Protein AF-0000000085756619 (afdb_homodimer)

Secondary structure (DSSP, 8-state):
-GGGGGGSTT----------EEEEEEEEEE-SSEEEEEEEEEETTEEEEEEEEEEPP-SSSSSSEEEEEEEEE-TTS--EEEEEEEEETTTTEEEEE--EEEPPTT--HHHHHHHHHHHHHS---EEEEEEEEEES-TTTB--EEEEEEEEEETTSGGGTS------TT--EEEEEEEGGGHHHHHHHHHTSTTEEEEHHHHHHHHTSPP----THHHHHHHHHHH-/-GGGGGGSTT----------EEEEEEEEEE-SSEEEEEEEEEETTEEEEEEEEEEPP-SSSSSSEEEEEEEEE-TTS--EEEEEEEEETTTTEEEEE--EEEPPTT--HHHHHHHHHHHHHS---EEEEEEEEEES-TTTB--EEEEEEEEEETTSGGGTS------TT--EEEEEEEGGGHHHHHHHHHTSTTEEEEHHHHHHHHTSPP----THHHHHHHHHHH-

Nearest PDB structures (foldseek):
  2dsb-assembly2_C  TM=9.760E-01  e=8.817E-28  Homo sapiens
  8rdz-assembly1_A  TM=9.646E-01  e=1.506E-27  Homo sapiens
  5qj4-assembly1_B  TM=9.711E-01  e=4.951E-27  Homo sapiens
  8ptt-assembly1_A  TM=9.770E-01  e=2.065E-26  Homo sapiens
  8riy-assembly1_BBB  TM=9.601E-01  e=7.510E-27  Homo sapiens

Sequence (454 aa):
MEVQQQGSEQEKDMQTDRKCHPIRQEVLHRENWLSLERAHYQTPKGERSWEMVRRIERTSHSTDGVTVIATLKRLFHYDCIILVKQYRPPLQKYTIEFPSGLIDVGENISEAALRELQEETGFTGTLQRVSAGVALDPGTSASMVNIVHVNVDGDEPVNSNPKQQLDENEYIDVLIVPIQKLELQLEEWSQQEDIVIDAKVYVYASCQPKKQRSLNQVENMSRKLGEMEVQQQGSEQEKDMQTDRKCHPIRQEVLHRENWLSLERAHYQTPKGERSWEMVRRIERTSHSTDGVTVIATLKRLFHYDCIILVKQYRPPLQKYTIEFPSGLIDVGENISEAALRELQEETGFTGTLQRVSAGVALDPGTSASMVNIVHVNVDGDEPVNSNPKQQLDENEYIDVLIVPIQKLELQLEEWSQQEDIVIDAKVYVYASCQPKKQRSLNQVENMSRKLGE

pLDDT: mean 87.06, std 22.73, range [22.58, 98.94]

InterPro domains:
  IPR000086 NUDIX hydrolase domain [PF00293] (81-191)
  IPR000086 NUDIX hydrolase domain [PS51462] (59-201)
  IPR015797 NUDIX hydrolase-like domain superfamily [SSF55811] (21-183)
  IPR020084 NUDIX hydrolase, conserved site [PS00893] (101-122)

Radius of gyration: 24.02 Å; Cα contacts (8 Å, |Δi|>4): 942; chains: 2; bounding box: 59×96×59 Å

Organism: Holothuria leucospilota (NCBI:txid206669)

Structure (mmCIF, N/CA/C/O backbone):
data_AF-0000000085756619-model_v1
#
loop_
_entity.id
_entity.type
_entity.pdbx_description
1 polymer 'ADP-sugar pyrophosphatase'
#
loop_
_atom_site.group_PDB
_atom_site.id
_atom_site.type_symbol
_atom_site.label_atom_id
_atom_site.label_alt_id
_atom_site.label_comp_id
_atom_site.label_asym_id
_atom_site.label_entity_id
_atom_site.label_seq_id
_atom_site.pdbx_PDB_ins_code
_atom_site.Cartn_x
_atom_site.Cartn_y
_atom_site.Cartn_z
_atom_site.occupancy
_atom_site.B_iso_or_equiv
_atom_site.auth_seq_id
_atom_site.auth_comp_id
_atom_site.auth_asym_id
_atom_site.auth_atom_id
_atom_site.pdbx_PDB_model_num
ATOM 1 N N . MET A 1 1 ? -24.109 -49.688 13.344 1 24.17 1 MET A N 1
ATOM 2 C CA . MET A 1 1 ? -23.016 -49.281 14.227 1 24.17 1 MET A CA 1
ATOM 3 C C . MET A 1 1 ? -22.031 -48.375 13.492 1 24.17 1 MET A C 1
ATOM 5 O O . MET A 1 1 ? -21.328 -47.562 14.117 1 24.17 1 MET A O 1
ATOM 9 N N . GLU A 1 2 ? -21.719 -48.562 12.109 1 23.16 2 GLU A N 1
ATOM 10 C CA . GLU A 1 2 ? -20.484 -48.219 11.422 1 23.16 2 GLU A CA 1
ATOM 11 C C . GLU A 1 2 ? -20.516 -46.75 10.953 1 23.16 2 GLU A C 1
ATOM 13 O O . GLU A 1 2 ? -19.578 -46.312 10.281 1 23.16 2 GLU A O 1
ATOM 18 N N . VAL A 1 3 ? -21.562 -45.969 11.086 1 29.41 3 VAL A N 1
ATOM 19 C CA . VAL A 1 3 ? -21.734 -44.688 10.406 1 29.41 3 VAL A CA 1
ATOM 20 C C . VAL A 1 3 ? -20.781 -43.656 10.992 1 29.41 3 VAL A C 1
ATOM 22 O O . VAL A 1 3 ? -20.797 -42.5 10.609 1 29.41 3 VAL A O 1
ATOM 25 N N . GLN A 1 4 ? -20.188 -43.938 12.211 1 27.31 4 GLN A N 1
ATOM 26 C CA . GLN A 1 4 ? -19.609 -42.844 13.016 1 27.31 4 GLN A CA 1
ATOM 27 C C . GLN A 1 4 ? -18.312 -42.312 12.398 1 27.31 4 GLN A C 1
ATOM 29 O O . GLN A 1 4 ? -17.781 -41.312 12.844 1 27.31 4 GLN A O 1
ATOM 34 N N . GLN A 1 5 ? -17.469 -43.188 11.727 1 27.31 5 GLN A N 1
ATOM 35 C CA . GLN A 1 5 ? -16.047 -42.906 11.664 1 27.31 5 GLN A CA 1
ATOM 36 C C . GLN A 1 5 ? -15.734 -41.844 10.641 1 27.31 5 GLN A C 1
ATOM 38 O O . GLN A 1 5 ? -14.57 -41.469 10.445 1 27.31 5 GLN A O 1
ATOM 43 N N . GLN A 1 6 ? -16.672 -41.438 9.719 1 27.38 6 GLN A N 1
ATOM 44 C CA . GLN A 1 6 ? -16.203 -40.781 8.508 1 27.38 6 GLN A CA 1
ATOM 45 C C . GLN A 1 6 ? -15.797 -39.344 8.812 1 27.38 6 GLN A C 1
ATOM 47 O O . GLN A 1 6 ? -15.352 -38.625 7.914 1 27.38 6 GLN A O 1
ATOM 52 N N . GLY A 1 7 ? -16.25 -38.75 9.977 1 30.02 7 GLY A N 1
ATOM 53 C CA . GLY A 1 7 ? -16.078 -37.344 10.148 1 30.02 7 GLY A CA 1
ATOM 54 C C . GLY A 1 7 ? -14.617 -36.906 10.273 1 30.02 7 GLY A C 1
ATOM 55 O O . GLY A 1 7 ? -14.312 -35.719 10.32 1 30.02 7 GLY A O 1
ATOM 56 N N . SER A 1 8 ? -13.719 -37.75 10.867 1 31.8 8 SER A N 1
ATOM 57 C CA . SER A 1 8 ? -12.453 -37.312 11.445 1 31.8 8 SER A CA 1
ATOM 58 C C . SER A 1 8 ? -11.445 -36.938 10.359 1 31.8 8 SER A C 1
ATOM 60 O O . SER A 1 8 ? -10.547 -36.125 10.578 1 31.8 8 SER A O 1
ATOM 62 N N . GLU A 1 9 ? -11.297 -37.625 9.211 1 30.94 9 GLU A N 1
ATOM 63 C CA . GLU A 1 9 ? -10.07 -37.688 8.43 1 30.94 9 GLU A CA 1
ATOM 64 C C . GLU A 1 9 ? -9.836 -36.375 7.68 1 30.94 9 GLU A C 1
ATOM 66 O O . GLU A 1 9 ? -8.711 -36.094 7.277 1 30.94 9 GLU A O 1
ATOM 71 N N . GLN A 1 10 ? -10.859 -35.688 7.203 1 29.41 10 GLN A N 1
ATOM 72 C CA . GLN A 1 10 ? -10.5 -34.625 6.258 1 29.41 10 GLN A CA 1
ATOM 73 C C . GLN A 1 10 ? -9.891 -33.438 6.977 1 29.41 10 GLN A C 1
ATOM 75 O O . GLN A 1 10 ? -9.953 -32.312 6.477 1 29.41 10 GLN A O 1
ATOM 80 N N . GLU A 1 11 ? -9.797 -33.375 8.25 1 31.33 11 GLU A N 1
ATOM 81 C CA . GLU A 1 11 ? -8.992 -32.25 8.727 1 31.33 11 GLU A CA 1
ATOM 82 C C . GLU A 1 11 ? -7.59 -32.281 8.125 1 31.33 11 GLU A C 1
ATOM 84 O O . GLU A 1 11 ? -6.684 -32.906 8.695 1 31.33 11 GLU A O 1
ATOM 89 N N . LYS A 1 12 ? -7.422 -32.625 6.832 1 33.34 12 LYS A N 1
ATOM 90 C CA . LYS A 1 12 ? -6.102 -32.5 6.223 1 33.34 12 LYS A CA 1
ATOM 91 C C . LYS A 1 12 ? -5.332 -31.328 6.793 1 33.34 12 LYS A C 1
ATOM 93 O O . LYS A 1 12 ? -5.848 -30.203 6.836 1 33.34 12 LYS A O 1
ATOM 98 N N . ASP A 1 13 ? -4.535 -31.516 7.781 1 34.62 13 ASP A N 1
ATOM 99 C CA . ASP A 1 13 ? -3.445 -30.656 8.25 1 34.62 13 ASP A CA 1
ATOM 100 C C . ASP A 1 13 ? -2.863 -29.828 7.102 1 34.62 13 ASP A C 1
ATOM 102 O O . ASP A 1 13 ? -2.41 -30.391 6.098 1 34.62 13 ASP A O 1
ATOM 106 N N . MET A 1 14 ? -3.396 -28.781 6.648 1 37.38 14 MET A N 1
ATOM 107 C CA . MET A 1 14 ? -2.584 -27.828 5.902 1 37.38 14 MET A CA 1
ATOM 108 C C . MET A 1 14 ? -1.127 -27.891 6.352 1 37.38 14 MET A C 1
ATOM 110 O O . MET A 1 14 ? -0.741 -27.203 7.305 1 37.38 14 MET A O 1
ATOM 114 N N . GLN A 1 15 ? -0.618 -28.938 6.902 1 38.56 15 GLN A N 1
ATOM 115 C CA . GLN A 1 15 ? 0.835 -28.984 7.027 1 38.56 15 GLN A CA 1
ATOM 116 C C . GLN A 1 15 ? 1.511 -28.172 5.934 1 38.56 15 GLN A C 1
ATOM 118 O O . GLN A 1 15 ? 1.446 -28.516 4.754 1 38.56 15 GLN A O 1
ATOM 123 N N . THR A 1 16 ? 1.32 -26.859 5.887 1 46.09 16 THR A N 1
ATOM 124 C CA . THR A 1 16 ? 1.817 -25.797 5.016 1 46.09 16 THR A CA 1
ATOM 125 C C . THR A 1 16 ? 3.242 -26.094 4.562 1 46.09 16 THR A C 1
ATOM 127 O O . THR A 1 16 ? 4.176 -26.078 5.367 1 46.09 16 THR A O 1
ATOM 130 N N . ASP A 1 17 ? 3.492 -27.172 3.959 1 56.22 17 ASP A N 1
ATOM 131 C CA . ASP A 1 17 ? 4.734 -27.391 3.229 1 56.22 17 ASP A CA 1
ATOM 132 C C . ASP A 1 17 ? 5.324 -26.078 2.717 1 56.22 17 ASP A C 1
ATOM 134 O O . ASP A 1 17 ? 4.73 -25.422 1.86 1 56.22 17 ASP A O 1
ATOM 138 N N . ARG A 1 18 ? 6.098 -25.422 3.59 1 74.69 18 ARG A N 1
ATOM 139 C CA . ARG A 1 18 ? 6.887 -24.234 3.252 1 74.69 18 ARG A CA 1
ATOM 140 C C . ARG A 1 18 ? 7.801 -24.516 2.062 1 74.69 18 ARG A C 1
ATOM 142 O O . ARG A 1 18 ? 8.867 -25.109 2.219 1 74.69 18 ARG A O 1
ATOM 149 N N . LYS A 1 19 ? 7.32 -24.188 0.896 1 84.25 19 LYS A N 1
ATOM 150 C CA . LYS A 1 19 ? 8.07 -24.391 -0.344 1 84.25 19 LYS A CA 1
ATOM 151 C C . LYS A 1 19 ? 9.359 -23.578 -0.344 1 84.25 19 LYS A C 1
ATOM 153 O O . LYS A 1 19 ? 10.398 -24.047 -0.791 1 84.25 19 LYS A O 1
ATOM 158 N N . CYS A 1 20 ? 9.336 -22.406 0.305 1 94.75 20 CYS A N 1
ATOM 159 C CA . CYS A 1 20 ? 10.484 -21.5 0.285 1 94.75 20 CYS A CA 1
ATOM 160 C C . CYS A 1 20 ? 10.883 -21.109 1.698 1 94.75 20 CYS A C 1
ATOM 162 O O . CYS A 1 20 ? 10.023 -20.938 2.57 1 94.75 20 CYS A O 1
ATOM 164 N N . HIS A 1 21 ? 12.203 -20.984 1.975 1 95.31 21 HIS A N 1
ATOM 165 C CA . HIS A 1 21 ? 12.68 -20.484 3.258 1 95.31 21 HIS A CA 1
ATOM 166 C C . HIS A 1 21 ? 13.945 -19.656 3.086 1 95.31 21 HIS A C 1
ATOM 168 O O . HIS A 1 21 ? 14.711 -19.859 2.139 1 95.31 21 HIS A O 1
ATOM 174 N N . PRO A 1 22 ? 14.211 -18.766 3.98 1 97.19 22 PRO A N 1
ATOM 175 C CA . PRO A 1 22 ? 15.383 -17.891 3.857 1 97.19 22 PRO A CA 1
ATOM 176 C C . PRO A 1 22 ? 16.703 -18.625 4.117 1 97.19 22 PRO A C 1
ATOM 178 O O . PRO A 1 22 ? 16.75 -19.531 4.945 1 97.19 22 PRO A O 1
ATOM 181 N N . ILE A 1 23 ? 17.766 -18.203 3.418 1 97.69 23 ILE A N 1
ATOM 182 C CA . ILE A 1 23 ? 19.109 -18.766 3.607 1 97.69 23 ILE A CA 1
ATOM 183 C C . ILE A 1 23 ? 20.016 -17.719 4.25 1 97.69 23 ILE A C 1
ATOM 185 O O . ILE A 1 23 ? 20.562 -17.953 5.324 1 97.69 23 ILE A O 1
ATOM 189 N N . ARG A 1 24 ? 20.141 -16.578 3.543 1 97.62 24 ARG A N 1
ATOM 190 C CA . ARG A 1 24 ? 21 -15.516 4.043 1 97.62 24 ARG A CA 1
ATOM 191 C C . ARG A 1 24 ? 20.641 -14.18 3.418 1 97.62 24 ARG A C 1
ATOM 193 O O . ARG A 1 24 ? 19.969 -14.133 2.389 1 97.62 24 ARG A O 1
ATOM 200 N N . GLN A 1 25 ? 21.125 -13.125 4.117 1 96.88 25 GLN A N 1
ATOM 201 C CA . GLN A 1 25 ? 20.953 -11.758 3.641 1 96.88 25 GLN A CA 1
ATOM 202 C C . GLN A 1 25 ? 22.281 -11.016 3.592 1 96.88 25 GLN A C 1
ATOM 204 O O . GLN A 1 25 ? 23.109 -11.164 4.488 1 96.88 25 GLN A O 1
ATOM 209 N N . GLU A 1 26 ? 22.391 -10.289 2.461 1 97.69 26 GLU A N 1
ATOM 210 C CA . GLU A 1 26 ? 23.609 -9.5 2.24 1 97.69 26 GLU A CA 1
ATOM 211 C C . GLU A 1 26 ? 23.281 -8.023 2.047 1 97.69 26 GLU A C 1
ATOM 213 O O . GLU A 1 26 ? 22.438 -7.672 1.228 1 97.69 26 GLU A O 1
ATOM 218 N N . VAL A 1 27 ? 24.062 -7.191 2.811 1 98.19 27 VAL A N 1
ATOM 219 C CA . VAL A 1 27 ? 23.922 -5.758 2.588 1 98.19 27 VAL A CA 1
ATOM 220 C C . VAL A 1 27 ? 24.812 -5.32 1.432 1 98.19 27 VAL A C 1
ATOM 222 O O . VAL A 1 27 ? 26.047 -5.473 1.495 1 98.19 27 VAL A O 1
ATOM 225 N N . LEU A 1 28 ? 24.203 -4.77 0.395 1 98.62 28 LEU A N 1
ATOM 226 C CA . LEU A 1 28 ? 24.938 -4.301 -0.768 1 98.62 28 LEU A CA 1
ATOM 227 C C . LEU A 1 28 ? 25.406 -2.861 -0.577 1 98.62 28 LEU A C 1
ATOM 229 O O . LEU A 1 28 ? 26.516 -2.504 -0.966 1 98.62 28 LEU A O 1
ATOM 233 N N . HIS A 1 29 ? 24.531 -2.025 -0.049 1 98.56 29 HIS A N 1
ATOM 234 C CA . HIS A 1 29 ? 24.781 -0.617 0.235 1 98.56 29 HIS A CA 1
ATOM 235 C C . HIS A 1 29 ? 23.891 -0.11 1.355 1 98.56 29 HIS A C 1
ATOM 237 O O . HIS A 1 29 ? 22.688 -0.424 1.387 1 98.56 29 HIS A O 1
ATOM 243 N N . ARG A 1 30 ? 24.516 0.663 2.244 1 98 30 ARG A N 1
ATOM 244 C CA . ARG A 1 30 ? 23.766 1.175 3.387 1 98 30 ARG A CA 1
ATOM 245 C C . ARG A 1 30 ? 23.938 2.686 3.516 1 98 30 ARG A C 1
ATOM 247 O O . ARG A 1 30 ? 25.047 3.205 3.434 1 98 30 ARG A O 1
ATOM 254 N N . GLU A 1 31 ? 22.797 3.363 3.617 1 97.88 31 GLU A N 1
ATOM 255 C CA . GLU A 1 31 ? 22.75 4.785 3.945 1 97.88 31 GLU A CA 1
ATOM 256 C C . GLU A 1 31 ? 22.156 5.008 5.332 1 97.88 31 GLU A C 1
ATOM 258 O O . GLU A 1 31 ? 22.266 4.141 6.203 1 97.88 31 GLU A O 1
ATOM 263 N N . ASN A 1 32 ? 21.734 6.27 5.656 1 96.56 32 ASN A N 1
ATOM 264 C CA . ASN A 1 32 ? 21.266 6.59 7 1 96.56 32 ASN A CA 1
ATOM 265 C C . ASN A 1 32 ? 19.875 6.016 7.266 1 96.56 32 ASN A C 1
ATOM 267 O O . ASN A 1 32 ? 19.547 5.68 8.406 1 96.56 32 ASN A O 1
ATOM 271 N N . TRP A 1 33 ? 19.078 5.871 6.168 1 96.81 33 TRP A N 1
ATOM 272 C CA . TRP A 1 33 ? 17.688 5.523 6.379 1 96.81 33 TRP A CA 1
ATOM 273 C C . TRP A 1 33 ? 17.328 4.23 5.656 1 96.81 33 TRP A C 1
ATOM 275 O O . TRP A 1 33 ? 16.406 3.516 6.059 1 96.81 33 TRP A O 1
ATOM 285 N N . LEU A 1 34 ? 18.078 3.898 4.57 1 98.25 34 LEU A N 1
ATOM 286 C CA . LEU A 1 34 ? 17.75 2.738 3.748 1 98.25 34 LEU A CA 1
ATOM 287 C C . LEU A 1 34 ? 19 1.912 3.449 1 98.25 34 LEU A C 1
ATOM 289 O O . LEU A 1 34 ? 20.094 2.455 3.352 1 98.25 34 LEU A O 1
ATOM 293 N N . SER A 1 35 ? 18.75 0.641 3.295 1 98.25 35 SER A N 1
ATOM 294 C CA . SER A 1 35 ? 19.781 -0.262 2.783 1 98.25 35 SER A CA 1
ATOM 295 C C . SER A 1 35 ? 19.266 -1.067 1.595 1 98.25 35 SER A C 1
ATOM 297 O O . SER A 1 35 ? 18.109 -1.503 1.585 1 98.25 35 SER A O 1
ATOM 299 N N . LEU A 1 36 ? 20.078 -1.111 0.57 1 98.75 36 LEU A N 1
ATOM 300 C CA . LEU A 1 36 ? 19.875 -2.066 -0.513 1 98.75 36 LEU A CA 1
ATOM 301 C C . LEU A 1 36 ? 20.516 -3.408 -0.183 1 98.75 36 LEU A C 1
ATOM 303 O O . LEU A 1 36 ? 21.703 -3.463 0.174 1 98.75 36 LEU A O 1
ATOM 307 N N . GLU A 1 37 ? 19.703 -4.465 -0.296 1 98.62 37 GLU A N 1
ATOM 308 C CA . GLU A 1 37 ? 20.172 -5.777 0.149 1 98.62 37 GLU A CA 1
ATOM 309 C C . GLU A 1 37 ? 19.828 -6.855 -0.875 1 98.62 37 GLU A C 1
ATOM 311 O O . GLU A 1 37 ? 19.047 -6.617 -1.802 1 98.62 37 GLU A O 1
ATOM 316 N N . ARG A 1 38 ? 20.5 -7.969 -0.723 1 98.75 38 ARG A N 1
ATOM 317 C CA . ARG A 1 38 ? 20.219 -9.188 -1.479 1 98.75 38 ARG A CA 1
ATOM 318 C C . ARG A 1 38 ? 19.812 -10.328 -0.551 1 98.75 38 ARG A C 1
ATOM 320 O O . ARG A 1 38 ? 20.562 -10.672 0.368 1 98.75 38 ARG A O 1
ATOM 327 N N . ALA A 1 39 ? 18.672 -10.836 -0.768 1 98.56 39 ALA A N 1
ATOM 328 C CA . ALA A 1 39 ? 18.188 -11.969 0.017 1 98.56 39 ALA A CA 1
ATOM 329 C C . ALA A 1 39 ? 18.359 -13.273 -0.746 1 98.56 39 ALA A C 1
ATOM 331 O O . ALA A 1 39 ? 17.906 -13.406 -1.887 1 98.56 39 ALA A O 1
ATOM 332 N N . HIS A 1 40 ? 19.031 -14.188 -0.125 1 98.5 40 HIS A N 1
ATOM 333 C CA . HIS A 1 40 ? 19.125 -15.539 -0.666 1 98.5 40 HIS A CA 1
ATOM 334 C C . HIS A 1 40 ? 18.125 -16.469 0 1 98.5 40 HIS A C 1
ATOM 336 O O . HIS A 1 40 ? 17.984 -16.469 1.225 1 98.5 40 HIS A O 1
ATOM 342 N N . TYR A 1 41 ? 17.438 -17.234 -0.818 1 97.69 41 TYR A N 1
ATOM 343 C CA . TYR A 1 41 ? 16.406 -18.109 -0.28 1 97.69 41 TYR A CA 1
ATOM 344 C C . TYR A 1 41 ? 16.344 -19.422 -1.049 1 97.69 41 TYR A C 1
ATOM 346 O O . TYR A 1 41 ? 16.781 -19.5 -2.201 1 97.69 41 TYR A O 1
ATOM 354 N N . GLN A 1 42 ? 15.844 -20.391 -0.365 1 97.19 42 GLN A N 1
ATOM 355 C CA . GLN A 1 42 ? 15.695 -21.734 -0.928 1 97.19 42 GLN A CA 1
ATOM 356 C C . GLN A 1 42 ? 14.312 -21.922 -1.544 1 97.19 42 GLN A C 1
ATOM 358 O O . GLN A 1 42 ? 13.305 -21.531 -0.951 1 97.19 42 GLN A O 1
ATOM 363 N N . THR A 1 43 ? 14.305 -22.469 -2.811 1 95.81 43 THR A N 1
ATOM 364 C CA . THR A 1 43 ? 13.078 -22.906 -3.475 1 95.81 43 THR A CA 1
ATOM 365 C C . THR A 1 43 ? 13.109 -24.406 -3.754 1 95.81 43 THR A C 1
ATOM 367 O O . THR A 1 43 ? 14.148 -25.047 -3.586 1 95.81 43 THR A O 1
ATOM 370 N N . PRO A 1 44 ? 11.984 -25.016 -4.086 1 92.44 44 PRO A N 1
ATOM 371 C CA . PRO A 1 44 ? 12.008 -26.422 -4.477 1 92.44 44 PRO A CA 1
ATOM 372 C C . PRO A 1 44 ? 12.969 -26.703 -5.629 1 92.44 44 PRO A C 1
ATOM 374 O O . PRO A 1 44 ? 13.469 -27.828 -5.762 1 92.44 44 PRO A O 1
ATOM 377 N N . LYS A 1 45 ? 13.312 -25.688 -6.355 1 93.88 45 LYS A N 1
ATOM 378 C CA . LYS A 1 45 ? 14.164 -25.875 -7.523 1 93.88 45 LYS A CA 1
ATOM 379 C C . LYS A 1 45 ? 15.586 -25.391 -7.25 1 93.88 45 LYS A C 1
ATOM 381 O O . LYS A 1 45 ? 16.406 -25.328 -8.156 1 93.88 45 LYS A O 1
ATOM 386 N N . GLY A 1 46 ? 15.828 -24.953 -6.031 1 94.81 46 GLY A N 1
ATOM 387 C CA . GLY A 1 46 ? 17.188 -24.531 -5.684 1 94.81 46 GLY A CA 1
ATOM 388 C C . GLY A 1 46 ? 17.234 -23.141 -5.074 1 94.81 46 GLY A C 1
ATOM 389 O O . GLY A 1 46 ? 16.203 -22.547 -4.77 1 94.81 46 GLY A O 1
ATOM 390 N N . GLU A 1 47 ? 18.469 -22.703 -4.941 1 96.31 47 GLU A N 1
ATOM 391 C CA . GLU A 1 47 ? 18.703 -21.406 -4.312 1 96.31 47 GLU A CA 1
ATOM 392 C C . GLU A 1 47 ? 18.516 -20.281 -5.309 1 96.31 47 GLU A C 1
ATOM 394 O O . GLU A 1 47 ? 18.938 -20.375 -6.461 1 96.31 47 GLU A O 1
ATOM 399 N N . ARG A 1 48 ? 17.906 -19.203 -4.793 1 96.94 48 ARG A N 1
ATOM 400 C CA . ARG A 1 48 ? 17.719 -17.984 -5.586 1 96.94 48 ARG A CA 1
ATOM 401 C C . ARG A 1 48 ? 18.047 -16.734 -4.77 1 96.94 48 ARG A C 1
ATOM 403 O O . ARG A 1 48 ? 18.156 -16.812 -3.545 1 96.94 48 ARG A O 1
ATOM 410 N N . SER A 1 49 ? 18.266 -15.648 -5.477 1 97.81 49 SER A N 1
ATOM 411 C CA . SER A 1 49 ? 18.484 -14.375 -4.805 1 97.81 49 SER A CA 1
ATOM 412 C C . SER A 1 49 ? 17.484 -13.32 -5.281 1 97.81 49 SER A C 1
ATOM 414 O O . SER A 1 49 ? 16.891 -13.469 -6.348 1 97.81 49 SER A O 1
ATOM 416 N N . TRP A 1 50 ? 17.359 -12.359 -4.422 1 98.19 50 TRP A N 1
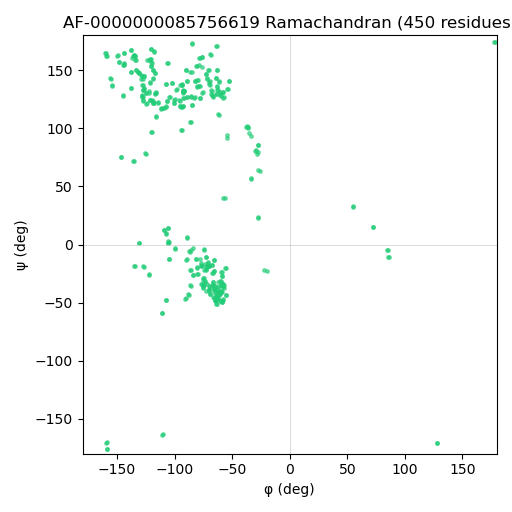ATOM 417 C CA . TRP A 1 50 ? 16.344 -11.32 -4.617 1 98.19 50 TRP A CA 1
ATOM 418 C C . TRP A 1 50 ? 16.859 -9.969 -4.125 1 98.19 50 TRP A C 1
ATOM 420 O O . TRP A 1 50 ? 17.375 -9.867 -3.012 1 98.19 50 TRP A O 1
ATOM 430 N N . GLU A 1 51 ? 16.766 -8.945 -5.02 1 98.62 51 GLU A N 1
ATOM 431 C CA . GLU A 1 51 ? 17.109 -7.594 -4.586 1 98.62 51 GLU A CA 1
ATOM 432 C C . GLU A 1 51 ? 15.984 -6.969 -3.768 1 98.62 51 GLU A C 1
ATOM 434 O O . GLU A 1 51 ? 14.812 -7.102 -4.121 1 98.62 51 GLU A O 1
ATOM 439 N N . MET A 1 52 ? 16.359 -6.32 -2.666 1 98.5 52 MET A N 1
ATOM 440 C CA . MET A 1 52 ? 15.352 -5.734 -1.789 1 98.5 52 MET A CA 1
ATOM 441 C C . MET A 1 52 ? 15.898 -4.492 -1.089 1 98.5 52 MET A C 1
ATOM 443 O O . MET A 1 52 ? 17.109 -4.238 -1.111 1 98.5 52 MET A O 1
ATOM 447 N N . VAL A 1 53 ? 14.969 -3.695 -0.562 1 98.56 53 VAL A N 1
ATOM 448 C CA . VAL A 1 53 ? 15.312 -2.539 0.256 1 98.56 53 VAL A CA 1
ATOM 449 C C . VAL A 1 53 ? 14.758 -2.719 1.668 1 98.56 53 VAL A C 1
ATOM 451 O O . VAL A 1 53 ? 13.711 -3.338 1.855 1 98.56 53 VAL A O 1
ATOM 454 N N . ARG A 1 54 ? 15.469 -2.184 2.641 1 97.5 54 ARG A N 1
ATOM 455 C CA . ARG A 1 54 ? 15.07 -2.234 4.043 1 97.5 54 ARG A CA 1
ATOM 456 C C . ARG A 1 54 ? 15.312 -0.896 4.73 1 97.5 54 ARG A C 1
ATOM 458 O O . ARG A 1 54 ? 16.359 -0.271 4.531 1 97.5 54 ARG A O 1
ATOM 465 N N . ARG A 1 55 ? 14.32 -0.458 5.496 1 96.69 55 ARG A N 1
ATOM 466 C CA . ARG A 1 55 ? 14.547 0.685 6.375 1 96.69 55 ARG A CA 1
ATOM 467 C C . ARG A 1 55 ? 15.477 0.319 7.523 1 96.69 55 ARG A C 1
ATOM 469 O O . ARG A 1 55 ? 15.359 -0.76 8.109 1 96.69 55 ARG A O 1
ATOM 476 N N . ILE A 1 56 ? 16.328 1.251 7.738 1 92.62 56 ILE A N 1
ATOM 477 C CA . ILE A 1 56 ? 17.203 1.046 8.891 1 92.62 56 ILE A CA 1
ATOM 478 C C . ILE A 1 56 ? 16.375 1.099 10.172 1 92.62 56 ILE A C 1
ATOM 480 O O . ILE A 1 56 ? 15.633 2.055 10.406 1 92.62 56 ILE A O 1
ATOM 484 N N . GLU A 1 57 ? 16.547 0.038 10.969 1 77.12 57 GLU A N 1
ATOM 485 C CA . GLU A 1 57 ? 15.719 -0.183 12.156 1 77.12 57 GLU A CA 1
ATOM 486 C C . GLU A 1 57 ? 15.922 0.927 13.188 1 77.12 57 GLU A C 1
ATOM 488 O O . GLU A 1 57 ? 17.062 1.25 13.539 1 77.12 57 GLU A O 1
ATOM 493 N N . ARG A 1 58 ? 14.844 1.417 13.594 1 73.94 58 ARG A N 1
ATOM 494 C CA . ARG A 1 58 ? 14.93 2.445 14.625 1 73.94 58 ARG A CA 1
ATOM 495 C C . ARG A 1 58 ? 13.977 2.143 15.781 1 73.94 58 ARG A C 1
ATOM 497 O O . ARG A 1 58 ? 13.797 2.973 16.672 1 73.94 58 ARG A O 1
ATOM 504 N N . THR A 1 59 ? 13.266 1.018 15.688 1 77.06 59 THR A N 1
ATOM 505 C CA . THR A 1 59 ? 12.359 0.596 16.75 1 77.06 59 THR A CA 1
ATOM 506 C C . THR A 1 59 ? 12.477 -0.906 17 1 77.06 59 THR A C 1
ATOM 508 O O . THR A 1 59 ? 13.102 -1.622 16.219 1 77.06 59 THR A O 1
ATOM 511 N N . SER A 1 60 ? 11.852 -1.274 18.172 1 81.06 60 SER A N 1
ATOM 512 C CA . SER A 1 60 ? 11.867 -2.689 18.547 1 81.06 60 SER A CA 1
ATOM 513 C C . SER A 1 60 ? 10.68 -3.43 17.922 1 81.06 60 SER A C 1
ATOM 515 O O . SER A 1 60 ? 10.586 -4.652 18.031 1 81.06 60 SER A O 1
ATOM 517 N N . HIS A 1 61 ? 9.852 -2.658 17.297 1 83.62 61 HIS A N 1
ATOM 518 C CA . HIS A 1 61 ? 8.664 -3.268 16.719 1 83.62 61 HIS A CA 1
ATOM 519 C C . HIS A 1 61 ? 8.992 -3.969 15.398 1 83.62 61 HIS A C 1
ATOM 521 O O . HIS A 1 61 ? 9.969 -3.615 14.734 1 83.62 61 HIS A O 1
ATOM 527 N N . SER A 1 62 ? 8.172 -4.949 15.102 1 89.06 62 SER A N 1
ATOM 528 C CA . SER A 1 62 ? 8.32 -5.645 13.828 1 89.06 62 SER A CA 1
ATOM 529 C C . SER A 1 62 ? 7.906 -4.758 12.664 1 89.06 62 SER A C 1
ATOM 531 O O . SER A 1 62 ? 8.266 -5.023 11.516 1 89.06 62 SER A O 1
ATOM 533 N N . THR A 1 63 ? 7.168 -3.74 12.953 1 95.5 63 THR A N 1
ATOM 534 C CA . THR A 1 63 ? 6.742 -2.799 11.922 1 95.5 63 THR A CA 1
ATOM 535 C C . THR A 1 63 ? 7.504 -1.482 12.047 1 95.5 63 THR A C 1
ATOM 537 O O . THR A 1 63 ? 8.008 -1.146 13.125 1 95.5 63 THR A O 1
ATOM 540 N N . ASP A 1 64 ? 7.566 -0.771 10.922 1 95.75 64 ASP A N 1
ATOM 541 C CA . ASP A 1 64 ? 8.352 0.458 10.836 1 95.75 64 ASP A CA 1
ATOM 542 C C . ASP A 1 64 ? 7.535 1.661 11.312 1 95.75 64 ASP A C 1
ATOM 544 O O . ASP A 1 64 ? 8.094 2.629 11.828 1 95.75 64 ASP A O 1
ATOM 548 N N . GLY A 1 65 ? 6.289 1.618 11.016 1 97.31 65 GLY A N 1
ATOM 549 C CA . GLY A 1 65 ? 5.453 2.783 11.258 1 97.31 65 GLY A CA 1
ATOM 550 C C . GLY A 1 65 ? 3.975 2.449 11.352 1 97.31 65 GLY A C 1
ATOM 551 O O . GLY A 1 65 ? 3.605 1.284 11.508 1 97.31 65 GLY A O 1
ATOM 552 N N . VAL A 1 66 ? 3.178 3.549 11.367 1 98.62 66 VAL A N 1
ATOM 553 C CA . VAL A 1 66 ? 1.727 3.432 11.445 1 98.62 66 VAL A CA 1
ATOM 554 C C . VAL A 1 66 ? 1.077 4.223 10.312 1 98.62 66 VAL A C 1
ATOM 556 O O . VAL A 1 66 ? 1.646 5.203 9.828 1 98.62 66 VAL A O 1
ATOM 559 N N . THR A 1 67 ? 0.019 3.754 9.812 1 98.94 67 THR A N 1
ATOM 560 C CA . THR A 1 67 ? -0.923 4.461 8.953 1 98.94 67 THR A CA 1
ATOM 561 C C . THR A 1 67 ? -2.283 4.59 9.633 1 98.94 67 THR A C 1
ATOM 563 O O . THR A 1 67 ? -2.832 3.604 10.125 1 98.94 67 THR A O 1
ATOM 566 N N . VAL A 1 68 ? -2.861 5.766 9.656 1 98.94 68 VAL A N 1
ATOM 567 C CA . VAL A 1 68 ? -4.066 6.004 10.445 1 98.94 68 VAL A CA 1
ATOM 568 C C . VAL A 1 68 ? -5.25 6.254 9.516 1 98.94 68 VAL A C 1
ATOM 570 O O . VAL A 1 68 ? -5.238 7.195 8.719 1 98.94 68 VAL A O 1
ATOM 573 N N . ILE A 1 69 ? -6.195 5.418 9.57 1 98.88 69 ILE A N 1
ATOM 574 C CA . ILE A 1 69 ? -7.484 5.664 8.938 1 98.88 69 ILE A CA 1
ATOM 575 C C . ILE A 1 69 ? -8.445 6.289 9.938 1 98.88 69 ILE A C 1
ATOM 577 O O . ILE A 1 69 ? -9.055 5.582 10.75 1 98.88 69 ILE A O 1
ATOM 581 N N . ALA A 1 70 ? -8.555 7.578 9.867 1 98.88 70 ALA A N 1
ATOM 582 C CA . ALA A 1 70 ? -9.328 8.336 10.844 1 98.88 70 ALA A CA 1
ATOM 583 C C . ALA A 1 70 ? -10.641 8.828 10.242 1 98.88 70 ALA A C 1
ATOM 585 O O . ALA A 1 70 ? -10.641 9.539 9.234 1 98.88 70 ALA A O 1
ATOM 586 N N . THR A 1 71 ? -11.711 8.469 10.859 1 98.62 71 THR A N 1
ATOM 587 C CA . THR A 1 71 ? -13.031 8.93 10.453 1 98.62 71 THR A CA 1
ATOM 588 C C . THR A 1 71 ? -13.508 10.062 11.359 1 98.62 71 THR A C 1
ATOM 590 O O . THR A 1 71 ? -13.57 9.906 12.578 1 98.62 71 THR A O 1
ATOM 593 N N . LEU A 1 72 ? -13.781 11.172 10.75 1 98.81 72 LEU A N 1
ATOM 594 C CA . LEU A 1 72 ? -14.312 12.336 11.445 1 98.81 72 LEU A CA 1
ATOM 595 C C . LEU A 1 72 ? -15.836 12.336 11.398 1 98.81 72 LEU A C 1
ATOM 597 O O . LEU A 1 72 ? -16.438 12.383 10.32 1 98.81 72 LEU A O 1
ATOM 601 N N . LYS A 1 73 ? -16.406 12.289 12.531 1 98.25 73 LYS A N 1
ATOM 602 C CA . LYS A 1 73 ? -17.875 12.273 12.641 1 98.25 73 LYS A CA 1
ATOM 603 C C . LYS A 1 73 ? -18.375 13.516 13.375 1 98.25 73 LYS A C 1
ATOM 605 O O . LYS A 1 73 ? -17.797 13.922 14.383 1 98.25 73 LYS A O 1
ATOM 610 N N . ARG A 1 74 ? -19.312 14.18 12.828 1 96.88 74 ARG A N 1
ATOM 611 C CA . ARG A 1 74 ? -20.031 15.297 13.438 1 96.88 74 ARG A CA 1
ATOM 612 C C . ARG A 1 74 ? -21.547 15.086 13.344 1 96.88 74 ARG A C 1
ATOM 614 O O . ARG A 1 74 ? -22.047 14.594 12.328 1 96.88 74 ARG A O 1
ATOM 621 N N . LEU A 1 75 ? -22.156 15.523 14.336 1 94.94 75 LEU A N 1
ATOM 622 C CA . LEU A 1 75 ? -23.609 15.406 14.336 1 94.94 75 LEU A CA 1
ATOM 623 C C . LEU A 1 75 ? -24.219 16.156 13.148 1 94.94 75 LEU A C 1
ATOM 625 O O . LEU A 1 75 ? -23.844 17.281 12.867 1 94.94 75 LEU A O 1
ATOM 629 N N . PHE A 1 76 ? -25.062 15.5 12.367 1 93.94 76 PHE A N 1
ATOM 630 C CA . PHE A 1 76 ? -25.859 16.031 11.266 1 93.94 76 PHE A CA 1
ATOM 631 C C . PHE A 1 76 ? -24.969 16.344 10.062 1 93.94 76 PHE A C 1
ATOM 633 O O . PHE A 1 76 ? -25.328 17.156 9.211 1 93.94 76 PHE A O 1
ATOM 640 N N . HIS A 1 77 ? -23.812 15.836 10.078 1 95.81 77 HIS A N 1
ATOM 641 C CA . HIS A 1 77 ? -22.922 15.969 8.938 1 95.81 77 HIS A CA 1
ATOM 642 C C . HIS A 1 77 ? -22.516 14.609 8.383 1 95.81 77 HIS A C 1
ATOM 644 O O . HIS A 1 77 ? -22.641 13.594 9.07 1 95.81 77 HIS A O 1
ATOM 650 N N . TYR A 1 78 ? -22.094 14.586 7.199 1 95.81 78 TYR A N 1
ATOM 651 C CA . TYR A 1 78 ? -21.531 13.375 6.602 1 95.81 78 TYR A CA 1
ATOM 652 C C . TYR A 1 78 ? -20.25 12.953 7.316 1 95.81 78 TYR A C 1
ATOM 654 O O . TYR A 1 78 ? -19.469 13.797 7.746 1 95.81 78 TYR A O 1
ATOM 662 N N . ASP A 1 79 ? -20.125 11.625 7.41 1 97.12 79 ASP A N 1
ATOM 663 C CA . ASP A 1 79 ? -18.828 11.117 7.855 1 97.12 79 ASP A CA 1
ATOM 664 C C . ASP A 1 79 ? -17.734 11.477 6.863 1 97.12 79 ASP A C 1
ATOM 666 O O . ASP A 1 79 ? -17.922 11.375 5.648 1 97.12 79 ASP A O 1
ATOM 670 N N . CYS A 1 80 ? -16.594 11.93 7.422 1 98.56 80 CYS A N 1
ATOM 671 C CA . CYS A 1 80 ? -15.477 12.336 6.574 1 98.56 80 CYS A CA 1
ATOM 672 C C . CYS A 1 80 ? -14.234 11.508 6.879 1 98.56 80 CYS A C 1
ATOM 674 O O . CYS A 1 80 ? -14.109 10.93 7.961 1 98.56 80 CYS A O 1
ATOM 676 N N . ILE A 1 81 ? -13.406 11.375 5.949 1 98.75 81 ILE A N 1
ATOM 677 C CA . ILE A 1 81 ? -12.086 10.773 6.109 1 98.75 81 ILE A CA 1
ATOM 678 C C . ILE A 1 81 ? -11.023 11.875 6.164 1 98.75 81 ILE A C 1
ATOM 680 O O . ILE A 1 81 ? -11.094 12.852 5.418 1 98.75 81 ILE A O 1
ATOM 684 N N . ILE A 1 82 ? -10.047 11.734 7.055 1 98.94 82 ILE A N 1
ATOM 685 C CA . ILE A 1 82 ? -8.953 12.688 7.188 1 98.94 82 ILE A CA 1
ATOM 686 C C . ILE A 1 82 ? -7.746 12.203 6.383 1 98.94 82 ILE A C 1
ATOM 688 O O . ILE A 1 82 ? -7.215 11.125 6.641 1 98.94 82 ILE A O 1
ATOM 692 N N . LEU A 1 83 ? -7.359 13.023 5.414 1 98.94 83 LEU A N 1
ATOM 693 C CA . LEU A 1 83 ? -6.203 12.75 4.57 1 98.94 83 LEU A CA 1
ATOM 694 C C . LEU A 1 83 ? -5.164 13.859 4.688 1 98.94 83 LEU A C 1
ATOM 696 O O . LEU A 1 83 ? -5.43 14.906 5.293 1 98.94 83 LEU A O 1
ATOM 700 N N . VAL A 1 84 ? -3.998 13.555 4.152 1 98.88 84 VAL A N 1
ATOM 701 C CA . VAL A 1 84 ? -2.959 14.57 4.09 1 98.88 84 VAL A CA 1
ATOM 702 C C . VAL A 1 84 ? -2.369 14.625 2.684 1 98.88 84 VAL A C 1
ATOM 704 O O . VAL A 1 84 ? -2.361 13.625 1.968 1 98.88 84 VAL A O 1
ATOM 707 N N . LYS A 1 85 ? -1.974 15.758 2.293 1 98.62 85 LYS A N 1
ATOM 708 C CA . LYS A 1 85 ? -1.229 16.016 1.064 1 98.62 85 LYS A CA 1
ATOM 709 C C . LYS A 1 85 ? 0.182 16.516 1.37 1 98.62 85 LYS A C 1
ATOM 711 O O . LYS A 1 85 ? 0.356 17.469 2.119 1 98.62 85 LYS A O 1
ATOM 716 N N . GLN A 1 86 ? 1.156 15.883 0.926 1 97.94 86 GLN A N 1
ATOM 717 C CA . GLN A 1 86 ? 2.535 16.297 1.154 1 97.94 86 GLN A CA 1
ATOM 718 C C . GLN A 1 86 ? 3.43 15.906 -0.02 1 97.94 86 GLN A C 1
ATOM 720 O O . GLN A 1 86 ? 3.094 15.008 -0.793 1 97.94 86 GLN A O 1
ATOM 725 N N . TYR A 1 87 ? 4.547 16.656 -0.117 1 97.75 87 TYR A N 1
ATOM 726 C CA . TYR A 1 87 ? 5.516 16.359 -1.169 1 97.75 87 TYR A CA 1
ATOM 727 C C . TYR A 1 87 ? 6.328 15.117 -0.839 1 97.75 87 TYR A C 1
ATOM 729 O O . TYR A 1 87 ? 6.844 14.977 0.273 1 97.75 87 TYR A O 1
ATOM 737 N N . ARG A 1 88 ? 6.441 14.172 -1.802 1 98.31 88 ARG A N 1
ATOM 738 C CA . ARG A 1 88 ? 7.266 12.977 -1.665 1 98.31 88 ARG A CA 1
ATOM 739 C C . ARG A 1 88 ? 8.391 12.969 -2.695 1 98.31 88 ARG A C 1
ATOM 741 O O . ARG A 1 88 ? 8.156 12.711 -3.877 1 98.31 88 ARG A O 1
ATOM 748 N N . PRO A 1 89 ? 9.562 13.133 -2.266 1 98 89 PRO A N 1
ATOM 749 C CA . PRO A 1 89 ? 10.695 13.242 -3.186 1 98 89 PRO A CA 1
ATOM 750 C C . PRO A 1 89 ? 10.836 12.016 -4.086 1 98 89 PRO A C 1
ATOM 752 O O . PRO A 1 89 ? 11.141 12.148 -5.273 1 98 89 PRO A O 1
ATOM 755 N N . PRO A 1 90 ? 10.57 10.781 -3.613 1 98.19 90 PRO A N 1
ATOM 756 C CA . PRO A 1 90 ? 10.734 9.633 -4.504 1 98.19 90 PRO A CA 1
ATOM 757 C C . PRO A 1 90 ? 9.867 9.727 -5.758 1 98.19 90 PRO A C 1
ATOM 759 O O . PRO A 1 90 ? 10.234 9.188 -6.805 1 98.19 90 PRO A O 1
ATOM 762 N N . LEU A 1 91 ? 8.789 10.43 -5.605 1 97.88 91 LEU A N 1
ATOM 763 C CA . LEU A 1 91 ? 7.852 10.516 -6.723 1 97.88 91 LEU A CA 1
ATOM 764 C C . LEU A 1 91 ? 7.945 11.875 -7.406 1 97.88 91 LEU A C 1
ATOM 766 O O . LEU A 1 91 ? 7.355 12.086 -8.469 1 97.88 91 LEU A O 1
ATOM 770 N N . GLN A 1 92 ? 8.609 12.789 -6.785 1 97.38 92 GLN A N 1
ATOM 771 C CA . GLN A 1 92 ? 8.719 14.172 -7.25 1 97.38 92 GLN A CA 1
ATOM 772 C C . GLN A 1 92 ? 7.344 14.789 -7.453 1 97.38 92 GLN A C 1
ATOM 774 O O . GLN A 1 92 ? 7.137 15.555 -8.406 1 97.38 92 GLN A O 1
ATOM 779 N N . LYS A 1 93 ? 6.398 14.391 -6.656 1 97.62 93 LYS A N 1
ATOM 780 C CA . LYS A 1 93 ? 5.012 14.852 -6.691 1 97.62 93 LYS A CA 1
ATOM 781 C C . LYS A 1 93 ? 4.426 14.945 -5.285 1 97.62 93 LYS A C 1
ATOM 783 O O . LYS A 1 93 ? 5.031 14.461 -4.324 1 97.62 93 LYS A O 1
ATOM 788 N N . TYR A 1 94 ? 3.324 15.648 -5.246 1 98.19 94 TYR A N 1
ATOM 789 C CA . TYR A 1 94 ? 2.514 15.57 -4.035 1 98.19 94 TYR A CA 1
ATOM 790 C C . TYR A 1 94 ? 1.665 14.305 -4.027 1 98.19 94 TYR A C 1
ATOM 792 O O . TYR A 1 94 ? 1.174 13.875 -5.074 1 98.19 94 TYR A O 1
ATOM 800 N N . THR A 1 95 ? 1.562 13.75 -2.857 1 98.69 95 THR A N 1
ATOM 801 C CA . THR A 1 95 ? 0.778 12.523 -2.709 1 98.69 95 THR A CA 1
ATOM 802 C C . THR A 1 95 ? -0.387 12.742 -1.749 1 98.69 95 THR A C 1
ATOM 804 O O . THR A 1 95 ? -0.275 13.516 -0.793 1 98.69 95 THR A O 1
ATOM 807 N N . ILE A 1 96 ? -1.504 12.141 -2.043 1 98.94 96 ILE A N 1
ATOM 808 C CA . ILE A 1 96 ? -2.633 12.07 -1.123 1 98.94 96 ILE A CA 1
ATOM 809 C C . ILE A 1 96 ? -2.564 10.773 -0.322 1 98.94 96 ILE A C 1
ATOM 811 O O . ILE A 1 96 ? -2.613 9.68 -0.893 1 98.94 96 ILE A O 1
ATOM 815 N N . GLU A 1 97 ? -2.432 10.938 1.026 1 98.94 97 GLU A N 1
ATOM 816 C CA . GLU A 1 97 ? -2.164 9.805 1.909 1 98.94 97 GLU A CA 1
ATOM 817 C C . GLU A 1 97 ? -3.057 9.844 3.146 1 98.94 97 GLU A C 1
ATOM 819 O O . GLU A 1 97 ? -3.645 10.883 3.459 1 98.94 97 GLU A O 1
ATOM 824 N N . PHE A 1 98 ? -3.152 8.68 3.82 1 98.94 98 PHE A N 1
ATOM 825 C CA . PHE A 1 98 ? -3.557 8.719 5.219 1 98.94 98 PHE A CA 1
ATOM 826 C C . PHE A 1 98 ? -2.453 9.312 6.086 1 98.94 98 PHE A C 1
ATOM 828 O O . PHE A 1 98 ? -1.269 9.164 5.777 1 98.94 98 PHE A O 1
ATOM 835 N N . PRO A 1 99 ? -2.838 9.977 7.203 1 98.88 99 PRO A N 1
ATOM 836 C CA . PRO A 1 99 ? -1.786 10.328 8.156 1 98.88 99 PRO A CA 1
ATOM 837 C C . PRO A 1 99 ? -0.94 9.125 8.57 1 98.88 99 PRO A C 1
ATOM 839 O O . PRO A 1 99 ? -1.468 8.023 8.734 1 98.88 99 PRO A O 1
ATOM 842 N N . SER A 1 100 ? 0.328 9.336 8.695 1 98.5 100 SER A N 1
ATOM 843 C CA . SER A 1 100 ? 1.244 8.227 8.938 1 98.5 100 SER A CA 1
ATOM 844 C C . SER A 1 100 ? 2.562 8.719 9.531 1 98.5 100 SER A C 1
ATOM 846 O O . SER A 1 100 ? 2.855 9.914 9.5 1 98.5 100 SER A O 1
ATOM 848 N N . GLY A 1 101 ? 3.338 7.785 10.07 1 96.75 101 GLY A N 1
ATOM 849 C CA . GLY A 1 101 ? 4.66 8.094 10.594 1 96.75 101 GLY A CA 1
ATOM 850 C C . GLY A 1 101 ? 5.352 6.891 11.211 1 96.75 101 GLY A C 1
ATOM 851 O O . GLY A 1 101 ? 4.762 5.812 11.312 1 96.75 101 GLY A O 1
ATOM 852 N N . LEU A 1 102 ? 6.598 7.141 11.586 1 95.81 102 LEU A N 1
ATOM 853 C CA . LEU A 1 102 ? 7.391 6.078 12.188 1 95.81 102 LEU A CA 1
ATOM 854 C C . LEU A 1 102 ? 7.062 5.926 13.672 1 95.81 102 LEU A C 1
ATOM 856 O O . LEU A 1 102 ? 6.547 6.859 14.297 1 95.81 102 LEU A O 1
ATOM 860 N N . ILE A 1 103 ? 7.266 4.75 14.172 1 96.19 103 ILE A N 1
ATOM 861 C CA . ILE A 1 103 ? 7.121 4.508 15.602 1 96.19 103 ILE A CA 1
ATOM 862 C C . ILE A 1 103 ? 8.398 4.914 16.328 1 96.19 103 ILE A C 1
ATOM 864 O O . ILE A 1 103 ? 9.484 4.422 16.016 1 96.19 103 ILE A O 1
ATOM 868 N N . ASP A 1 104 ? 8.273 5.738 17.312 1 92.62 104 ASP A N 1
ATOM 869 C CA . ASP A 1 104 ? 9.438 6.164 18.094 1 92.62 104 ASP A CA 1
ATOM 870 C C . ASP A 1 104 ? 9.852 5.09 19.078 1 92.62 104 ASP A C 1
ATOM 872 O O . ASP A 1 104 ? 9.047 4.234 19.469 1 92.62 104 ASP A O 1
ATOM 876 N N . VAL A 1 105 ? 11.047 5.219 19.484 1 91.38 105 VAL A N 1
ATOM 877 C CA . VAL A 1 105 ? 11.578 4.293 20.484 1 91.38 105 VAL A CA 1
ATOM 878 C C . VAL A 1 105 ? 10.734 4.371 21.75 1 91.38 105 VAL A C 1
ATOM 880 O O . VAL A 1 105 ? 10.422 5.461 22.234 1 91.38 105 VAL A O 1
ATOM 883 N N . GLY A 1 106 ? 10.312 3.213 22.266 1 91.62 106 GLY A N 1
ATOM 884 C CA . GLY A 1 106 ? 9.578 3.146 23.516 1 91.62 106 GLY A CA 1
ATOM 885 C C . GLY A 1 106 ? 8.086 3.369 23.344 1 91.62 106 GLY A C 1
ATOM 886 O O . GLY A 1 106 ? 7.316 3.229 24.297 1 91.62 106 GLY A O 1
ATOM 887 N N . GLU A 1 107 ? 7.727 3.66 22.203 1 94.25 107 GLU A N 1
ATOM 888 C CA . GLU A 1 107 ? 6.324 3.938 21.906 1 94.25 107 GLU A CA 1
ATOM 889 C C . GLU A 1 107 ? 5.602 2.68 21.422 1 94.25 107 GLU A C 1
ATOM 891 O O . GLU A 1 107 ? 6.164 1.885 20.672 1 94.25 107 GLU A O 1
ATOM 896 N N . ASN A 1 108 ? 4.367 2.496 21.938 1 95.88 108 ASN A N 1
ATOM 897 C CA . ASN A 1 108 ? 3.588 1.423 21.328 1 95.88 108 ASN A CA 1
ATOM 898 C C . ASN A 1 108 ? 2.861 1.898 20.078 1 95.88 108 ASN A C 1
ATOM 900 O O . ASN A 1 108 ? 2.867 3.09 19.766 1 95.88 108 ASN A O 1
ATOM 904 N N . ILE A 1 109 ? 2.262 0.995 19.422 1 97.62 109 ILE A N 1
ATOM 905 C CA . ILE A 1 109 ? 1.674 1.229 18.094 1 97.62 109 ILE A CA 1
ATOM 906 C C . ILE A 1 109 ? 0.541 2.246 18.219 1 97.62 109 ILE A C 1
ATOM 908 O O . ILE A 1 109 ? 0.458 3.186 17.422 1 97.62 109 ILE A O 1
ATOM 912 N N . SER A 1 110 ? -0.295 2.084 19.203 1 98.06 110 SER A N 1
ATOM 913 C CA . SER A 1 110 ? -1.445 2.961 19.406 1 98.06 110 SER A CA 1
ATOM 914 C C . SER A 1 110 ? -1.006 4.383 19.734 1 98.06 110 SER A C 1
ATOM 916 O O . SER A 1 110 ? -1.576 5.352 19.234 1 98.06 110 SER A O 1
ATOM 918 N N . GLU A 1 111 ? -0.036 4.496 20.531 1 97.81 111 GLU A N 1
ATOM 919 C CA . GLU A 1 111 ? 0.516 5.797 20.891 1 97.81 111 GLU A CA 1
ATOM 920 C C . GLU A 1 111 ? 1.088 6.508 19.672 1 97.81 111 GLU A C 1
ATOM 922 O O . GLU A 1 111 ? 0.85 7.699 19.469 1 97.81 111 GLU A O 1
ATOM 927 N N . ALA A 1 112 ? 1.84 5.785 18.906 1 97.81 112 ALA A N 1
ATOM 928 C CA . ALA A 1 112 ? 2.42 6.348 17.688 1 97.81 112 ALA A CA 1
ATOM 929 C C . ALA A 1 112 ? 1.332 6.844 16.734 1 97.81 112 ALA A C 1
ATOM 931 O O . ALA A 1 112 ? 1.442 7.93 16.172 1 97.81 112 ALA A O 1
ATOM 932 N N . ALA A 1 113 ? 0.257 6.059 16.625 1 98.75 113 ALA A N 1
ATOM 933 C CA . ALA A 1 113 ? -0.828 6.398 15.703 1 98.75 113 ALA A CA 1
ATOM 934 C C . ALA A 1 113 ? -1.518 7.691 16.125 1 98.75 113 ALA A C 1
ATOM 936 O O . ALA A 1 113 ? -1.703 8.602 15.305 1 98.75 113 ALA A O 1
ATOM 937 N N . LEU A 1 114 ? -1.832 7.777 17.375 1 98.69 114 LEU A N 1
ATOM 938 C CA . LEU A 1 114 ? -2.531 8.953 17.875 1 98.69 114 LEU A CA 1
ATOM 939 C C . LEU A 1 114 ? -1.614 10.172 17.859 1 98.69 114 LEU A C 1
ATOM 941 O O . LEU A 1 114 ? -2.059 11.289 17.562 1 98.69 114 LEU A O 1
ATOM 945 N N . ARG A 1 115 ? -0.386 9.938 18.156 1 98.56 115 ARG A N 1
ATOM 946 C CA . ARG A 1 115 ? 0.58 11.031 18.109 1 98.56 115 ARG A CA 1
ATOM 947 C C . ARG A 1 115 ? 0.72 11.57 16.688 1 98.56 115 ARG A C 1
ATOM 949 O O . ARG A 1 115 ? 0.629 12.781 16.453 1 98.56 115 ARG A O 1
ATOM 956 N N . GLU A 1 116 ? 0.961 10.703 15.695 1 98.5 116 GLU A N 1
ATOM 957 C CA . GLU A 1 116 ? 1.129 11.117 14.305 1 98.5 116 GLU A CA 1
ATOM 958 C C . GLU A 1 116 ? -0.13 11.797 13.781 1 98.5 116 GLU A C 1
ATOM 960 O O . GLU A 1 116 ? -0.046 12.781 13.039 1 98.5 116 GLU A O 1
ATOM 965 N N . LEU A 1 117 ? -1.291 11.242 14.164 1 98.88 117 LEU A N 1
ATOM 966 C CA . LEU A 1 117 ? -2.541 11.883 13.766 1 98.88 117 LEU A CA 1
ATOM 967 C C . LEU A 1 117 ? -2.611 13.312 14.289 1 98.88 117 LEU A C 1
ATOM 969 O O . LEU A 1 117 ? -2.893 14.242 13.531 1 98.88 117 LEU A O 1
ATOM 973 N N . GLN A 1 118 ? -2.348 13.453 15.484 1 98.75 118 GLN A N 1
ATOM 974 C CA . GLN A 1 118 ? -2.432 14.773 16.109 1 98.75 118 GLN A CA 1
ATOM 975 C C . GLN A 1 118 ? -1.385 15.719 15.539 1 98.75 118 GLN A C 1
ATOM 977 O O . GLN A 1 118 ? -1.691 16.875 15.219 1 98.75 118 GLN A O 1
ATOM 982 N N . GLU A 1 119 ? -0.171 15.266 15.406 1 98.81 119 GLU A N 1
ATOM 983 C CA . GLU A 1 119 ? 0.89 16.125 14.883 1 98.81 119 GLU A CA 1
ATOM 984 C C . GLU A 1 119 ? 0.585 16.578 13.461 1 98.81 119 GLU A C 1
ATOM 986 O O . GLU A 1 119 ? 0.726 17.75 13.133 1 98.81 119 GLU A O 1
ATOM 991 N N . GLU A 1 120 ? 0.128 15.656 12.648 1 98.75 120 GLU A N 1
ATOM 992 C CA . GLU A 1 120 ? -0.011 15.953 11.219 1 98.75 120 GLU A CA 1
ATOM 993 C C . GLU A 1 120 ? -1.334 16.656 10.93 1 98.75 120 GLU A C 1
ATOM 995 O O . GLU A 1 120 ? -1.444 17.406 9.961 1 98.75 120 GLU A O 1
ATOM 1000 N N . THR A 1 121 ? -2.395 16.453 11.766 1 98.88 121 THR A N 1
ATOM 1001 C CA . THR A 1 121 ? -3.713 16.922 11.367 1 98.88 121 THR A CA 1
ATOM 1002 C C . THR A 1 121 ? -4.328 17.797 12.461 1 98.88 121 THR A C 1
ATOM 1004 O O . THR A 1 121 ? -5.289 18.531 12.211 1 98.88 121 THR A O 1
ATOM 1007 N N . GLY A 1 122 ? -3.824 17.703 13.672 1 98.81 122 GLY A N 1
ATOM 1008 C CA . GLY A 1 122 ? -4.375 18.438 14.805 1 98.81 122 GLY A CA 1
ATOM 1009 C C . GLY A 1 122 ? -5.516 17.703 15.484 1 98.81 122 GLY A C 1
ATOM 1010 O O . GLY A 1 122 ? -5.91 18.047 16.594 1 98.81 122 GLY A O 1
ATOM 1011 N N . PHE A 1 123 ? -6.047 16.625 14.906 1 98.81 123 PHE A N 1
ATOM 1012 C CA . PHE A 1 123 ? -7.195 15.914 15.453 1 98.81 123 PHE A CA 1
ATOM 1013 C C . PHE A 1 123 ? -6.75 14.875 16.469 1 98.81 123 PHE A C 1
ATOM 1015 O O . PHE A 1 123 ? -5.645 14.344 16.375 1 98.81 123 PHE A O 1
ATOM 1022 N N . THR A 1 124 ? -7.582 14.695 17.375 1 98.19 124 THR A N 1
ATOM 1023 C CA . THR A 1 124 ? -7.445 13.555 18.266 1 98.19 124 THR A CA 1
ATOM 1024 C C . THR A 1 124 ? -8.664 12.641 18.172 1 98.19 124 THR A C 1
ATOM 1026 O O . THR A 1 124 ? -9.727 13.07 17.719 1 98.19 124 THR A O 1
ATOM 1029 N N . GLY A 1 125 ? -8.477 11.406 18.516 1 98.25 125 GLY A N 1
ATOM 1030 C CA . GLY A 1 125 ? -9.586 10.477 18.422 1 98.25 125 GLY A CA 1
ATOM 1031 C C . GLY A 1 125 ? -9.414 9.25 19.297 1 98.25 125 GLY A C 1
ATOM 1032 O O . GLY A 1 125 ? -8.531 9.219 20.156 1 98.25 125 GLY A O 1
ATOM 1033 N N . THR A 1 126 ? -10.383 8.359 19.141 1 98.31 126 THR A N 1
ATOM 1034 C CA . THR A 1 126 ? -10.391 7.117 19.906 1 98.31 126 THR A CA 1
ATOM 1035 C C . THR A 1 126 ? -10.039 5.93 19.016 1 98.31 126 THR A C 1
ATOM 1037 O O . THR A 1 126 ? -10.516 5.832 17.875 1 98.31 126 THR A O 1
ATOM 1040 N N . LEU A 1 127 ? -9.219 5.082 19.625 1 98.19 127 LEU A N 1
ATOM 1041 C CA . LEU A 1 127 ? -8.789 3.891 18.906 1 98.19 127 LEU A CA 1
ATOM 1042 C C . LEU A 1 127 ? -9.961 2.938 18.672 1 98.19 127 LEU A C 1
ATOM 1044 O O . LEU A 1 127 ? -10.727 2.662 19.609 1 98.19 127 LEU A O 1
ATOM 1048 N N . GLN A 1 128 ? -10.102 2.445 17.422 1 97.38 128 GLN A N 1
ATOM 1049 C CA . GLN A 1 128 ? -11.125 1.459 17.109 1 97.38 128 GLN A CA 1
ATOM 1050 C C . GLN A 1 128 ? -10.516 0.08 16.875 1 97.38 128 GLN A C 1
ATOM 1052 O O . GLN A 1 128 ? -11.039 -0.925 17.375 1 97.38 128 GLN A O 1
ATOM 1057 N N . ARG A 1 129 ? -9.5 0.064 16.094 1 96.94 129 ARG A N 1
ATOM 1058 C CA . ARG A 1 129 ? -8.875 -1.193 15.703 1 96.94 129 ARG A CA 1
ATOM 1059 C C . ARG A 1 129 ? -7.414 -0.979 15.305 1 96.94 129 ARG A C 1
ATOM 1061 O O . ARG A 1 129 ? -7.07 0.047 14.719 1 96.94 129 ARG A O 1
ATOM 1068 N N . VAL A 1 130 ? -6.574 -1.951 15.664 1 98.19 130 VAL A N 1
ATOM 1069 C CA . VAL A 1 130 ? -5.172 -1.985 15.266 1 98.19 130 VAL A CA 1
ATOM 1070 C C . VAL A 1 130 ? -4.887 -3.27 14.492 1 98.19 130 VAL A C 1
ATOM 1072 O O . VAL A 1 130 ? -5.16 -4.371 14.977 1 98.19 130 VAL A O 1
ATOM 1075 N N . SER A 1 131 ? -4.383 -3.129 13.32 1 98.19 131 SER A N 1
ATOM 1076 C CA . SER A 1 131 ? -4.055 -4.309 12.523 1 98.19 131 SER A CA 1
ATOM 1077 C C . SER A 1 131 ? -2.768 -4.961 13.016 1 98.19 131 SER A C 1
ATOM 1079 O O . SER A 1 131 ? -1.979 -4.34 13.727 1 98.19 131 SER A O 1
ATOM 1081 N N . ALA A 1 132 ? -2.602 -6.281 12.602 1 97.75 132 ALA A N 1
ATOM 1082 C CA . ALA A 1 132 ? -1.24 -6.812 12.594 1 97.75 132 ALA A CA 1
ATOM 1083 C C . ALA A 1 132 ? -0.365 -6.062 11.594 1 97.75 132 ALA A C 1
ATOM 1085 O O . ALA A 1 132 ? -0.847 -5.184 10.867 1 97.75 132 ALA A O 1
ATOM 1086 N N . GLY A 1 133 ? 0.883 -6.301 11.617 1 98.12 133 GLY A N 1
ATOM 1087 C CA . GLY A 1 133 ? 1.742 -5.719 10.602 1 98.12 133 GLY A CA 1
ATOM 1088 C C . GLY A 1 133 ? 1.334 -6.094 9.188 1 98.12 133 GLY A C 1
ATOM 1089 O O . GLY A 1 133 ? 1.044 -7.262 8.906 1 98.12 133 GLY A O 1
ATOM 1090 N N . VAL A 1 134 ? 1.239 -5.082 8.312 1 98.81 134 VAL A N 1
ATOM 1091 C CA . VAL A 1 134 ? 0.929 -5.316 6.902 1 98.81 134 VAL A CA 1
ATOM 1092 C C . VAL A 1 134 ? 2.082 -4.824 6.031 1 98.81 134 VAL A C 1
ATOM 1094 O O . VAL A 1 134 ? 2.793 -3.887 6.402 1 98.81 134 VAL A O 1
ATOM 1097 N N . ALA A 1 135 ? 2.266 -5.453 4.898 1 98.81 135 ALA A N 1
ATOM 1098 C CA . ALA A 1 135 ? 3.375 -5.145 3.998 1 98.81 135 ALA A CA 1
ATOM 1099 C C . ALA A 1 135 ? 2.988 -4.051 3.008 1 98.81 135 ALA A C 1
ATOM 1101 O O . ALA A 1 135 ? 1.873 -4.043 2.482 1 98.81 135 ALA A O 1
ATOM 1102 N N . LEU A 1 136 ? 3.873 -3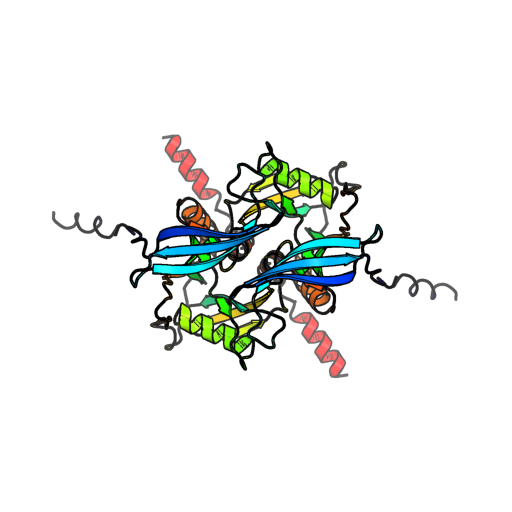.152 2.709 1 98.62 136 LEU A N 1
ATOM 1103 C CA . LEU A 1 136 ? 3.572 -2.029 1.828 1 98.62 136 LEU A CA 1
ATOM 1104 C C . LEU A 1 136 ? 3.881 -2.377 0.376 1 98.62 136 LEU A C 1
ATOM 1106 O O . LEU A 1 136 ? 3.115 -2.031 -0.526 1 98.62 136 LEU A O 1
ATOM 1110 N N . ASP A 1 137 ? 4.984 -2.936 0.106 1 98.5 137 ASP A N 1
ATOM 1111 C CA . ASP A 1 137 ? 5.461 -3.379 -1.2 1 98.5 137 ASP A CA 1
ATOM 1112 C C . ASP A 1 137 ? 6.32 -4.637 -1.075 1 98.5 137 ASP A C 1
ATOM 1114 O O . ASP A 1 137 ? 7.539 -4.582 -1.247 1 98.5 137 ASP A O 1
ATOM 1118 N N . PRO A 1 138 ? 5.629 -5.758 -0.857 1 98.31 138 PRO A N 1
ATOM 1119 C CA . PRO A 1 138 ? 6.367 -6.965 -0.478 1 98.31 138 PRO A CA 1
ATOM 1120 C C . PRO A 1 138 ? 7.273 -7.477 -1.594 1 98.31 138 PRO A C 1
ATOM 1122 O O . PRO A 1 138 ? 8.148 -8.312 -1.349 1 98.31 138 PRO A O 1
ATOM 1125 N N . GLY A 1 139 ? 7.117 -7.012 -2.781 1 97.38 139 GLY A N 1
ATOM 1126 C CA . GLY A 1 139 ? 7.965 -7.43 -3.885 1 97.38 139 GLY A CA 1
ATOM 1127 C C . GLY A 1 139 ? 9.336 -6.785 -3.859 1 97.38 139 GLY A C 1
ATOM 1128 O O . GLY A 1 139 ? 10.273 -7.273 -4.5 1 97.38 139 GLY A O 1
ATOM 1129 N N . THR A 1 140 ? 9.461 -5.668 -3.092 1 98.25 140 THR A N 1
ATOM 1130 C CA . THR A 1 140 ? 10.727 -4.945 -3.188 1 98.25 140 THR A CA 1
ATOM 1131 C C . THR A 1 140 ? 11.234 -4.562 -1.8 1 98.25 140 THR A C 1
ATOM 1133 O O . THR A 1 140 ? 12.414 -4.23 -1.636 1 98.25 140 THR A O 1
ATOM 1136 N N . SER A 1 141 ? 10.344 -4.574 -0.792 1 98.31 141 SER A N 1
ATOM 1137 C CA . SER A 1 141 ? 10.695 -3.916 0.462 1 98.31 141 SER A CA 1
ATOM 1138 C C . SER A 1 141 ? 10.266 -4.754 1.663 1 98.31 141 SER A C 1
ATOM 1140 O O . SER A 1 141 ? 9.234 -5.43 1.62 1 98.31 141 SER A O 1
ATOM 1142 N N . ALA A 1 142 ? 11.055 -4.629 2.73 1 97.5 142 ALA A N 1
ATOM 1143 C CA . ALA A 1 142 ? 10.703 -5.25 4.004 1 97.5 142 ALA A CA 1
ATOM 1144 C C . ALA A 1 142 ? 9.844 -4.312 4.852 1 97.5 142 ALA A C 1
ATOM 1146 O O . ALA A 1 142 ? 9.539 -4.613 6.008 1 97.5 142 ALA A O 1
ATOM 1147 N N . SER A 1 143 ? 9.445 -3.178 4.332 1 97.5 143 SER A N 1
ATOM 1148 C CA . SER A 1 143 ? 8.703 -2.176 5.086 1 97.5 143 SER A CA 1
ATOM 1149 C C . SER A 1 143 ? 7.305 -2.678 5.441 1 97.5 143 SER A C 1
ATOM 1151 O O . SER A 1 143 ? 6.578 -3.17 4.578 1 97.5 143 SER A O 1
ATOM 1153 N N . MET A 1 144 ? 6.98 -2.564 6.707 1 97.88 144 MET A N 1
ATOM 1154 C CA . MET A 1 144 ? 5.668 -2.924 7.238 1 97.88 144 MET A CA 1
ATOM 1155 C C . MET A 1 144 ? 5.121 -1.814 8.133 1 97.88 144 MET A C 1
ATOM 1157 O O . MET A 1 144 ? 5.887 -1.09 8.766 1 97.88 144 MET A O 1
ATOM 1161 N N . VAL A 1 145 ? 3.799 -1.71 8.117 1 98.5 145 VAL A N 1
ATOM 1162 C CA . VAL A 1 145 ? 3.141 -0.763 9.016 1 98.5 145 VAL A CA 1
ATOM 1163 C C . VAL A 1 145 ? 1.957 -1.438 9.703 1 98.5 145 VAL A C 1
ATOM 1165 O O . VAL A 1 145 ? 1.504 -2.5 9.266 1 98.5 145 VAL A O 1
ATOM 1168 N N . ASN A 1 146 ? 1.578 -0.862 10.82 1 98.75 146 ASN A N 1
ATOM 1169 C CA . ASN A 1 146 ? 0.25 -1.142 11.352 1 98.75 146 ASN A CA 1
ATOM 1170 C C . ASN A 1 146 ? -0.775 -0.121 10.867 1 98.75 146 ASN A C 1
ATOM 1172 O O . ASN A 1 146 ? -0.508 1.082 10.867 1 98.75 146 ASN A O 1
ATOM 1176 N N . ILE A 1 147 ? -1.829 -0.614 10.406 1 98.88 147 ILE A N 1
ATOM 1177 C CA . ILE A 1 147 ? -2.953 0.264 10.102 1 98.88 147 ILE A CA 1
ATOM 1178 C C . ILE A 1 147 ? -3.842 0.412 11.336 1 98.88 147 ILE A C 1
ATOM 1180 O O . ILE A 1 147 ? -4.262 -0.584 11.93 1 98.88 147 ILE A O 1
ATOM 1184 N N . VAL A 1 148 ? -4.086 1.635 11.688 1 98.88 148 VAL A N 1
ATOM 1185 C CA . VAL A 1 148 ? -4.852 1.934 12.898 1 98.88 148 VAL A CA 1
ATOM 1186 C C . VAL A 1 148 ? -6.113 2.711 12.531 1 98.88 148 VAL A C 1
ATOM 1188 O O . VAL A 1 148 ? -6.039 3.76 11.883 1 98.88 148 VAL A O 1
ATOM 1191 N N . HIS A 1 149 ? -7.266 2.162 12.945 1 98.81 149 HIS A N 1
ATOM 1192 C CA . HIS A 1 149 ? -8.539 2.838 12.734 1 98.81 149 HIS A CA 1
ATOM 1193 C C . HIS A 1 149 ? -8.914 3.699 13.938 1 98.81 149 HIS A C 1
ATOM 1195 O O . HIS A 1 149 ? -8.914 3.221 15.07 1 98.81 149 HIS A O 1
ATOM 1201 N N . VAL A 1 150 ? -9.172 4.953 13.617 1 98.81 150 VAL A N 1
ATOM 1202 C CA . VAL A 1 150 ? -9.445 5.918 14.68 1 98.81 150 VAL A CA 1
ATOM 1203 C C . VAL A 1 150 ? -10.773 6.621 14.406 1 98.81 150 VAL A C 1
ATOM 1205 O O . VAL A 1 150 ? -11.055 7.008 13.273 1 98.81 150 VAL A O 1
ATOM 1208 N N . ASN A 1 151 ? -11.594 6.738 15.43 1 98.69 151 ASN A N 1
ATOM 1209 C CA . ASN A 1 151 ? -12.781 7.582 15.383 1 98.69 151 ASN A CA 1
ATOM 1210 C C . ASN A 1 151 ? -12.516 8.961 15.984 1 98.69 151 ASN A C 1
ATOM 1212 O O . ASN A 1 151 ? -12.047 9.07 17.109 1 98.69 151 ASN A O 1
ATOM 1216 N N . VAL A 1 152 ? -12.766 9.969 15.219 1 98.88 152 VAL A N 1
ATOM 1217 C CA . VAL A 1 152 ? -12.617 11.344 15.664 1 98.88 152 VAL A CA 1
ATOM 1218 C C . VAL A 1 152 ? -13.992 11.984 15.859 1 98.88 152 VAL A C 1
ATOM 1220 O O . VAL A 1 152 ? -14.758 12.117 14.898 1 98.88 152 VAL A O 1
ATOM 1223 N N . ASP A 1 153 ? -14.297 12.391 17.047 1 98.62 153 ASP A N 1
ATOM 1224 C CA . ASP A 1 153 ? -15.531 13.109 17.344 1 98.62 153 ASP A CA 1
ATOM 1225 C C . ASP A 1 153 ? -15.367 14.602 17.094 1 98.62 153 ASP A C 1
ATOM 1227 O O . ASP A 1 153 ? -14.766 15.32 17.891 1 98.62 153 ASP A O 1
ATOM 1231 N N . GLY A 1 154 ? -15.945 15.039 16.016 1 98 154 GLY A N 1
ATOM 1232 C CA . GLY A 1 154 ? -15.805 16.422 15.594 1 98 154 GLY A CA 1
ATOM 1233 C C . GLY A 1 154 ? -16.594 17.391 16.453 1 98 154 GLY A C 1
ATOM 1234 O O . GLY A 1 154 ? -16.406 18.609 16.359 1 98 154 GLY A O 1
ATOM 1235 N N . ASP A 1 155 ? -17.438 16.859 17.281 1 97.69 155 ASP A N 1
ATOM 1236 C CA . ASP A 1 155 ? -18.25 17.719 18.141 1 97.69 155 ASP A CA 1
ATOM 1237 C C . ASP A 1 155 ? -17.547 18 19.469 1 97.69 155 ASP A C 1
ATOM 1239 O O . ASP A 1 155 ? -17.953 18.891 20.219 1 97.69 155 ASP A O 1
ATOM 1243 N N . GLU A 1 156 ? -16.531 17.266 19.734 1 97.19 156 GLU A N 1
ATOM 1244 C CA . GLU A 1 156 ? -15.766 17.516 20.953 1 97.19 156 GLU A CA 1
ATOM 1245 C C . GLU A 1 156 ? -14.953 18.797 20.844 1 97.19 156 GLU A C 1
ATOM 1247 O O . GLU A 1 156 ? -14.359 19.078 19.797 1 97.19 156 GLU A O 1
ATOM 1252 N N . PRO A 1 157 ? -14.828 19.531 21.906 1 97.06 157 PRO A N 1
ATOM 1253 C CA . PRO A 1 157 ? -14.102 20.812 21.891 1 97.06 157 PRO A CA 1
ATOM 1254 C C . PRO A 1 157 ? -12.656 20.656 21.438 1 97.06 157 PRO A C 1
ATOM 1256 O O . PRO A 1 157 ? -12.133 21.516 20.734 1 97.06 157 PRO A O 1
ATOM 1259 N N . VAL A 1 158 ? -12.055 19.578 21.75 1 96.5 158 VAL A N 1
ATOM 1260 C CA . VAL A 1 158 ? -1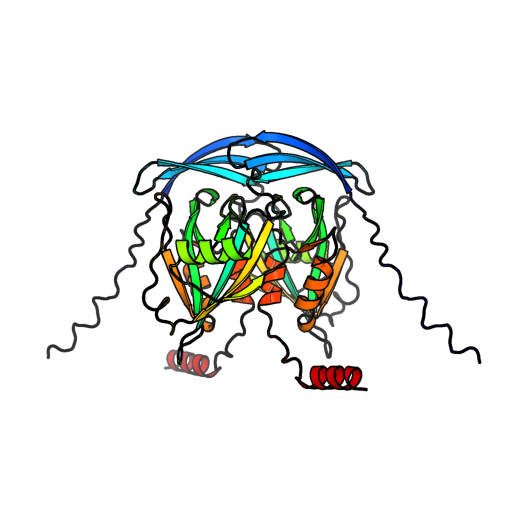0.641 19.359 21.422 1 96.5 158 VAL A CA 1
ATOM 1261 C C . VAL A 1 158 ? -10.461 19.281 19.906 1 96.5 158 VAL A C 1
ATOM 1263 O O . VAL A 1 158 ? -9.375 19.531 19.391 1 96.5 158 VAL A O 1
ATOM 1266 N N . ASN A 1 159 ? -11.516 18.953 19.156 1 98 159 ASN A N 1
ATOM 1267 C CA . ASN A 1 159 ? -11.453 18.781 17.703 1 98 159 ASN A CA 1
ATOM 1268 C C . ASN A 1 159 ? -12.125 19.938 16.969 1 98 159 ASN A C 1
ATOM 1270 O O . ASN A 1 159 ? -12.352 19.875 15.766 1 98 159 ASN A O 1
ATOM 1274 N N . SER A 1 160 ? -12.492 21 17.672 1 95.5 160 SER A N 1
ATOM 1275 C CA . SER A 1 160 ? -13.195 22.125 17.078 1 95.5 160 SER A CA 1
ATOM 1276 C C . SER A 1 160 ? -12.25 23.016 16.266 1 95.5 160 SER A C 1
ATOM 1278 O O . SER A 1 160 ? -12.656 23.625 15.281 1 95.5 160 SER A O 1
ATOM 1280 N N . ASN A 1 161 ? -11.016 23.109 16.734 1 95.88 161 ASN A N 1
ATOM 1281 C CA . ASN A 1 161 ? -9.992 23.891 16.047 1 95.88 161 ASN A CA 1
ATOM 1282 C C . ASN A 1 161 ? -8.664 23.156 15.984 1 95.88 161 ASN A C 1
ATOM 1284 O O . ASN A 1 161 ? -7.688 23.562 16.609 1 95.88 161 ASN A O 1
ATOM 1288 N N . PRO A 1 162 ? -8.656 22.141 15.164 1 97.06 162 PRO A N 1
ATOM 1289 C CA . PRO A 1 162 ? -7.438 21.328 15.086 1 97.06 162 PRO A CA 1
ATOM 1290 C C . PRO A 1 162 ? -6.23 22.125 14.586 1 97.06 162 PRO A C 1
ATOM 1292 O O . PRO A 1 162 ? -6.352 22.891 13.617 1 97.06 162 PRO A O 1
ATOM 1295 N N . LYS A 1 163 ? -5.09 21.969 15.297 1 97.44 163 LYS A N 1
ATOM 1296 C CA . LYS A 1 163 ? -3.844 22.641 14.922 1 97.44 163 LYS A CA 1
ATOM 1297 C C . LYS A 1 163 ? -2.715 21.625 14.742 1 97.44 163 LYS A C 1
ATOM 1299 O O . LYS A 1 163 ? -2.371 20.906 15.68 1 97.44 163 LYS A O 1
ATOM 1304 N N . GLN A 1 164 ? -2.158 21.594 13.602 1 98.31 164 GLN A N 1
ATOM 1305 C CA . GLN A 1 164 ? -1.028 20.719 13.312 1 98.31 164 GLN A CA 1
ATOM 1306 C C . GLN A 1 164 ? 0.177 21.078 14.18 1 98.31 164 GLN A C 1
ATOM 1308 O O . GLN A 1 164 ? 0.315 22.219 14.625 1 98.31 164 GLN A O 1
ATOM 1313 N N . GLN A 1 165 ? 0.985 20.141 14.492 1 97.56 165 GLN A N 1
ATOM 1314 C CA . GLN A 1 165 ? 2.295 20.297 15.117 1 97.56 165 GLN A CA 1
ATOM 1315 C C . GLN A 1 165 ? 3.383 19.625 14.289 1 97.56 165 GLN A C 1
ATOM 1317 O O . GLN A 1 165 ? 3.904 18.578 14.672 1 97.56 165 GLN A O 1
ATOM 1322 N N . LEU A 1 166 ? 3.756 20.25 13.297 1 95.88 166 LEU A N 1
ATOM 1323 C CA . LEU A 1 166 ? 4.672 19.688 12.312 1 95.88 166 LEU A CA 1
ATOM 1324 C C . LEU A 1 166 ? 6.121 20 12.68 1 95.88 166 LEU A C 1
ATOM 1326 O O . LEU A 1 166 ? 6.406 21.047 13.273 1 95.88 166 LEU A O 1
ATOM 1330 N N . ASP A 1 167 ? 6.934 19.125 12.297 1 90.62 167 ASP A N 1
ATOM 1331 C CA . ASP A 1 167 ? 8.359 19.422 12.367 1 90.62 167 ASP A CA 1
ATOM 1332 C C . ASP A 1 167 ? 8.742 20.5 11.359 1 90.62 167 ASP A C 1
ATOM 1334 O O . ASP A 1 167 ? 8 20.766 10.406 1 90.62 167 ASP A O 1
ATOM 1338 N N . GLU A 1 168 ? 9.875 21.094 11.523 1 88.31 168 GLU A N 1
ATOM 1339 C CA . GLU A 1 168 ? 10.344 22.219 10.727 1 88.31 168 GLU A CA 1
ATOM 1340 C C . GLU A 1 168 ? 10.422 21.844 9.242 1 88.31 168 GLU A C 1
ATOM 1342 O O . GLU A 1 168 ? 10.242 22.703 8.375 1 88.31 168 GLU A O 1
ATOM 1347 N N . ASN A 1 169 ? 10.539 20.625 9.023 1 87.25 169 ASN A N 1
ATOM 1348 C CA . ASN A 1 169 ? 10.773 20.234 7.637 1 87.25 169 ASN A CA 1
ATOM 1349 C C . ASN A 1 169 ? 9.555 19.547 7.039 1 87.25 169 ASN A C 1
ATOM 1351 O O . ASN A 1 169 ? 9.633 18.969 5.953 1 87.25 169 ASN A O 1
ATOM 1355 N N . GLU A 1 170 ? 8.469 19.625 7.703 1 92.31 170 GLU A N 1
ATOM 1356 C CA . GLU A 1 170 ? 7.258 18.969 7.211 1 92.31 170 GLU A CA 1
ATOM 1357 C C . GLU A 1 170 ? 6.285 19.984 6.625 1 92.31 170 GLU A C 1
ATOM 1359 O O . GLU A 1 170 ? 6 21.016 7.25 1 92.31 170 GLU A O 1
ATOM 1364 N N . TYR A 1 171 ? 5.898 19.75 5.473 1 94.81 171 TYR A N 1
ATOM 1365 C CA . TYR A 1 171 ? 4.875 20.531 4.785 1 94.81 171 TYR A CA 1
ATOM 1366 C C . TYR A 1 171 ? 3.684 19.656 4.414 1 94.81 171 TYR A C 1
ATOM 1368 O O . TYR A 1 171 ? 3.695 18.984 3.377 1 94.81 171 TYR A O 1
ATOM 1376 N N . ILE A 1 172 ? 2.713 19.703 5.254 1 97.44 172 ILE A N 1
ATOM 1377 C CA . ILE A 1 172 ? 1.577 18.797 5.129 1 97.44 172 ILE A CA 1
ATOM 1378 C C . ILE A 1 172 ? 0.275 19.594 5.125 1 97.44 172 ILE A C 1
ATOM 1380 O O . ILE A 1 172 ? 0.027 20.391 6.031 1 97.44 172 ILE A O 1
ATOM 1384 N N . ASP A 1 173 ? -0.498 19.422 4.09 1 98 173 ASP A N 1
ATOM 1385 C CA . ASP A 1 173 ? -1.858 19.938 4.055 1 98 173 ASP A CA 1
ATOM 1386 C C . ASP A 1 173 ? -2.865 18.891 4.52 1 98 173 ASP A C 1
ATOM 1388 O O . ASP A 1 173 ? -2.787 17.734 4.121 1 98 173 ASP A O 1
ATOM 1392 N N . VAL A 1 174 ? -3.816 19.344 5.34 1 98.75 174 VAL A N 1
ATOM 1393 C CA . VAL A 1 174 ? -4.863 18.438 5.805 1 98.75 174 VAL A CA 1
ATOM 1394 C C . VAL A 1 174 ? -6.059 18.5 4.859 1 98.75 174 VAL A C 1
ATOM 1396 O O . VAL A 1 174 ? -6.508 19.594 4.492 1 98.75 174 VAL A O 1
ATOM 1399 N N . LEU A 1 175 ? -6.559 17.344 4.449 1 98.81 175 LEU A N 1
ATOM 1400 C CA . LEU A 1 175 ? -7.738 17.219 3.596 1 98.81 175 LEU A CA 1
ATOM 1401 C C . LEU A 1 175 ? -8.844 16.453 4.309 1 98.81 175 LEU A C 1
ATOM 1403 O O . LEU A 1 175 ? -8.633 15.336 4.77 1 98.81 175 LEU A O 1
ATOM 1407 N N . ILE A 1 176 ? -9.953 17.094 4.418 1 98.69 176 ILE A N 1
ATOM 1408 C CA . ILE A 1 176 ? -11.133 16.453 4.98 1 98.69 176 ILE A CA 1
ATOM 1409 C C . ILE A 1 176 ? -12.164 16.219 3.881 1 98.69 176 ILE A C 1
ATOM 1411 O O . ILE A 1 176 ? -12.688 17.172 3.297 1 98.69 176 ILE A O 1
ATOM 1415 N N . VAL A 1 177 ? -12.484 14.938 3.613 1 98.62 177 VAL A N 1
ATOM 1416 C CA . VAL A 1 177 ? -13.312 14.602 2.463 1 98.62 177 VAL A CA 1
ATOM 1417 C C . VAL A 1 177 ? -14.484 13.727 2.908 1 98.62 177 VAL A C 1
ATOM 1419 O O . VAL A 1 177 ? -14.289 12.727 3.6 1 98.62 177 VAL A O 1
ATOM 1422 N N . PRO A 1 178 ? -15.75 14.133 2.553 1 98.06 178 PRO A N 1
ATOM 1423 C CA . PRO A 1 178 ? -16.844 13.188 2.797 1 98.06 178 PRO A CA 1
ATOM 1424 C C . PRO A 1 178 ? -16.594 11.82 2.162 1 98.06 178 PRO A C 1
ATOM 1426 O O . PRO A 1 178 ? -16.219 11.742 0.99 1 98.06 178 PRO A O 1
ATOM 1429 N N . ILE A 1 179 ? -16.828 10.805 2.924 1 97.31 179 ILE A N 1
ATOM 1430 C CA . ILE A 1 179 ? -16.516 9.453 2.482 1 97.31 179 ILE A CA 1
ATOM 1431 C C . ILE A 1 179 ? -17.266 9.133 1.194 1 97.31 179 ILE A C 1
ATOM 1433 O O . ILE A 1 179 ? -16.719 8.531 0.273 1 97.31 179 ILE A O 1
ATOM 1437 N N . GLN A 1 180 ? -18.469 9.633 1.05 1 95.12 180 GLN A N 1
ATOM 1438 C CA . GLN A 1 180 ? -19.312 9.328 -0.109 1 95.12 180 GLN A CA 1
ATOM 1439 C C . GLN A 1 180 ? -18.781 10.023 -1.361 1 95.12 180 GLN A C 1
ATOM 1441 O O . GLN A 1 180 ? -19.125 9.648 -2.48 1 95.12 180 GLN A O 1
ATOM 1446 N N . LYS A 1 181 ? -17.969 11.023 -1.214 1 96.75 181 LYS A N 1
ATOM 1447 C CA . LYS A 1 181 ? -17.438 11.789 -2.342 1 96.75 181 LYS A CA 1
ATOM 1448 C C . LYS A 1 181 ? -15.977 11.453 -2.604 1 96.75 181 LYS A C 1
ATOM 1450 O O . LYS A 1 181 ? -15.359 11.984 -3.531 1 96.75 181 LYS A O 1
ATOM 1455 N N . LEU A 1 182 ? -15.477 10.586 -1.863 1 98.06 182 LEU A N 1
ATOM 1456 C CA . LEU A 1 182 ? -14.031 10.359 -1.849 1 98.06 182 LEU A CA 1
ATOM 1457 C C . LEU A 1 182 ? -13.555 9.836 -3.195 1 98.06 182 LEU A C 1
ATOM 1459 O O . LEU A 1 182 ? -12.555 10.32 -3.74 1 98.06 182 LEU A O 1
ATOM 1463 N N . GLU A 1 183 ? -14.211 8.867 -3.701 1 96.94 183 GLU A N 1
ATOM 1464 C CA . GLU A 1 183 ? -13.789 8.273 -4.969 1 96.94 183 GLU A CA 1
ATOM 1465 C C . GLU A 1 183 ? -13.75 9.32 -6.078 1 96.94 183 GLU A C 1
ATOM 1467 O O . GLU A 1 183 ? -12.773 9.391 -6.832 1 96.94 183 GLU A O 1
ATOM 1472 N N . LEU A 1 184 ? -14.797 10.109 -6.184 1 96.94 184 LEU A N 1
ATOM 1473 C CA . LEU A 1 184 ? -14.859 11.156 -7.195 1 96.94 184 LEU A CA 1
ATOM 1474 C C . LEU A 1 184 ? -13.758 12.188 -6.984 1 96.94 184 LEU A C 1
ATOM 1476 O O . LEU A 1 184 ? -13.125 12.633 -7.941 1 96.94 184 LEU A O 1
ATOM 1480 N N . GLN A 1 185 ? -13.562 12.531 -5.754 1 98.12 185 GLN A N 1
ATOM 1481 C CA . GLN A 1 185 ? -12.523 13.508 -5.43 1 98.12 185 GLN A CA 1
ATOM 1482 C C . GLN A 1 185 ? -11.141 12.992 -5.812 1 98.12 185 GLN A C 1
ATOM 1484 O O . GLN A 1 185 ? -10.32 13.742 -6.34 1 98.12 185 GLN A O 1
ATOM 1489 N N . LEU A 1 186 ? -10.906 11.727 -5.555 1 98.5 186 LEU A N 1
ATOM 1490 C CA . LEU A 1 186 ? -9.617 11.133 -5.914 1 98.5 186 LEU A CA 1
ATOM 1491 C C . LEU A 1 186 ? -9.438 11.109 -7.426 1 98.5 186 LEU A C 1
ATOM 1493 O O . LEU A 1 186 ? -8.32 11.305 -7.922 1 98.5 186 LEU A O 1
ATOM 1497 N N . GLU A 1 187 ? -10.492 10.836 -8.109 1 97.38 187 GLU A N 1
ATOM 1498 C CA . GLU A 1 187 ? -10.422 10.867 -9.57 1 97.38 187 GLU A CA 1
ATOM 1499 C C . GLU A 1 187 ? -10.031 12.25 -10.078 1 97.38 187 GLU A C 1
ATOM 1501 O O . GLU A 1 187 ? -9.195 12.367 -10.977 1 97.38 187 GLU A O 1
ATOM 1506 N N . GLU A 1 188 ? -10.594 13.227 -9.492 1 98 188 GLU A N 1
ATOM 1507 C CA . GLU A 1 188 ? -10.273 14.602 -9.875 1 98 188 GLU A CA 1
ATOM 1508 C C . GLU A 1 188 ? -8.812 14.93 -9.57 1 98 188 GLU A C 1
ATOM 1510 O O . GLU A 1 188 ? -8.109 15.492 -10.406 1 98 188 GLU A O 1
ATOM 1515 N N . TRP A 1 189 ? -8.359 14.57 -8.414 1 98.38 189 TRP A N 1
ATOM 1516 C CA . TRP A 1 189 ? -6.984 14.867 -8.023 1 98.38 189 TRP A CA 1
ATOM 1517 C C . TRP A 1 189 ? -5.992 14.109 -8.906 1 98.38 189 TRP A C 1
ATOM 1519 O O . TRP A 1 189 ? -4.93 14.633 -9.25 1 98.38 189 TRP A O 1
ATOM 1529 N N . SER A 1 190 ? -6.359 12.922 -9.281 1 97.38 190 SER A N 1
ATOM 1530 C CA . SER A 1 190 ? -5.461 12.086 -10.062 1 97.38 190 SER A CA 1
ATOM 1531 C C . SER A 1 190 ? -5.238 12.656 -11.461 1 97.38 190 SER A C 1
ATOM 1533 O O . SER A 1 190 ? -4.301 12.266 -12.156 1 97.38 190 SER A O 1
ATOM 1535 N N . GLN A 1 191 ? -6.09 13.539 -11.875 1 96.88 191 GLN A N 1
ATOM 1536 C CA . GLN A 1 191 ? -5.961 14.172 -13.18 1 96.88 191 GLN A CA 1
ATOM 1537 C C . GLN A 1 191 ? -4.965 15.328 -13.141 1 96.88 191 GLN A C 1
ATOM 1539 O O . GLN A 1 191 ? -4.547 15.828 -14.188 1 96.88 191 GLN A O 1
ATOM 1544 N N . GLN A 1 192 ? -4.629 15.688 -11.945 1 95.56 192 GLN A N 1
ATOM 1545 C CA . GLN A 1 192 ? -3.625 16.75 -11.812 1 95.56 192 GLN A CA 1
ATOM 1546 C C . GLN A 1 192 ? -2.215 16.188 -11.984 1 95.56 192 GLN A C 1
ATOM 1548 O O . GLN A 1 192 ? -1.87 15.156 -11.398 1 95.56 192 GLN A O 1
ATOM 1553 N N . GLU A 1 193 ? -1.384 16.844 -12.703 1 91.75 193 GLU A N 1
ATOM 1554 C CA . GLU A 1 193 ? -0.07 16.328 -13.094 1 91.75 193 GLU A CA 1
ATOM 1555 C C . GLU A 1 193 ? 0.849 16.188 -11.883 1 91.75 193 GLU A C 1
ATOM 1557 O O . GLU A 1 193 ? 1.735 15.336 -11.867 1 91.75 193 GLU A O 1
ATOM 1562 N N . ASP A 1 194 ? 0.628 16.906 -10.859 1 95.62 194 ASP A N 1
ATOM 1563 C CA . ASP A 1 194 ? 1.572 16.938 -9.742 1 95.62 194 ASP A CA 1
ATOM 1564 C C . ASP A 1 194 ? 1.038 16.156 -8.547 1 95.62 194 ASP A C 1
ATOM 1566 O O . ASP A 1 194 ? 1.563 16.281 -7.434 1 95.62 194 ASP A O 1
ATOM 1570 N N . ILE A 1 195 ? -0.027 15.328 -8.758 1 98.06 195 ILE A N 1
ATOM 1571 C CA . ILE A 1 195 ? -0.635 14.625 -7.637 1 98.06 195 ILE A CA 1
ATOM 1572 C C . ILE A 1 195 ? -0.657 13.125 -7.922 1 98.06 195 ILE A C 1
ATOM 1574 O O . ILE A 1 195 ? -0.995 12.703 -9.031 1 98.06 195 ILE A O 1
ATOM 1578 N N . VAL A 1 196 ? -0.203 12.367 -6.969 1 98.69 196 VAL A N 1
ATOM 1579 C CA . VAL A 1 196 ? -0.331 10.914 -6.992 1 98.69 196 VAL A CA 1
ATOM 1580 C C . VAL A 1 196 ? -1.104 10.445 -5.762 1 98.69 196 VAL A C 1
ATOM 1582 O O . VAL A 1 196 ? -0.919 10.977 -4.664 1 98.69 196 VAL A O 1
ATOM 1585 N N . ILE A 1 197 ? -1.994 9.461 -5.945 1 98.94 197 ILE A N 1
ATOM 1586 C CA . ILE A 1 197 ? -2.764 8.906 -4.84 1 98.94 197 ILE A CA 1
ATOM 1587 C C . ILE A 1 197 ? -2.031 7.699 -4.258 1 98.94 197 ILE A C 1
ATOM 1589 O O . ILE A 1 197 ? -1.525 6.852 -5 1 98.94 197 ILE A O 1
ATOM 1593 N N . ASP A 1 198 ? -1.913 7.652 -2.928 1 98.94 198 ASP A N 1
ATOM 1594 C CA . ASP A 1 198 ? -1.427 6.449 -2.256 1 98.94 198 ASP A CA 1
ATOM 1595 C C . ASP A 1 198 ? -2.352 5.262 -2.516 1 98.94 198 ASP A C 1
ATOM 1597 O O . ASP A 1 198 ? -3.576 5.402 -2.477 1 98.94 198 ASP A O 1
ATOM 1601 N N . ALA A 1 199 ? -1.749 4.148 -2.709 1 98.94 199 ALA A N 1
ATOM 1602 C CA . ALA A 1 199 ? -2.51 2.955 -3.064 1 98.94 199 ALA A CA 1
ATOM 1603 C C . ALA A 1 199 ? -3.535 2.615 -1.986 1 98.94 199 ALA A C 1
ATOM 1605 O O . ALA A 1 199 ? -4.652 2.191 -2.293 1 98.94 199 ALA A O 1
ATOM 1606 N N . LYS A 1 200 ? -3.176 2.752 -0.759 1 98.88 200 LYS A N 1
ATOM 1607 C CA . LYS A 1 200 ? -4.094 2.441 0.333 1 98.88 200 LYS A CA 1
ATOM 1608 C C . LYS A 1 200 ? -5.324 3.344 0.292 1 98.88 200 LYS A C 1
ATOM 1610 O O . LYS A 1 200 ? -6.445 2.885 0.524 1 98.88 200 LYS A O 1
ATOM 1615 N N . VAL A 1 201 ? -5.102 4.594 -0.083 1 98.94 201 VAL A N 1
ATOM 1616 C CA . VAL A 1 201 ? -6.203 5.547 -0.167 1 98.94 201 VAL A CA 1
ATOM 1617 C C . VAL A 1 201 ? -7.117 5.184 -1.334 1 98.94 201 VAL A C 1
ATOM 1619 O O . VAL A 1 201 ? -8.344 5.195 -1.198 1 98.94 201 VAL A O 1
ATOM 1622 N N . TYR A 1 202 ? -6.527 4.84 -2.406 1 98.88 202 TYR A N 1
ATOM 1623 C CA . TYR A 1 202 ? -7.316 4.445 -3.566 1 98.88 202 TYR A CA 1
ATOM 1624 C C . TYR A 1 202 ? -8.188 3.238 -3.248 1 98.88 202 TYR A C 1
ATOM 1626 O O . TYR A 1 202 ? -9.391 3.234 -3.539 1 98.88 202 TYR A O 1
ATOM 1634 N N . VAL A 1 203 ? -7.578 2.227 -2.652 1 98.81 203 VAL A N 1
ATOM 1635 C CA . VAL A 1 203 ? -8.305 0.996 -2.355 1 98.81 203 VAL A CA 1
ATOM 1636 C C . VAL A 1 203 ? -9.43 1.286 -1.367 1 98.81 203 VAL A C 1
ATOM 1638 O O . VAL A 1 203 ? -10.555 0.805 -1.538 1 98.81 203 VAL A O 1
ATOM 1641 N N . TYR A 1 204 ? -9.148 2.07 -0.356 1 98.62 204 TYR A N 1
ATOM 1642 C CA . TYR A 1 204 ? -10.172 2.453 0.615 1 98.62 204 TYR A CA 1
ATOM 1643 C C . TYR A 1 204 ? -11.367 3.084 -0.076 1 98.62 204 TYR A C 1
ATOM 1645 O O . TYR A 1 204 ? -12.516 2.73 0.211 1 98.62 204 TYR A O 1
ATOM 1653 N N . ALA A 1 205 ? -11.078 3.965 -1.026 1 97.94 205 ALA A N 1
ATOM 1654 C CA . ALA A 1 205 ? -12.133 4.691 -1.731 1 97.94 205 ALA A CA 1
ATOM 1655 C C . ALA A 1 205 ? -12.922 3.76 -2.648 1 97.94 205 ALA A C 1
ATOM 1657 O O . ALA A 1 205 ? -14.148 3.848 -2.727 1 97.94 205 ALA A O 1
ATOM 1658 N N . SER A 1 206 ? -12.25 2.896 -3.262 1 95 206 SER A N 1
ATOM 1659 C CA . SER A 1 206 ? -12.852 2.07 -4.305 1 95 206 SER A CA 1
ATOM 1660 C C . SER A 1 206 ? -13.82 1.054 -3.711 1 95 206 SER A C 1
ATOM 1662 O O . SER A 1 206 ? -14.672 0.511 -4.422 1 95 206 SER A O 1
ATOM 1664 N N . CYS A 1 207 ? -13.719 0.796 -2.424 1 90.38 207 CYS A N 1
ATOM 1665 C CA . CYS A 1 207 ? -14.547 -0.227 -1.791 1 90.38 207 CYS A CA 1
ATOM 1666 C C . CYS A 1 207 ? -15.734 0.399 -1.073 1 90.38 207 CYS A C 1
ATOM 1668 O O . CYS A 1 207 ? -16.578 -0.312 -0.512 1 90.38 207 CYS A O 1
ATOM 1670 N N . GLN A 1 208 ? -15.797 1.672 -1.058 1 88.62 208 GLN A N 1
ATOM 1671 C CA . GLN A 1 208 ? -16.922 2.326 -0.389 1 88.62 208 GLN A CA 1
ATOM 1672 C C . GLN A 1 208 ? -18.219 2.113 -1.159 1 88.62 208 GLN A C 1
ATOM 1674 O O . GLN A 1 208 ? -18.219 2.055 -2.391 1 88.62 208 GLN A O 1
ATOM 1679 N N . PRO A 1 209 ? -19.281 1.885 -0.43 1 79.25 209 PRO A N 1
ATOM 1680 C CA . PRO A 1 209 ? -20.578 1.706 -1.105 1 79.25 209 PRO A CA 1
ATOM 1681 C C . PRO A 1 209 ? -20.953 2.902 -1.976 1 79.25 209 PRO A C 1
ATOM 1683 O O . PRO A 1 209 ? -20.688 4.047 -1.605 1 79.25 209 PRO A O 1
ATOM 1686 N N . LYS A 1 210 ? -21.234 2.574 -3.178 1 69.25 210 LYS A N 1
ATOM 1687 C CA . LYS A 1 210 ? -21.656 3.627 -4.098 1 69.25 210 LYS A CA 1
ATOM 1688 C C . LYS A 1 210 ? -23.109 4.008 -3.871 1 69.25 210 LYS A C 1
ATOM 1690 O O . LYS A 1 210 ? -23.938 3.158 -3.52 1 69.25 210 LYS A O 1
ATOM 1695 N N . LYS A 1 211 ? -23.297 5.285 -3.674 1 54.91 211 LYS A N 1
ATOM 1696 C CA . LYS A 1 211 ? -24.703 5.684 -3.732 1 54.91 211 LYS A CA 1
ATOM 1697 C C . LYS A 1 211 ? -25.297 5.402 -5.109 1 54.91 211 LYS A C 1
ATOM 1699 O O . LYS A 1 211 ? -24.609 5.57 -6.129 1 54.91 211 LYS A O 1
ATOM 1704 N N . GLN A 1 212 ? -26.172 4.516 -5.297 1 40.34 212 GLN A N 1
ATOM 1705 C CA . GLN A 1 212 ? -27 4.391 -6.504 1 40.34 212 GLN A CA 1
ATOM 1706 C C . GLN A 1 212 ? -27.234 5.754 -7.148 1 40.34 212 GLN A C 1
ATOM 1708 O O . GLN A 1 212 ? -27.781 6.656 -6.523 1 40.34 212 GLN A O 1
ATOM 1713 N N . ARG A 1 213 ? -26.297 6.27 -7.922 1 37.75 213 ARG A N 1
ATOM 1714 C CA . ARG A 1 213 ? -26.75 7.418 -8.703 1 37.75 213 ARG A CA 1
ATOM 1715 C C . ARG A 1 213 ? -28.188 7.238 -9.156 1 37.75 213 ARG A C 1
ATOM 1717 O O . ARG A 1 213 ? -28.562 6.184 -9.672 1 37.75 213 ARG A O 1
ATOM 1724 N N . SER A 1 214 ? -29.047 7.84 -8.492 1 34.06 214 SER A N 1
ATOM 1725 C CA . SER A 1 214 ? -30.422 7.875 -8.992 1 34.06 214 SER A CA 1
ATOM 1726 C C . SER A 1 214 ? -30.453 8.008 -10.508 1 34.06 214 SER A C 1
ATOM 1728 O O . SER A 1 214 ? -29.719 8.82 -11.086 1 34.06 214 SER A O 1
ATOM 1730 N N . LEU A 1 215 ? -30.688 7.02 -11.281 1 35 215 LEU A N 1
ATOM 1731 C CA . LEU A 1 215 ? -31.078 7.066 -12.688 1 35 215 LEU A CA 1
ATOM 1732 C C . LEU A 1 215 ? -31.703 8.414 -13.023 1 35 215 LEU A C 1
ATOM 1734 O O . LEU A 1 215 ? -32 8.695 -14.188 1 35 215 LEU A O 1
ATOM 1738 N N . ASN A 1 216 ? -32.188 9.094 -12.047 1 36.47 216 ASN A N 1
ATOM 1739 C CA . ASN A 1 216 ? -32.969 10.273 -12.406 1 36.47 216 ASN A CA 1
ATOM 1740 C C . ASN A 1 216 ? -32.062 11.398 -12.922 1 36.47 216 ASN A C 1
ATOM 1742 O O . ASN A 1 216 ? -32.562 12.367 -13.508 1 36.47 216 ASN A O 1
ATOM 1746 N N . GLN A 1 217 ? -30.766 11.43 -12.641 1 34.41 217 GLN A N 1
ATOM 1747 C CA . GLN A 1 217 ? -30.062 12.586 -13.18 1 34.41 217 GLN A CA 1
ATOM 1748 C C . GLN A 1 217 ? -29.594 12.328 -14.609 1 34.41 217 GLN A C 1
ATOM 1750 O O . GLN A 1 217 ? -29.141 13.242 -15.289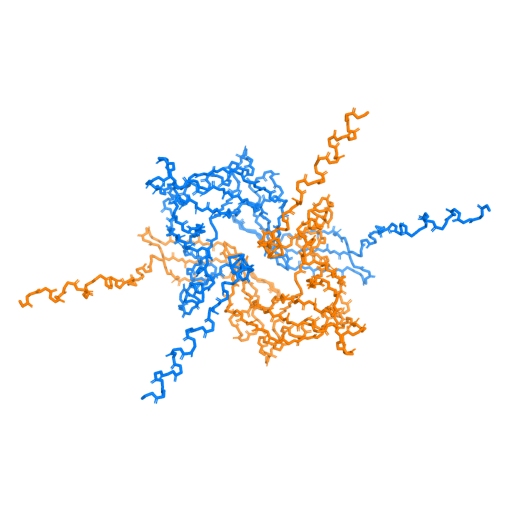 1 34.41 217 GLN A O 1
ATOM 1755 N N . VAL A 1 218 ? -29.422 11.07 -15.102 1 34.69 218 VAL A N 1
ATOM 1756 C CA . VAL A 1 218 ? -29.219 10.836 -16.531 1 34.69 218 VAL A CA 1
ATOM 1757 C C . VAL A 1 218 ? -30.469 11.234 -17.297 1 34.69 218 VAL A C 1
ATOM 1759 O O . VAL A 1 218 ? -30.422 11.398 -18.531 1 34.69 218 VAL A O 1
ATOM 1762 N N . GLU A 1 219 ? -31.547 10.938 -16.703 1 34.28 219 GLU A N 1
ATOM 1763 C CA . GLU A 1 219 ? -32.75 11.352 -17.406 1 34.28 219 GLU A CA 1
ATOM 1764 C C . GLU A 1 219 ? -32.781 12.859 -17.625 1 34.28 219 GLU A C 1
ATOM 1766 O O . GLU A 1 219 ? -33.312 13.336 -18.625 1 34.28 219 GLU A O 1
ATOM 1771 N N . ASN A 1 220 ? -32.25 13.555 -16.672 1 36.22 220 ASN A N 1
ATOM 1772 C CA . ASN A 1 220 ? -32.406 14.984 -16.906 1 36.22 220 ASN A CA 1
ATOM 1773 C C . ASN A 1 220 ? -31.359 15.5 -17.891 1 36.22 220 ASN A C 1
ATOM 1775 O O . ASN A 1 220 ? -31.484 16.609 -18.406 1 36.22 220 ASN A O 1
ATOM 1779 N N . MET A 1 221 ? -30.156 14.82 -18.031 1 33.94 221 MET A N 1
ATOM 1780 C CA . MET A 1 221 ? -29.219 15.328 -19.016 1 33.94 221 MET A CA 1
ATOM 1781 C C . MET A 1 221 ? -29.656 14.977 -20.438 1 33.94 221 MET A C 1
ATOM 1783 O O . MET A 1 221 ? -29.328 15.68 -21.391 1 33.94 221 MET A O 1
ATOM 1787 N N . SER A 1 222 ? -30.25 13.734 -20.594 1 34.16 222 SER A N 1
ATOM 1788 C CA . SER A 1 222 ? -30.766 13.461 -21.922 1 34.16 222 SER A CA 1
ATOM 1789 C C . SER A 1 222 ? -31.828 14.477 -22.328 1 34.16 222 SER A C 1
ATOM 1791 O O . SER A 1 222 ? -32.156 14.617 -23.516 1 34.16 222 SER A O 1
ATOM 1793 N N . ARG A 1 223 ? -32.562 14.984 -21.391 1 33.97 223 ARG A N 1
ATOM 1794 C CA . ARG A 1 223 ? -33.594 15.953 -21.797 1 33.97 223 ARG A CA 1
ATOM 1795 C C . ARG A 1 223 ? -32.938 17.234 -22.328 1 33.97 223 ARG A C 1
ATOM 1797 O O . ARG A 1 223 ? -33.5 17.875 -23.234 1 33.97 223 ARG A O 1
ATOM 1804 N N . LYS A 1 224 ? -31.766 17.609 -21.719 1 35.38 224 LYS A N 1
ATOM 1805 C CA . LYS A 1 224 ? -31.234 18.875 -22.219 1 35.38 224 LYS A CA 1
ATOM 1806 C C . LYS A 1 224 ? -30.641 18.719 -23.609 1 35.38 224 LYS A C 1
ATOM 1808 O O . LYS A 1 224 ? -30.438 19.703 -24.328 1 35.38 224 LYS A O 1
ATOM 1813 N N . LEU A 1 225 ? -30.125 17.531 -23.844 1 34.91 225 LEU A N 1
ATOM 1814 C CA . LEU A 1 225 ? -29.625 17.453 -25.219 1 34.91 225 LEU A CA 1
ATOM 1815 C C . LEU A 1 225 ? -30.766 17.344 -26.219 1 34.91 225 LEU A C 1
ATOM 1817 O O . LEU A 1 225 ? -30.562 17.453 -27.422 1 34.91 225 LEU A O 1
ATOM 1821 N N . GLY A 1 226 ? -31.938 16.875 -25.688 1 31.98 226 GLY A N 1
ATOM 1822 C CA . GLY A 1 226 ? -33 16.828 -26.672 1 31.98 226 GLY A CA 1
ATOM 1823 C C . GLY A 1 226 ? -33.656 18.188 -26.891 1 31.98 226 GLY A C 1
ATOM 1824 O O . GLY A 1 226 ? -34.5 18.328 -27.781 1 31.98 226 GLY A O 1
ATOM 1825 N N . GLU A 1 227 ? -33.531 19.156 -25.938 1 28.44 227 GLU A N 1
ATOM 1826 C CA . GLU A 1 227 ? -34.094 20.422 -26.391 1 28.44 227 GLU A CA 1
ATOM 1827 C C . GLU A 1 227 ? -33.094 21.25 -27.188 1 28.44 227 GLU A C 1
ATOM 1829 O O . GLU A 1 227 ? -31.891 21.156 -26.938 1 28.44 227 GLU A O 1
ATOM 1834 N N . MET B 1 1 ? -30.047 47.656 -8.117 1 23.31 1 MET B N 1
ATOM 1835 C CA . MET B 1 1 ? -29.234 47.219 -9.234 1 23.31 1 MET B CA 1
ATOM 1836 C C . MET B 1 1 ? -28.047 46.406 -8.742 1 23.31 1 MET B C 1
ATOM 1838 O O . MET B 1 1 ? -27.484 45.594 -9.484 1 23.31 1 MET B O 1
ATOM 1842 N N . GLU B 1 2 ? -27.359 46.719 -7.504 1 22.58 2 GLU B N 1
ATOM 1843 C CA . GLU B 1 2 ? -25.969 46.438 -7.164 1 22.58 2 GLU B CA 1
ATOM 1844 C C . GLU B 1 2 ? -25.781 45.031 -6.633 1 22.58 2 GLU B C 1
ATOM 1846 O O . GLU B 1 2 ? -24.719 44.688 -6.125 1 22.58 2 GLU B O 1
ATOM 1851 N N . VAL B 1 3 ? -26.766 44.188 -6.449 1 29.28 3 VAL B N 1
ATOM 1852 C CA . VAL B 1 3 ? -26.656 42.938 -5.668 1 29.28 3 VAL B CA 1
ATOM 1853 C C . VAL B 1 3 ? -25.812 41.938 -6.43 1 29.28 3 VAL B C 1
ATOM 1855 O O . VAL B 1 3 ? -25.688 40.781 -6.004 1 29.28 3 VAL B O 1
ATOM 1858 N N . GLN B 1 4 ? -25.531 42.125 -7.77 1 26.81 4 GLN B N 1
ATOM 1859 C CA . GLN B 1 4 ? -25.125 41.062 -8.656 1 26.81 4 GLN B CA 1
ATOM 1860 C C . GLN B 1 4 ? -23.719 40.562 -8.344 1 26.81 4 GLN B C 1
ATOM 1862 O O . GLN B 1 4 ? -23.281 39.531 -8.867 1 26.81 4 GLN B O 1
ATOM 1867 N N . GLN B 1 5 ? -22.719 41.469 -7.961 1 27.28 5 GLN B N 1
ATOM 1868 C CA . GLN B 1 5 ? -21.312 41.25 -8.266 1 27.28 5 GLN B CA 1
ATOM 1869 C C . GLN B 1 5 ? -20.703 40.219 -7.312 1 27.28 5 GLN B C 1
ATOM 1871 O O . GLN B 1 5 ? -19.516 39.906 -7.41 1 27.28 5 GLN B O 1
ATOM 1876 N N . GLN B 1 6 ? -21.344 39.875 -6.148 1 27.05 6 GLN B N 1
ATOM 1877 C CA . GLN B 1 6 ? -20.547 39.281 -5.09 1 27.05 6 GLN B CA 1
ATOM 1878 C C . GLN B 1 6 ? -20.172 37.844 -5.422 1 27.05 6 GLN B C 1
ATOM 1880 O O . GLN B 1 6 ? -19.5 37.156 -4.645 1 27.05 6 GLN B O 1
ATOM 1885 N N . GLY B 1 7 ? -20.859 37.188 -6.406 1 29.97 7 GLY B N 1
ATOM 1886 C CA . GLY B 1 7 ? -20.688 35.75 -6.551 1 29.97 7 GLY B CA 1
ATOM 1887 C C . GLY B 1 7 ? -19.297 35.344 -7 1 29.97 7 GLY B C 1
ATOM 1888 O O . GLY B 1 7 ? -18.969 34.156 -7.059 1 29.97 7 GLY B O 1
ATOM 1889 N N . SER B 1 8 ? -18.562 36.156 -7.82 1 31.91 8 SER B N 1
ATOM 1890 C CA . SER B 1 8 ? -17.453 35.719 -8.664 1 31.91 8 SER B CA 1
ATOM 1891 C C . SER B 1 8 ? -16.203 35.469 -7.832 1 31.91 8 SER B C 1
ATOM 1893 O O . SER B 1 8 ? -15.328 34.688 -8.242 1 31.91 8 SER B O 1
ATOM 1895 N N . GLU B 1 9 ? -15.812 36.156 -6.773 1 30.77 9 GLU B N 1
ATOM 1896 C CA . GLU B 1 9 ? -14.445 36.281 -6.277 1 30.77 9 GLU B CA 1
ATOM 1897 C C . GLU B 1 9 ? -14 35 -5.578 1 30.77 9 GLU B C 1
ATOM 1899 O O . GLU B 1 9 ? -12.812 34.781 -5.336 1 30.77 9 GLU B O 1
ATOM 1904 N N . GLN B 1 10 ? -14.867 34.219 -4.938 1 29.45 10 GLN B N 1
ATOM 1905 C CA . GLN B 1 10 ? -14.297 33.188 -4.102 1 29.45 10 GLN B CA 1
ATOM 1906 C C . GLN B 1 10 ? -13.734 32.031 -4.945 1 29.45 10 GLN B C 1
ATOM 1908 O O . GLN B 1 10 ? -13.617 30.906 -4.473 1 29.45 10 GLN B O 1
ATOM 1913 N N . GLU B 1 11 ? -13.867 31.984 -6.227 1 31.22 11 GLU B N 1
ATOM 1914 C CA . GLU B 1 11 ? -13.086 30.938 -6.883 1 31.22 11 GLU B CA 1
ATOM 1915 C C . GLU B 1 11 ? -11.602 31.094 -6.594 1 31.22 11 GLU B C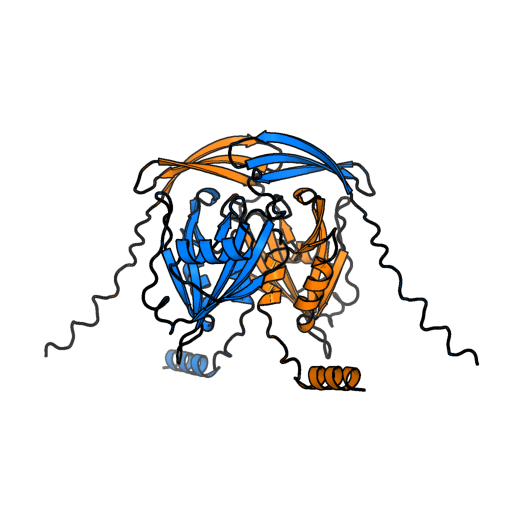 1
ATOM 1917 O O . GLU B 1 11 ? -10.891 31.781 -7.328 1 31.22 11 GLU B O 1
ATOM 1922 N N . LYS B 1 12 ? -11.195 31.453 -5.375 1 33.34 12 LYS B N 1
ATOM 1923 C CA . LYS B 1 12 ? -9.773 31.469 -5.055 1 33.34 12 LYS B CA 1
ATOM 1924 C C . LYS B 1 12 ? -9.039 30.328 -5.766 1 33.34 12 LYS B C 1
ATOM 1926 O O . LYS B 1 12 ? -9.453 29.172 -5.695 1 33.34 12 LYS B O 1
ATOM 1931 N N . ASP B 1 13 ? -8.438 30.562 -6.891 1 34.66 13 ASP B N 1
ATOM 1932 C CA . ASP B 1 13 ? -7.402 29.797 -7.578 1 34.66 13 ASP B CA 1
ATOM 1933 C C . ASP B 1 13 ? -6.551 29.016 -6.582 1 34.66 13 ASP B C 1
ATOM 1935 O O . ASP B 1 13 ? -5.941 29.594 -5.684 1 34.66 13 ASP B O 1
ATOM 1939 N N . MET B 1 14 ? -6.906 27.953 -6.039 1 37.34 14 MET B N 1
ATOM 1940 C CA . MET B 1 14 ? -5.887 27.062 -5.484 1 37.34 14 MET B CA 1
ATOM 1941 C C . MET B 1 14 ? -4.562 27.219 -6.223 1 37.34 14 MET B C 1
ATOM 1943 O O . MET B 1 14 ? -4.336 26.578 -7.246 1 37.34 14 MET B O 1
ATOM 1947 N N . GLN B 1 15 ? -4.25 28.281 -6.875 1 38.78 15 GLN B N 1
ATOM 1948 C CA . GLN B 1 15 ? -2.869 28.453 -7.309 1 38.78 15 GLN B CA 1
ATOM 1949 C C . GLN B 1 15 ? -1.91 27.688 -6.398 1 38.78 15 GLN B C 1
ATOM 1951 O O . GLN B 1 15 ? -1.726 28.062 -5.238 1 38.78 15 GLN B O 1
ATOM 1956 N N . THR B 1 16 ? -1.982 26.375 -6.316 1 46.16 16 THR B N 1
ATOM 1957 C CA . THR B 1 16 ? -1.24 25.359 -5.578 1 46.16 16 THR B CA 1
ATOM 1958 C C . THR B 1 16 ? 0.222 25.766 -5.418 1 46.16 16 THR B C 1
ATOM 1960 O O . THR B 1 16 ? 0.969 25.812 -6.398 1 46.16 16 THR B O 1
ATOM 1963 N N . ASP B 1 17 ? 0.497 26.844 -4.879 1 56.38 17 ASP B N 1
ATOM 1964 C CA . ASP B 1 17 ? 1.837 27.188 -4.414 1 56.38 17 ASP B CA 1
ATOM 1965 C C . ASP B 1 17 ? 2.629 25.938 -4.051 1 56.38 17 ASP B C 1
ATOM 1967 O O . ASP B 1 17 ? 2.283 25.234 -3.1 1 56.38 17 ASP B O 1
ATOM 1971 N N . ARG B 1 18 ? 3.264 25.344 -5.07 1 74.88 18 ARG B N 1
ATOM 1972 C CA . ARG B 1 18 ? 4.203 24.234 -4.926 1 74.88 18 ARG B CA 1
ATOM 1973 C C . ARG B 1 18 ? 5.316 24.578 -3.947 1 74.88 18 ARG B C 1
ATOM 1975 O O . ARG B 1 18 ? 6.285 25.25 -4.312 1 74.88 18 ARG B O 1
ATOM 1982 N N . LYS B 1 19 ? 5.102 24.25 -2.701 1 84.12 19 LYS B N 1
ATOM 1983 C CA . LYS B 1 19 ? 6.07 24.516 -1.642 1 84.12 19 LYS B CA 1
ATOM 1984 C C . LYS B 1 19 ? 7.387 23.797 -1.916 1 84.12 19 LYS B C 1
ATOM 1986 O O . LYS B 1 19 ? 8.461 24.344 -1.672 1 84.12 19 LYS B O 1
ATOM 1991 N N . CYS B 1 20 ? 7.324 22.609 -2.576 1 94.81 20 CYS B N 1
ATOM 1992 C CA . CYS B 1 20 ? 8.516 21.812 -2.803 1 94.81 20 CYS B CA 1
ATOM 1993 C C . CYS B 1 20 ? 8.641 21.422 -4.273 1 94.81 20 CYS B C 1
ATOM 1995 O O . CYS B 1 20 ? 7.637 21.203 -4.949 1 94.81 20 CYS B O 1
ATOM 1997 N N . HIS B 1 21 ? 9.875 21.406 -4.82 1 95.31 21 HIS B N 1
ATOM 1998 C CA . HIS B 1 21 ? 10.109 20.938 -6.18 1 95.31 21 HIS B CA 1
ATOM 1999 C C . HIS B 1 21 ? 11.445 20.203 -6.285 1 95.31 21 HIS B C 1
ATOM 2001 O O . HIS B 1 21 ? 12.367 20.469 -5.512 1 95.31 21 HIS B O 1
ATOM 2007 N N . PRO B 1 22 ? 11.586 19.328 -7.227 1 97.19 22 PRO B N 1
ATOM 2008 C CA . PRO B 1 22 ? 12.812 18.547 -7.355 1 97.19 22 PRO B CA 1
ATOM 2009 C C . PRO B 1 22 ? 13.992 19.375 -7.875 1 97.19 22 PRO B C 1
ATOM 2011 O O . PRO B 1 22 ? 13.797 20.281 -8.688 1 97.19 22 PRO B O 1
ATOM 2014 N N . ILE B 1 23 ? 15.211 19.047 -7.418 1 97.69 23 ILE B N 1
ATOM 2015 C CA . ILE B 1 23 ? 16.438 19.703 -7.875 1 97.69 23 ILE B CA 1
ATOM 2016 C C . ILE B 1 23 ? 17.266 18.719 -8.695 1 97.69 23 ILE B C 1
ATOM 2018 O O . ILE B 1 23 ? 17.562 18.984 -9.867 1 97.69 23 ILE B O 1
ATOM 2022 N N . ARG B 1 24 ? 17.625 17.594 -8.047 1 97.62 24 ARG B N 1
ATOM 2023 C CA . ARG B 1 24 ? 18.438 16.594 -8.719 1 97.62 24 ARG B CA 1
ATOM 2024 C C . ARG B 1 24 ? 18.297 15.234 -8.039 1 97.62 24 ARG B C 1
ATOM 2026 O O . ARG B 1 24 ? 17.859 15.148 -6.895 1 97.62 24 ARG B O 1
ATOM 2033 N N . GLN B 1 25 ? 18.719 14.219 -8.836 1 96.88 25 GLN B N 1
ATOM 2034 C CA . GLN B 1 25 ? 18.75 12.844 -8.336 1 96.88 25 GLN B CA 1
ATOM 2035 C C . GLN B 1 25 ? 20.109 12.211 -8.57 1 96.88 25 GLN B C 1
ATOM 2037 O O . GLN B 1 25 ? 20.734 12.414 -9.625 1 96.88 25 GLN B O 1
ATOM 2042 N N . GLU B 1 26 ? 20.516 11.5 -7.5 1 97.75 26 GLU B N 1
ATOM 2043 C CA . GLU B 1 26 ? 21.812 10.812 -7.539 1 97.75 26 GLU B CA 1
ATOM 204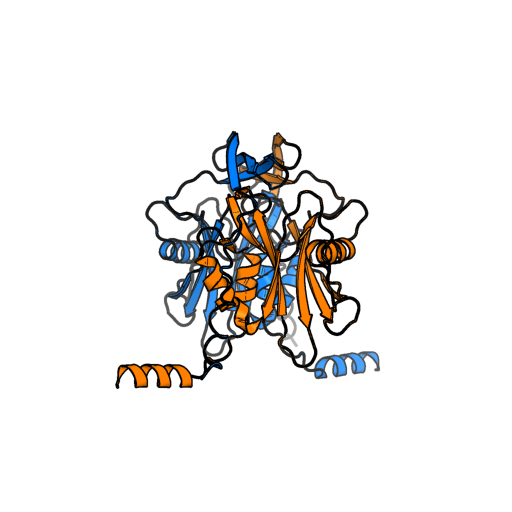4 C C . GLU B 1 26 ? 21.656 9.32 -7.297 1 97.75 26 GLU B C 1
ATOM 2046 O O . GLU B 1 26 ? 21.031 8.906 -6.316 1 97.75 26 GLU B O 1
ATOM 2051 N N . VAL B 1 27 ? 22.312 8.539 -8.227 1 98.25 27 VAL B N 1
ATOM 2052 C CA . VAL B 1 27 ? 22.328 7.102 -7.996 1 98.25 27 VAL B CA 1
ATOM 2053 C C . VAL B 1 27 ? 23.484 6.746 -7.051 1 98.25 27 VAL B C 1
ATOM 2055 O O . VAL B 1 27 ? 24.641 6.988 -7.359 1 98.25 27 VAL B O 1
ATOM 2058 N N . LEU B 1 28 ? 23.125 6.148 -5.91 1 98.62 28 LEU B N 1
ATOM 2059 C CA . LEU B 1 28 ? 24.125 5.746 -4.93 1 98.62 28 LEU B CA 1
ATOM 2060 C C . LEU B 1 28 ? 24.641 4.344 -5.223 1 98.62 28 LEU B C 1
ATOM 2062 O O . LEU B 1 28 ? 25.828 4.074 -5.074 1 98.62 28 LEU B O 1
ATOM 2066 N N . HIS B 1 29 ? 23.75 3.439 -5.57 1 98.56 29 HIS B N 1
ATOM 2067 C CA . HIS B 1 29 ? 24.031 2.051 -5.91 1 98.56 29 HIS B CA 1
ATOM 2068 C C . HIS B 1 29 ? 22.969 1.473 -6.824 1 98.56 29 HIS B C 1
ATOM 2070 O O . HIS B 1 29 ? 21.766 1.697 -6.605 1 98.56 29 HIS B O 1
ATOM 2076 N N . ARG B 1 30 ? 23.453 0.739 -7.844 1 98 30 ARG B N 1
ATOM 2077 C CA . ARG B 1 30 ? 22.531 0.166 -8.812 1 98 30 ARG B CA 1
ATOM 2078 C C . ARG B 1 30 ? 22.781 -1.329 -8.984 1 98 30 ARG B C 1
ATOM 2080 O O . ARG B 1 30 ? 23.922 -1.763 -9.148 1 98 30 ARG B O 1
ATOM 2087 N N . GLU B 1 31 ? 21.703 -2.092 -8.844 1 97.88 31 GLU B N 1
ATOM 2088 C CA . GLU B 1 31 ? 21.688 -3.516 -9.172 1 97.88 31 GLU B CA 1
ATOM 2089 C C . GLU B 1 31 ? 20.844 -3.797 -10.406 1 97.88 31 GLU B C 1
ATOM 2091 O O . GLU B 1 31 ? 20.688 -2.932 -11.273 1 97.88 31 GLU B O 1
ATOM 2096 N N . ASN B 1 32 ? 20.438 -5.082 -10.648 1 96.62 32 ASN B N 1
ATOM 2097 C CA . ASN B 1 32 ? 19.734 -5.449 -11.867 1 96.62 32 ASN B CA 1
ATOM 2098 C C . ASN B 1 32 ? 18.281 -4.98 -11.828 1 96.62 32 ASN B C 1
ATOM 2100 O O . ASN B 1 32 ? 17.688 -4.668 -12.867 1 96.62 32 ASN B O 1
ATOM 2104 N N . TRP B 1 33 ? 17.719 -4.883 -10.594 1 96.88 33 TRP B N 1
ATOM 2105 C CA . TRP B 1 33 ? 16.281 -4.648 -10.5 1 96.88 33 TRP B CA 1
ATOM 2106 C C . TRP B 1 33 ? 15.992 -3.381 -9.711 1 96.88 33 TRP B C 1
ATOM 2108 O O . TRP B 1 33 ? 14.953 -2.744 -9.906 1 96.88 33 TRP B O 1
ATOM 2118 N N . LEU B 1 34 ? 16.922 -2.99 -8.797 1 98.25 34 LEU B N 1
ATOM 2119 C CA . LEU B 1 34 ? 16.688 -1.852 -7.914 1 98.25 34 LEU B CA 1
ATOM 2120 C C . LEU B 1 34 ? 17.906 -0.931 -7.871 1 98.25 34 LEU B C 1
ATOM 2122 O O . LEU B 1 34 ? 19.047 -1.388 -8.016 1 98.25 34 LEU B O 1
ATOM 2126 N N . SER B 1 35 ? 17.609 0.326 -7.66 1 98.25 35 SER B N 1
ATOM 2127 C CA . SER B 1 35 ? 18.656 1.309 -7.371 1 98.25 35 SER B CA 1
ATOM 2128 C C . SER B 1 35 ? 18.344 2.082 -6.094 1 98.25 35 SER B C 1
ATOM 2130 O O . SER B 1 35 ? 17.188 2.43 -5.84 1 98.25 35 SER B O 1
ATOM 2132 N N . LEU B 1 36 ? 19.344 2.195 -5.262 1 98.75 36 LEU B N 1
ATOM 2133 C CA . LEU B 1 36 ? 19.297 3.143 -4.148 1 98.75 36 LEU B CA 1
ATOM 2134 C C . LEU B 1 36 ? 19.75 4.523 -4.594 1 98.75 36 LEU B C 1
ATOM 2136 O O . LEU B 1 36 ? 20.828 4.664 -5.188 1 98.75 36 LEU B O 1
ATOM 2140 N N . GLU B 1 37 ? 18.906 5.523 -4.309 1 98.62 37 GLU B N 1
ATOM 2141 C CA . GLU B 1 37 ? 19.172 6.863 -4.824 1 98.62 37 GLU B CA 1
ATOM 2142 C C . GLU B 1 37 ? 18.969 7.922 -3.744 1 98.62 37 GLU B C 1
ATOM 2144 O O . GLU B 1 37 ? 18.422 7.633 -2.684 1 98.62 37 GLU B O 1
ATOM 2149 N N . ARG B 1 38 ? 19.516 9.07 -4.016 1 98.75 38 ARG B N 1
ATOM 2150 C CA . ARG B 1 38 ? 19.297 10.266 -3.207 1 98.75 38 ARG B CA 1
ATOM 2151 C C . ARG B 1 38 ? 18.625 11.367 -4.023 1 98.75 38 ARG B C 1
ATOM 2153 O O . ARG B 1 38 ? 19.141 11.766 -5.074 1 98.75 38 ARG B O 1
ATOM 2160 N N . ALA B 1 39 ? 17.516 11.789 -3.568 1 98.56 39 ALA B N 1
ATOM 2161 C CA . ALA B 1 39 ? 16.797 12.875 -4.227 1 98.56 39 ALA B CA 1
ATOM 2162 C C . ALA B 1 39 ? 17.031 14.203 -3.506 1 98.56 39 ALA B C 1
ATOM 2164 O O . ALA B 1 39 ? 16.812 14.305 -2.295 1 98.56 39 ALA B O 1
ATOM 2165 N N . HIS B 1 40 ? 17.484 15.156 -4.246 1 98.5 40 HIS B N 1
ATOM 2166 C CA . HIS B 1 40 ? 17.594 16.516 -3.725 1 98.5 40 HIS B CA 1
ATOM 2167 C C . HIS B 1 40 ? 16.422 17.359 -4.16 1 98.5 40 HIS B C 1
ATOM 2169 O O . HIS B 1 40 ? 16.016 17.344 -5.328 1 98.5 40 HIS B O 1
ATOM 2175 N N . TYR B 1 41 ? 15.844 18.078 -3.201 1 97.69 41 TYR B N 1
ATOM 2176 C CA . TYR B 1 41 ? 14.656 18.875 -3.506 1 97.69 41 TYR B CA 1
ATOM 2177 C C . TYR B 1 41 ? 14.656 20.188 -2.732 1 97.69 41 TYR B C 1
ATOM 2179 O O . TYR B 1 41 ? 15.312 20.297 -1.693 1 97.69 41 TYR B O 1
ATOM 2187 N N . GLN B 1 42 ? 13.961 21.109 -3.293 1 97.25 42 GLN B N 1
ATOM 2188 C CA . GLN B 1 42 ? 13.836 22.438 -2.705 1 97.25 42 GLN B CA 1
ATOM 2189 C C . GLN B 1 42 ? 12.602 22.531 -1.815 1 97.25 42 GLN B C 1
ATOM 2191 O O . GLN B 1 42 ? 11.523 22.078 -2.191 1 97.25 42 GLN B O 1
ATOM 2196 N N . THR B 1 43 ? 12.805 23.094 -0.571 1 95.81 43 THR B N 1
ATOM 2197 C CA . THR B 1 43 ? 11.719 23.438 0.337 1 95.81 43 THR B CA 1
ATOM 2198 C C . THR B 1 43 ? 11.695 24.938 0.614 1 95.81 43 THR B C 1
ATOM 2200 O O . THR B 1 43 ? 12.625 25.656 0.24 1 95.81 43 THR B O 1
ATOM 2203 N N . PRO B 1 44 ? 10.625 25.453 1.189 1 92.5 44 PRO B N 1
ATOM 2204 C CA . PRO B 1 44 ? 10.617 26.875 1.579 1 92.5 44 PRO B CA 1
ATOM 2205 C C . PRO B 1 44 ? 11.773 27.234 2.506 1 92.5 44 PRO B C 1
ATOM 2207 O O . PRO B 1 44 ? 12.211 28.391 2.537 1 92.5 44 PRO B O 1
ATOM 2210 N N . LYS B 1 45 ? 12.336 26.25 3.131 1 93.94 45 LYS B N 1
ATOM 2211 C CA . LYS B 1 45 ? 13.406 26.5 4.098 1 93.94 45 LYS B CA 1
ATOM 2212 C C . LYS B 1 45 ? 14.766 26.125 3.525 1 93.94 45 LYS B C 1
ATOM 2214 O O . LYS B 1 45 ? 15.773 26.156 4.238 1 93.94 45 LYS B O 1
ATOM 2219 N N . GLY B 1 46 ? 14.781 25.688 2.279 1 94.81 46 GLY B N 1
ATOM 2220 C CA . GLY B 1 46 ? 16.062 25.375 1.658 1 94.81 46 GLY B CA 1
ATOM 2221 C C . GLY B 1 46 ? 16.094 23.984 1.037 1 94.81 46 GLY B C 1
ATOM 2222 O O . GLY B 1 46 ? 15.062 23.312 0.946 1 94.81 46 GLY B O 1
ATOM 2223 N N . GLU B 1 47 ? 17.312 23.641 0.644 1 96.31 47 GLU B N 1
ATOM 2224 C CA . GLU B 1 47 ? 17.5 22.359 -0.029 1 96.31 47 GLU B CA 1
ATOM 2225 C C . GLU B 1 47 ? 17.609 21.219 0.978 1 96.31 47 GLU B C 1
ATOM 2227 O O . GLU B 1 47 ? 18.266 21.359 2.016 1 96.31 47 GLU B O 1
ATOM 2232 N N . ARG B 1 48 ? 16.984 20.094 0.594 1 96.94 48 ARG B N 1
ATOM 2233 C CA . ARG B 1 48 ? 17.062 18.891 1.401 1 96.94 48 ARG B CA 1
ATOM 2234 C C . ARG B 1 48 ? 17.297 17.656 0.527 1 96.94 48 ARG B C 1
ATOM 2236 O O . ARG B 1 48 ? 17.125 17.719 -0.692 1 96.94 48 ARG B O 1
ATOM 2243 N N . SER B 1 49 ? 17.766 16.609 1.161 1 97.81 49 SER B N 1
ATOM 2244 C CA . SER B 1 49 ? 17.922 15.344 0.453 1 97.81 49 SER B CA 1
ATOM 2245 C C . SER B 1 49 ? 17.125 14.227 1.116 1 97.81 49 SER B C 1
ATOM 2247 O O . SER B 1 49 ? 16.75 14.336 2.285 1 97.81 49 SER B O 1
ATOM 2249 N N . TRP B 1 50 ? 16.891 13.242 0.294 1 98.19 50 TRP B N 1
ATOM 2250 C CA . TRP B 1 50 ? 16.016 12.133 0.683 1 98.19 50 TRP B CA 1
ATOM 2251 C C . TRP B 1 50 ? 16.516 10.82 0.085 1 98.19 50 TRP B C 1
ATOM 2253 O O . TRP B 1 50 ? 16.797 10.742 -1.112 1 98.19 50 TRP B O 1
ATOM 2263 N N . GLU B 1 51 ? 16.672 9.789 0.968 1 98.62 51 GLU B N 1
ATOM 2264 C CA . GLU B 1 51 ? 17.031 8.469 0.457 1 98.62 51 GLU B CA 1
ATOM 2265 C C . GLU B 1 51 ? 15.805 7.758 -0.112 1 98.62 51 GLU B C 1
ATOM 2267 O O . GLU B 1 51 ? 14.727 7.793 0.482 1 98.62 51 GLU B O 1
ATOM 2272 N N . MET B 1 52 ? 16 7.129 -1.279 1 98.5 52 MET B N 1
ATOM 2273 C CA . MET B 1 52 ? 14.875 6.465 -1.932 1 98.5 52 MET B CA 1
ATOM 2274 C C . MET B 1 52 ? 15.352 5.262 -2.74 1 98.5 52 MET B C 1
ATOM 2276 O O . MET B 1 52 ? 16.547 5.105 -2.982 1 98.5 52 MET B O 1
ATOM 2280 N N . VAL B 1 53 ? 14.391 4.395 -3.057 1 98.56 53 VAL B N 1
ATOM 2281 C CA . VAL B 1 53 ? 14.648 3.262 -3.939 1 98.56 53 VAL B CA 1
ATOM 2282 C C . VAL B 1 53 ? 13.805 3.389 -5.203 1 98.56 53 VAL B C 1
ATOM 2284 O O . VAL B 1 53 ? 12.695 3.928 -5.168 1 98.56 53 VAL B O 1
ATOM 2287 N N . ARG B 1 54 ? 14.336 2.898 -6.312 1 97.44 54 ARG B N 1
ATOM 2288 C CA . ARG B 1 54 ? 13.648 2.906 -7.598 1 97.44 54 ARG B CA 1
ATOM 2289 C C . ARG B 1 54 ? 13.844 1.583 -8.328 1 97.44 54 ARG B C 1
ATOM 2291 O O . ARG B 1 54 ? 14.953 1.036 -8.352 1 97.44 54 ARG B O 1
ATOM 2298 N N . ARG B 1 55 ? 12.75 1.062 -8.875 1 96.69 55 ARG B N 1
ATOM 2299 C CA . ARG B 1 55 ? 12.867 -0.066 -9.789 1 96.69 55 ARG B CA 1
ATOM 2300 C C . ARG B 1 55 ? 13.523 0.361 -11.102 1 96.69 55 ARG B C 1
ATOM 2302 O O . ARG B 1 55 ? 13.203 1.426 -11.641 1 96.69 55 ARG B O 1
ATOM 2309 N N . ILE B 1 56 ? 14.375 -0.495 -11.5 1 92.56 56 ILE B N 1
ATOM 2310 C CA . ILE B 1 56 ? 14.977 -0.232 -12.805 1 92.56 56 ILE B CA 1
ATOM 2311 C C . ILE B 1 56 ? 13.914 -0.353 -13.898 1 92.56 56 ILE B C 1
ATOM 2313 O O . ILE B 1 56 ? 13.203 -1.36 -13.977 1 92.56 56 ILE B O 1
ATOM 2317 N N . GLU B 1 57 ? 13.828 0.711 -14.711 1 76.88 57 GLU B N 1
ATOM 2318 C CA . GLU B 1 57 ? 12.766 0.863 -15.695 1 76.88 57 GLU B CA 1
ATOM 2319 C C . GLU B 1 57 ? 12.82 -0.243 -16.75 1 76.88 57 GLU B C 1
ATOM 2321 O O . GLU B 1 57 ? 13.875 -0.492 -17.344 1 76.88 57 GLU B O 1
ATOM 2326 N N . ARG B 1 58 ? 11.719 -0.813 -16.922 1 73.88 58 ARG B N 1
ATOM 2327 C CA . ARG B 1 58 ? 11.664 -1.846 -17.953 1 73.88 58 ARG B CA 1
ATOM 2328 C C . ARG B 1 58 ? 10.477 -1.626 -18.875 1 73.88 58 ARG B C 1
ATOM 2330 O O . ARG B 1 58 ? 10.172 -2.475 -19.719 1 73.88 58 ARG B O 1
ATOM 2337 N N . THR B 1 59 ? 9.719 -0.562 -18.625 1 76.88 59 THR B N 1
ATOM 2338 C CA . THR B 1 59 ? 8.586 -0.218 -19.484 1 76.88 59 THR B CA 1
ATOM 2339 C C . THR B 1 59 ? 8.539 1.286 -19.734 1 76.88 59 THR B C 1
ATOM 2341 O O . THR B 1 59 ? 9.266 2.053 -19.094 1 76.88 59 THR B O 1
ATOM 2344 N N . SER B 1 60 ? 7.66 1.594 -20.766 1 81 60 SER B N 1
ATOM 2345 C CA . SER B 1 60 ? 7.488 3.002 -21.109 1 81 60 SER B CA 1
ATOM 2346 C C . SER B 1 60 ? 6.41 3.654 -20.25 1 81 60 SER B C 1
ATOM 2348 O O . SER B 1 60 ? 6.203 4.867 -20.328 1 81 60 SER B O 1
ATOM 2350 N N . HIS B 1 61 ? 5.777 2.826 -19.5 1 83.69 61 HIS B N 1
ATOM 2351 C CA . HIS B 1 61 ? 4.699 3.35 -18.656 1 83.69 61 HIS B CA 1
ATOM 2352 C C . HIS B 1 61 ? 5.246 4.086 -17.438 1 83.69 61 HIS B C 1
ATOM 2354 O O . HIS B 1 61 ? 6.363 3.812 -17 1 83.69 61 HIS B O 1
ATOM 2360 N N . SER B 1 62 ? 4.43 5.016 -16.984 1 89.06 62 SER B N 1
ATOM 2361 C CA . SER B 1 62 ? 4.797 5.73 -15.758 1 89.06 62 SER B CA 1
ATOM 2362 C C . SER B 1 62 ? 4.703 4.828 -14.539 1 89.06 62 SER B C 1
ATOM 2364 O O . SER B 1 62 ? 5.281 5.129 -13.492 1 89.06 62 SER B O 1
ATOM 2366 N N . THR B 1 63 ? 3.994 3.754 -14.672 1 95.5 63 THR B N 1
ATOM 2367 C CA . THR B 1 63 ? 3.865 2.793 -13.586 1 95.5 63 THR B CA 1
ATOM 2368 C C . THR B 1 63 ? 4.684 1.537 -13.867 1 95.5 63 THR B C 1
ATOM 2370 O O . THR B 1 63 ? 4.977 1.231 -15.023 1 95.5 63 THR B O 1
ATOM 2373 N N . ASP B 1 64 ? 5.031 0.84 -12.789 1 95.75 64 ASP B N 1
ATOM 2374 C CA . ASP B 1 64 ? 5.906 -0.325 -12.875 1 95.75 64 ASP B CA 1
ATOM 2375 C C . ASP B 1 64 ? 5.105 -1.591 -13.172 1 95.75 64 ASP B C 1
ATOM 2377 O O . ASP B 1 64 ? 5.613 -2.521 -13.805 1 95.75 64 ASP B O 1
ATOM 2381 N N . GLY B 1 65 ? 3.943 -1.639 -12.633 1 97.31 65 GLY B N 1
ATOM 2382 C CA . GLY B 1 65 ? 3.164 -2.863 -12.703 1 97.31 65 GLY B CA 1
ATOM 2383 C C . GLY B 1 65 ? 1.679 -2.641 -12.484 1 97.31 65 GLY B C 1
ATOM 2384 O O . GLY B 1 65 ? 1.199 -1.507 -12.555 1 97.31 65 GLY B O 1
ATOM 2385 N N . VAL B 1 66 ? 0.978 -3.801 -12.352 1 98.62 66 VAL B N 1
ATOM 2386 C CA . VAL B 1 66 ? -0.465 -3.793 -12.133 1 98.62 66 VAL B CA 1
ATOM 2387 C C . VAL B 1 66 ? -0.806 -4.625 -10.898 1 98.62 66 VAL B C 1
ATOM 2389 O O . VAL B 1 66 ? -0.077 -5.555 -10.547 1 98.62 66 VAL B O 1
ATOM 2392 N N . THR B 1 67 ? -1.767 -4.234 -10.18 1 98.94 67 THR B N 1
ATOM 2393 C CA . THR B 1 67 ? -2.453 -5.004 -9.148 1 98.94 67 THR B CA 1
ATOM 2394 C C . THR B 1 67 ? -3.912 -5.238 -9.531 1 98.94 67 THR B C 1
ATOM 2396 O O . THR B 1 67 ? -4.621 -4.301 -9.898 1 98.94 67 THR B O 1
ATOM 2399 N N . VAL B 1 68 ? -4.395 -6.453 -9.453 1 98.94 68 VAL B N 1
ATOM 2400 C CA . VAL B 1 68 ? -5.715 -6.785 -9.977 1 98.94 68 VAL B CA 1
ATOM 2401 C C . VAL B 1 68 ? -6.66 -7.113 -8.82 1 98.94 68 VAL B C 1
ATOM 2403 O O . VAL B 1 68 ? -6.414 -8.055 -8.055 1 98.94 68 VAL B O 1
ATOM 2406 N N . ILE B 1 69 ? -7.656 -6.352 -8.672 1 98.88 69 ILE B N 1
ATOM 2407 C CA . ILE B 1 69 ? -8.758 -6.688 -7.777 1 98.88 69 ILE B CA 1
ATOM 2408 C C . ILE B 1 69 ? -9.867 -7.391 -8.57 1 98.88 69 ILE B C 1
ATOM 2410 O O . ILE B 1 69 ? -10.68 -6.734 -9.227 1 98.88 69 ILE B O 1
ATOM 2414 N N . ALA B 1 70 ? -9.859 -8.68 -8.477 1 98.88 70 ALA B N 1
ATOM 2415 C CA . ALA B 1 70 ? -10.758 -9.508 -9.281 1 98.88 70 ALA B CA 1
ATOM 2416 C C . ALA B 1 70 ? -11.883 -10.086 -8.422 1 98.88 70 ALA B C 1
ATOM 2418 O O . ALA B 1 70 ? -11.617 -10.789 -7.438 1 98.88 70 ALA B O 1
ATOM 2419 N N . THR B 1 71 ? -13.078 -9.812 -8.805 1 98.62 71 THR B N 1
ATOM 2420 C CA . THR B 1 71 ? -14.25 -10.367 -8.141 1 98.62 71 THR B CA 1
ATOM 2421 C C . THR B 1 71 ? -14.812 -11.539 -8.93 1 98.62 71 THR B C 1
ATOM 2423 O O . THR B 1 71 ? -15.133 -11.398 -10.117 1 98.62 71 THR B O 1
ATOM 2426 N N . LEU B 1 72 ? -14.875 -12.664 -8.289 1 98.81 72 LEU B N 1
ATOM 2427 C CA . LEU B 1 72 ? -15.453 -13.867 -8.867 1 98.81 72 LEU B CA 1
ATOM 2428 C C . LEU B 1 72 ? -16.938 -13.984 -8.508 1 98.81 72 LEU B C 1
ATOM 2430 O O . LEU B 1 72 ? -17.281 -14.07 -7.332 1 98.81 72 LEU B O 1
ATOM 2434 N N . LYS B 1 73 ? -17.719 -13.984 -9.5 1 98.25 73 LYS B N 1
ATOM 2435 C CA . LYS B 1 73 ? -19.156 -14.078 -9.305 1 98.25 73 LYS B CA 1
ATOM 2436 C C . LYS B 1 73 ? -19.719 -15.359 -9.922 1 98.25 73 LYS B C 1
ATOM 2438 O O . LYS B 1 73 ? -19.344 -15.727 -11.039 1 98.25 73 LYS B O 1
ATOM 2443 N N . ARG B 1 74 ? -20.484 -16.109 -9.195 1 96.94 74 ARG B N 1
ATOM 2444 C CA . ARG B 1 74 ? -21.219 -17.281 -9.656 1 96.94 74 ARG B CA 1
ATOM 2445 C C . ARG B 1 74 ? -22.688 -17.188 -9.25 1 96.94 74 ARG B C 1
ATOM 2447 O O . ARG B 1 74 ? -23.016 -16.719 -8.156 1 96.94 74 ARG B O 1
ATOM 2454 N N . LEU B 1 75 ? -23.453 -17.688 -10.094 1 94.94 75 LEU B N 1
ATOM 2455 C CA . LEU B 1 75 ? -24.875 -17.672 -9.797 1 94.94 75 LEU B CA 1
ATOM 2456 C C . LEU B 1 75 ? -25.172 -18.453 -8.516 1 94.94 75 LEU B C 1
ATOM 2458 O O . LEU B 1 75 ? -24.656 -19.562 -8.32 1 94.94 75 LEU B O 1
ATOM 2462 N N . PHE B 1 76 ? -25.875 -17.875 -7.586 1 93.94 76 PHE B N 1
ATOM 2463 C CA . PHE B 1 76 ? -26.375 -18.453 -6.348 1 93.94 76 PHE B CA 1
ATOM 2464 C C . PHE B 1 76 ? -25.25 -18.672 -5.359 1 93.94 76 PHE B C 1
ATOM 2466 O O . PHE B 1 76 ? -25.359 -19.5 -4.453 1 93.94 76 PHE B O 1
ATOM 2473 N N . HIS B 1 77 ? -24.172 -18.078 -5.598 1 95.81 77 HIS B N 1
ATOM 2474 C CA . HIS B 1 77 ? -23.047 -18.141 -4.664 1 95.81 77 HIS B CA 1
ATOM 2475 C C . HIS B 1 77 ? -22.641 -16.75 -4.191 1 95.81 77 HIS B C 1
ATOM 2477 O O . HIS B 1 77 ? -22.984 -15.75 -4.836 1 95.81 77 HIS B O 1
ATOM 2483 N N . TYR B 1 78 ? -21.984 -16.688 -3.125 1 95.81 78 TYR B N 1
ATOM 2484 C CA . TYR B 1 78 ? -21.406 -15.43 -2.646 1 95.81 78 TYR B CA 1
ATOM 2485 C C . TYR B 1 78 ? -20.344 -14.922 -3.605 1 95.81 78 TYR B C 1
ATOM 2487 O O . TYR B 1 78 ? -19.594 -15.703 -4.191 1 95.81 78 TYR B O 1
ATOM 2495 N N . ASP B 1 79 ? -20.344 -13.586 -3.717 1 97.19 79 ASP B N 1
ATOM 2496 C CA . ASP B 1 79 ? -19.219 -12.984 -4.418 1 97.19 79 ASP B CA 1
ATOM 2497 C C . ASP B 1 79 ? -17.906 -13.25 -3.678 1 97.19 79 ASP B C 1
ATOM 2499 O O . ASP B 1 79 ? -17.859 -13.148 -2.451 1 97.19 79 ASP B O 1
ATOM 2503 N N . CYS B 1 80 ? -16.875 -13.617 -4.465 1 98.56 80 CYS B N 1
ATOM 2504 C CA . CYS B 1 80 ? -15.578 -13.93 -3.869 1 98.56 80 CYS B CA 1
ATOM 2505 C C . CYS B 1 80 ? -14.492 -13.008 -4.418 1 98.56 80 CYS B C 1
ATOM 2507 O O . CYS B 1 80 ? -14.648 -12.43 -5.496 1 98.56 80 CYS B O 1
ATOM 2509 N N . ILE B 1 81 ? -13.508 -12.805 -3.674 1 98.75 81 ILE B N 1
ATOM 2510 C CA . ILE B 1 81 ? -12.297 -12.109 -4.102 1 98.75 81 ILE B CA 1
ATOM 2511 C C . ILE B 1 81 ? -11.195 -13.125 -4.387 1 98.75 81 ILE B C 1
ATOM 2513 O O . ILE B 1 81 ? -11.039 -14.102 -3.646 1 98.75 81 ILE B O 1
ATOM 2517 N N . ILE B 1 82 ? -10.43 -12.922 -5.461 1 98.94 82 ILE B N 1
ATOM 2518 C CA . ILE B 1 82 ? -9.32 -13.789 -5.82 1 98.94 82 ILE B CA 1
ATOM 2519 C C . ILE B 1 82 ? -8.016 -13.211 -5.281 1 98.94 82 ILE B C 1
ATOM 2521 O O . ILE B 1 82 ? -7.629 -12.094 -5.633 1 98.94 82 ILE B O 1
ATOM 2525 N N . LEU B 1 83 ? -7.371 -13.992 -4.418 1 98.94 83 LEU B N 1
ATOM 2526 C CA . LEU B 1 83 ? -6.09 -13.625 -3.832 1 98.94 83 LEU B CA 1
ATOM 2527 C C . LEU B 1 83 ? -5.02 -14.656 -4.172 1 98.94 83 LEU B C 1
ATOM 2529 O O . LEU B 1 83 ? -5.328 -15.719 -4.715 1 98.94 83 LEU B O 1
ATOM 2533 N N . VAL B 1 84 ? -3.793 -14.258 -3.889 1 98.88 84 VAL B N 1
ATOM 2534 C CA . VAL B 1 84 ? -2.689 -15.195 -4.051 1 98.88 84 VAL B CA 1
ATOM 2535 C C . VAL B 1 84 ? -1.82 -15.195 -2.795 1 98.88 84 VAL B C 1
ATOM 2537 O O . VAL B 1 84 ? -1.739 -14.195 -2.09 1 98.88 84 VAL B O 1
ATOM 2540 N N . LYS B 1 85 ? -1.265 -16.281 -2.5 1 98.62 85 LYS B N 1
ATOM 2541 C CA . LYS B 1 85 ? -0.265 -16.484 -1.453 1 98.62 85 LYS B CA 1
ATOM 2542 C C . LYS B 1 85 ? 1.084 -16.875 -2.047 1 98.62 85 LYS B C 1
ATOM 2544 O O . LYS B 1 85 ? 1.172 -17.828 -2.824 1 98.62 85 LYS B O 1
ATOM 2549 N N . GLN B 1 86 ? 2.084 -16.172 -1.811 1 97.94 86 GLN B N 1
ATOM 2550 C CA . GLN B 1 86 ? 3.414 -16.484 -2.324 1 97.94 86 GLN B CA 1
ATOM 2551 C C . GLN B 1 86 ? 4.5 -16.031 -1.357 1 97.94 86 GLN B C 1
ATOM 2553 O O . GLN B 1 86 ? 4.266 -15.148 -0.524 1 97.94 86 GLN B O 1
ATOM 2558 N N . TYR B 1 87 ? 5.672 -16.672 -1.494 1 97.75 87 TYR B N 1
ATOM 2559 C CA . TYR B 1 87 ? 6.812 -16.312 -0.663 1 97.75 87 TYR B CA 1
ATOM 2560 C C . TYR B 1 87 ? 7.441 -15.008 -1.145 1 97.75 87 TYR B C 1
ATOM 2562 O O . TYR B 1 87 ? 7.707 -14.844 -2.338 1 97.75 87 TYR B O 1
ATOM 2570 N N . ARG B 1 88 ? 7.68 -14.047 -0.225 1 98.31 88 ARG B N 1
ATOM 2571 C CA . ARG B 1 88 ? 8.367 -12.797 -0.52 1 98.31 88 ARG B CA 1
ATOM 2572 C C . ARG B 1 88 ? 9.68 -12.688 0.254 1 98.31 88 ARG B C 1
ATOM 2574 O O . ARG B 1 88 ? 9.672 -12.445 1.463 1 98.31 88 ARG B O 1
ATOM 2581 N N . PRO B 1 89 ? 10.734 -12.781 -0.41 1 98 89 PRO B N 1
ATOM 2582 C CA . PRO B 1 89 ? 12.047 -12.789 0.252 1 98 89 PRO B CA 1
ATOM 2583 C C . PRO B 1 89 ? 12.281 -11.555 1.113 1 98 89 PRO B C 1
ATOM 2585 O O . PRO B 1 89 ? 12.836 -11.656 2.211 1 98 89 PRO B O 1
ATOM 2588 N N . PRO B 1 90 ? 11.836 -10.352 0.719 1 98.19 90 PRO B N 1
ATOM 2589 C CA . PRO B 1 90 ? 12.094 -9.188 1.565 1 98.19 90 PRO B CA 1
ATOM 2590 C C . PRO B 1 90 ? 11.516 -9.336 2.971 1 98.19 90 PRO B C 1
ATOM 2592 O O . PRO B 1 90 ? 12.055 -8.773 3.928 1 98.19 90 PRO B O 1
ATOM 2595 N N . LEU B 1 91 ? 10.484 -10.117 3.041 1 97.88 91 LEU B N 1
ATOM 2596 C CA . LEU B 1 91 ? 9.805 -10.266 4.324 1 97.88 91 LEU B CA 1
ATOM 2597 C C . LEU B 1 91 ? 10.141 -11.609 4.965 1 97.88 91 LEU B C 1
ATOM 2599 O O . LEU B 1 91 ? 9.805 -11.852 6.125 1 97.88 91 LEU B O 1
ATOM 2603 N N . GLN B 1 92 ? 10.727 -12.469 4.215 1 97.38 92 GLN B N 1
ATOM 2604 C CA . GLN B 1 92 ? 11.031 -13.836 4.637 1 97.38 92 GLN B CA 1
ATOM 2605 C C . GLN B 1 92 ? 9.773 -14.555 5.121 1 97.38 92 GLN B C 1
ATOM 2607 O O . GLN B 1 92 ? 9.828 -15.32 6.086 1 97.38 92 GLN B O 1
ATOM 2612 N N . LYS B 1 93 ? 8.656 -14.234 4.539 1 97.62 93 LYS B N 1
ATOM 2613 C CA . LYS B 1 93 ? 7.352 -14.797 4.855 1 97.62 93 LYS B CA 1
ATOM 2614 C C . LYS B 1 93 ? 6.496 -14.945 3.602 1 97.62 93 LYS B C 1
ATOM 2616 O O . LYS B 1 93 ? 6.848 -14.43 2.539 1 97.62 93 LYS B O 1
ATOM 2621 N N . TYR B 1 94 ? 5.461 -15.727 3.777 1 98.19 94 TYR B N 1
ATOM 2622 C CA . TYR B 1 94 ? 4.414 -15.727 2.76 1 98.19 94 TYR B CA 1
ATOM 2623 C C . TYR B 1 94 ? 3.486 -14.531 2.938 1 98.19 94 TYR B C 1
ATOM 2625 O O . TYR B 1 94 ? 3.186 -14.133 4.066 1 98.19 94 TYR B O 1
ATOM 2633 N N . THR B 1 95 ? 3.107 -13.992 1.819 1 98.69 95 THR B N 1
ATOM 2634 C CA . THR B 1 95 ? 2.221 -12.836 1.848 1 98.69 95 THR B CA 1
ATOM 2635 C C . THR B 1 95 ? 0.902 -13.148 1.146 1 98.69 95 THR B C 1
ATOM 2637 O O . THR B 1 95 ? 0.873 -13.914 0.179 1 98.69 95 THR B O 1
ATOM 2640 N N . ILE B 1 96 ? -0.171 -12.625 1.672 1 98.94 96 ILE B N 1
ATOM 2641 C CA . ILE B 1 96 ? -1.468 -12.648 1.005 1 98.94 96 ILE B CA 1
ATOM 2642 C C . ILE B 1 96 ? -1.663 -11.352 0.218 1 98.94 96 ILE B C 1
ATOM 2644 O O . ILE B 1 96 ? -1.675 -10.266 0.796 1 98.94 96 ILE B O 1
ATOM 2648 N N . GLU B 1 97 ? -1.801 -11.508 -1.133 1 98.94 97 GLU B N 1
ATOM 2649 C CA . GLU B 1 97 ? -1.809 -10.367 -2.043 1 98.94 97 GLU B CA 1
ATOM 2650 C C . GLU B 1 97 ? -2.932 -10.484 -3.068 1 98.94 97 GLU B C 1
ATOM 2652 O O . GLU B 1 97 ? -3.494 -11.57 -3.258 1 98.94 97 GLU B O 1
ATOM 2657 N N . PHE B 1 98 ? -3.252 -9.336 -3.695 1 98.94 98 PHE B N 1
ATOM 2658 C CA . PHE B 1 98 ? -3.934 -9.414 -4.98 1 98.94 98 PHE B CA 1
ATOM 2659 C C . PHE B 1 98 ? -2.994 -9.938 -6.062 1 98.94 98 PHE B C 1
ATOM 2661 O O . PHE B 1 98 ? -1.785 -9.695 -6.008 1 98.94 98 PHE B O 1
ATOM 2668 N N . PRO B 1 99 ? -3.561 -10.641 -7.09 1 98.88 99 PRO B N 1
ATOM 2669 C CA . PRO B 1 99 ? -2.707 -10.914 -8.25 1 98.88 99 PRO B CA 1
ATOM 2670 C C . PRO B 1 99 ? -2.055 -9.656 -8.812 1 98.88 99 PRO B C 1
ATOM 2672 O O . PRO B 1 99 ? -2.686 -8.594 -8.859 1 98.88 99 PRO B O 1
ATOM 2675 N N . SER B 1 100 ? -0.828 -9.773 -9.203 1 98.56 100 SER B N 1
ATOM 2676 C CA . SER B 1 100 ? -0.066 -8.602 -9.617 1 98.56 100 SER B CA 1
ATOM 2677 C C . SER B 1 100 ? 1.137 -8.992 -10.469 1 98.56 100 SER B C 1
ATOM 2679 O O . SER B 1 100 ? 1.52 -10.164 -10.508 1 98.56 100 SER B O 1
ATOM 2681 N N . GLY B 1 101 ? 1.708 -8.008 -11.156 1 96.75 101 GLY B N 1
ATOM 2682 C CA . GLY B 1 101 ? 2.916 -8.219 -11.938 1 96.75 101 GLY B CA 1
ATOM 2683 C C . GLY B 1 101 ? 3.377 -6.973 -12.672 1 96.75 101 GLY B C 1
ATOM 2684 O O . GLY B 1 101 ? 2.697 -5.941 -12.648 1 96.75 101 GLY B O 1
ATOM 2685 N N . LEU B 1 102 ? 4.547 -7.137 -13.289 1 95.81 102 LEU B N 1
ATOM 2686 C CA . LEU B 1 102 ? 5.121 -6.023 -14.031 1 95.81 102 LEU B CA 1
ATOM 2687 C C . LEU B 1 102 ? 4.484 -5.91 -15.414 1 95.81 102 LEU B C 1
ATOM 2689 O O . LEU B 1 102 ? 3.93 -6.883 -15.93 1 95.81 102 LEU B O 1
ATOM 2693 N N . ILE B 1 103 ? 4.488 -4.727 -15.938 1 96.12 103 ILE B N 1
ATOM 2694 C CA . ILE B 1 103 ? 4.031 -4.504 -17.312 1 96.12 103 ILE B CA 1
ATOM 2695 C C . ILE B 1 103 ? 5.156 -4.824 -18.281 1 96.12 103 ILE B C 1
ATOM 2697 O O . ILE B 1 103 ? 6.242 -4.25 -18.203 1 96.12 103 ILE B O 1
ATOM 2701 N N . ASP B 1 104 ? 4.891 -5.66 -19.234 1 92.5 104 ASP B N 1
ATOM 2702 C CA . ASP B 1 104 ? 5.895 -6.008 -20.234 1 92.5 104 ASP B CA 1
ATOM 2703 C C . ASP B 1 104 ? 6.016 -4.91 -21.281 1 92.5 104 ASP B C 1
ATOM 2705 O O . ASP B 1 104 ? 5.082 -4.129 -21.484 1 92.5 104 ASP B O 1
ATOM 2709 N N . VAL B 1 105 ? 7.102 -4.957 -21.938 1 91.31 105 VAL B N 1
ATOM 2710 C CA . VAL B 1 105 ? 7.336 -4 -23.016 1 91.31 105 VAL B CA 1
ATOM 2711 C C . VAL B 1 105 ? 6.258 -4.156 -24.078 1 91.31 105 VAL B C 1
ATOM 2713 O O . VAL B 1 105 ? 5.938 -5.273 -24.484 1 91.31 105 VAL B O 1
ATOM 2716 N N . GLY B 1 106 ? 5.652 -3.029 -24.484 1 91.5 106 GLY B N 1
ATOM 2717 C CA . GLY B 1 106 ? 4.672 -3.031 -25.562 1 91.5 106 GLY B CA 1
ATOM 2718 C C . GLY B 1 106 ? 3.27 -3.363 -25.094 1 91.5 106 GLY B C 1
ATOM 2719 O O . GLY B 1 106 ? 2.314 -3.297 -25.859 1 91.5 106 GLY B O 1
ATOM 2720 N N . GLU B 1 107 ? 3.17 -3.67 -23.891 1 94.19 107 GLU B N 1
ATOM 2721 C CA . GLU B 1 107 ? 1.886 -4.047 -23.312 1 94.19 107 GLU B CA 1
ATOM 2722 C C . GLU B 1 107 ? 1.187 -2.844 -22.688 1 94.19 107 GLU B C 1
ATOM 2724 O O . GLU B 1 107 ? 1.83 -2.006 -22.047 1 94.19 107 GLU B O 1
ATOM 2729 N N . ASN B 1 108 ? -0.141 -2.756 -22.922 1 95.81 108 ASN B N 1
ATOM 2730 C CA . ASN B 1 108 ? -0.856 -1.739 -22.172 1 95.81 108 ASN B CA 1
ATOM 2731 C C . ASN B 1 108 ? -1.271 -2.258 -20.797 1 95.81 108 ASN B C 1
ATOM 2733 O O . ASN B 1 108 ? -1.116 -3.445 -20.5 1 95.81 108 ASN B O 1
ATOM 2737 N N . ILE B 1 109 ? -1.779 -1.391 -20.016 1 97.56 109 ILE B N 1
ATOM 2738 C CA . ILE B 1 109 ? -2.062 -1.657 -18.625 1 97.56 109 ILE B CA 1
ATOM 2739 C C . ILE B 1 109 ? -3.115 -2.758 -18.5 1 97.56 109 ILE B C 1
ATOM 2741 O O . ILE B 1 109 ? -2.959 -3.695 -17.719 1 97.56 109 ILE B O 1
ATOM 2745 N N . SER B 1 110 ? -4.156 -2.67 -19.297 1 98.12 110 SER B N 1
ATOM 2746 C CA . SER B 1 110 ? -5.25 -3.635 -19.25 1 98.12 110 SER B CA 1
ATOM 2747 C C . SER B 1 110 ? -4.785 -5.023 -19.688 1 98.12 110 SER B C 1
ATOM 2749 O O . SER B 1 110 ? -5.164 -6.027 -19.078 1 98.12 110 SER B O 1
ATOM 2751 N N . GLU B 1 111 ? -3.986 -5.059 -20.672 1 97.88 111 GLU B N 1
ATOM 2752 C CA . GLU B 1 111 ? -3.422 -6.32 -21.141 1 97.88 111 GLU B CA 1
ATOM 2753 C C . GLU B 1 111 ? -2.559 -6.973 -20.062 1 97.88 111 GLU B C 1
ATOM 2755 O O . GLU B 1 111 ? -2.656 -8.18 -19.828 1 97.88 111 GLU B O 1
ATOM 2760 N N . ALA B 1 112 ? -1.721 -6.199 -19.469 1 97.81 112 ALA B N 1
ATOM 2761 C CA . ALA B 1 112 ? -0.861 -6.707 -18.406 1 97.81 112 ALA B CA 1
ATOM 2762 C C . ALA B 1 112 ? -1.69 -7.273 -17.25 1 97.81 112 ALA B C 1
ATOM 2764 O O . ALA B 1 112 ? -1.385 -8.344 -16.719 1 97.81 112 ALA B O 1
ATOM 2765 N N . ALA B 1 113 ? -2.773 -6.57 -16.906 1 98.75 113 ALA B N 1
ATOM 2766 C CA . ALA B 1 113 ? -3.617 -6.984 -15.789 1 98.75 113 ALA B CA 1
ATOM 2767 C C . ALA B 1 113 ? -4.277 -8.328 -16.062 1 98.75 113 ALA B C 1
ATOM 2769 O O . ALA B 1 113 ? -4.219 -9.242 -15.234 1 98.75 113 ALA B O 1
ATOM 2770 N N . LEU B 1 114 ? -4.836 -8.445 -17.234 1 98.69 114 LEU B N 1
ATOM 2771 C CA . LEU B 1 114 ? -5.531 -9.68 -17.578 1 98.69 114 LEU B CA 1
ATOM 2772 C C . LEU B 1 114 ? -4.543 -10.828 -17.766 1 98.69 114 LEU B C 1
ATOM 2774 O O . LEU B 1 114 ? -4.832 -11.961 -17.391 1 98.69 114 LEU B O 1
ATOM 2778 N N . ARG B 1 115 ? -3.422 -10.492 -18.297 1 98.56 115 ARG B N 1
ATOM 2779 C CA . ARG B 1 115 ? -2.387 -11.516 -18.453 1 98.56 115 ARG B CA 1
ATOM 2780 C C . ARG B 1 115 ? -1.919 -12.023 -17.094 1 98.56 115 ARG B C 1
ATOM 2782 O O . ARG B 1 115 ? -1.868 -13.234 -16.859 1 98.56 115 ARG B O 1
ATOM 2789 N N . GLU B 1 116 ? -1.557 -11.133 -16.172 1 98.5 116 GLU B N 1
ATOM 2790 C CA . GLU B 1 116 ? -1.077 -11.523 -14.852 1 98.5 116 GLU B CA 1
ATOM 2791 C C . GLU B 1 116 ? -2.146 -12.297 -14.086 1 98.5 116 GLU B C 1
ATOM 2793 O O . GLU B 1 116 ? -1.839 -13.266 -13.391 1 98.5 116 GLU B O 1
ATOM 2798 N N . LEU B 1 117 ? -3.398 -11.836 -14.211 1 98.88 117 LEU B N 1
ATOM 2799 C CA . LEU B 1 117 ? -4.488 -12.562 -13.578 1 98.88 117 LEU B CA 1
ATOM 2800 C C . LEU B 1 117 ? -4.559 -14 -14.086 1 98.88 117 LEU B C 1
ATOM 2802 O O . LEU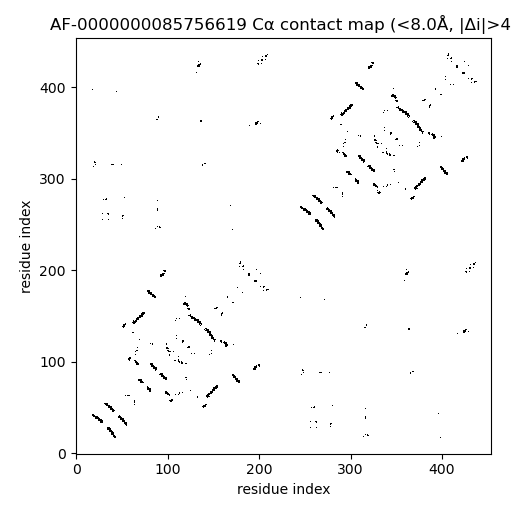 B 1 117 ? -4.609 -14.945 -13.289 1 98.88 117 LEU B O 1
ATOM 2806 N N . GLN B 1 118 ? -4.531 -14.133 -15.312 1 98.75 118 GLN B N 1
ATOM 2807 C CA . GLN B 1 118 ? -4.645 -15.453 -15.914 1 98.75 118 GLN B CA 1
ATOM 2808 C C . GLN B 1 118 ? -3.434 -16.312 -15.578 1 98.75 118 GLN B C 1
ATOM 2810 O O . GLN B 1 118 ? -3.584 -17.484 -15.211 1 98.75 118 GLN B O 1
ATOM 2815 N N . GLU B 1 119 ? -2.256 -15.766 -15.688 1 98.81 119 GLU B N 1
ATOM 2816 C CA . GLU B 1 119 ? -1.051 -16.547 -15.406 1 98.81 119 GLU B CA 1
ATOM 2817 C C . GLU B 1 119 ? -1.021 -17 -13.953 1 98.81 119 GLU B C 1
ATOM 2819 O O . GLU B 1 119 ? -0.727 -18.172 -13.672 1 98.81 119 GLU B O 1
ATOM 2824 N N . GLU B 1 120 ? -1.366 -16.125 -13.055 1 98.75 120 GLU B N 1
ATOM 2825 C CA . GLU B 1 120 ? -1.187 -16.422 -11.641 1 98.75 120 GLU B CA 1
ATOM 2826 C C . GLU B 1 120 ? -2.367 -17.219 -11.094 1 98.75 120 GLU B C 1
ATOM 2828 O O . GLU B 1 120 ? -2.219 -17.969 -10.117 1 98.75 120 GLU B O 1
ATOM 2833 N N . THR B 1 121 ? -3.586 -17.094 -11.688 1 98.88 121 THR B N 1
ATOM 2834 C CA . THR B 1 121 ? -4.758 -17.656 -11.031 1 98.88 121 THR B CA 1
ATOM 2835 C C . THR B 1 121 ? -5.516 -18.594 -11.977 1 98.88 121 THR B C 1
ATOM 2837 O O . THR B 1 121 ? -6.348 -19.391 -11.539 1 98.88 121 THR B O 1
ATOM 2840 N N . GLY B 1 122 ? -5.277 -18.469 -13.258 1 98.81 122 GLY B N 1
ATOM 2841 C CA . GLY B 1 122 ? -5.996 -19.234 -14.266 1 98.81 122 GLY B CA 1
ATOM 2842 C C . GLY B 1 122 ? -7.301 -18.594 -14.688 1 98.81 122 GLY B C 1
ATOM 2843 O O . GLY B 1 122 ? -7.887 -18.984 -15.703 1 98.81 122 GLY B O 1
ATOM 2844 N N . PHE B 1 123 ? -7.789 -17.578 -14 1 98.81 123 PHE B N 1
ATOM 2845 C CA . PHE B 1 123 ? -9.07 -16.953 -14.297 1 98.81 123 PHE B CA 1
ATOM 2846 C C . PHE B 1 123 ? -8.922 -15.898 -15.375 1 98.81 123 PHE B C 1
ATOM 2848 O O . PHE B 1 123 ? -7.859 -15.289 -15.516 1 98.81 123 PHE B O 1
ATOM 2855 N N . THR B 1 124 ? -9.93 -15.781 -16.078 1 98.19 124 THR B N 1
ATOM 2856 C CA . THR B 1 124 ? -10.062 -14.633 -16.969 1 98.19 124 THR B CA 1
ATOM 2857 C C . THR B 1 124 ? -11.305 -13.82 -16.625 1 98.19 124 THR B C 1
ATOM 2859 O O . THR B 1 124 ? -12.211 -14.312 -15.945 1 98.19 124 THR B O 1
ATOM 2862 N N . GLY B 1 125 ? -11.297 -12.57 -17 1 98.25 125 GLY B N 1
ATOM 2863 C CA . GLY B 1 125 ? -12.422 -11.719 -16.672 1 98.25 125 GLY B CA 1
ATOM 2864 C C . GLY B 1 125 ? -12.531 -10.5 -17.562 1 98.25 125 GLY B C 1
ATOM 2865 O O . GLY B 1 125 ? -11.852 -10.406 -18.578 1 98.25 125 GLY B O 1
ATOM 2866 N N . THR B 1 126 ? -13.508 -9.672 -17.203 1 98.31 126 THR B N 1
ATOM 2867 C CA . THR B 1 126 ? -13.766 -8.438 -17.938 1 98.31 126 THR B CA 1
ATOM 2868 C C . THR B 1 126 ? -13.32 -7.227 -17.125 1 98.31 126 THR B C 1
ATOM 2870 O O . THR B 1 126 ? -13.555 -7.16 -15.914 1 98.31 126 THR B O 1
ATOM 2873 N N . LEU B 1 127 ? -12.711 -6.328 -17.891 1 98.19 127 LEU B N 1
ATOM 2874 C CA . LEU B 1 127 ? -12.227 -5.102 -17.25 1 98.19 127 LEU B CA 1
ATOM 2875 C C . LEU B 1 127 ? -13.398 -4.238 -16.781 1 98.19 127 LEU B C 1
ATOM 2877 O O . LEU B 1 127 ? -14.352 -4.027 -17.531 1 98.19 127 LEU B O 1
ATOM 2881 N N . GLN B 1 128 ? -13.32 -3.75 -15.523 1 97.38 128 GLN B N 1
ATOM 2882 C CA . GLN B 1 128 ? -14.328 -2.844 -14.992 1 97.38 128 GLN B CA 1
ATOM 2883 C C . GLN B 1 128 ? -13.789 -1.42 -14.883 1 97.38 128 GLN B C 1
ATOM 2885 O O . GLN B 1 128 ? -14.477 -0.462 -15.25 1 97.38 128 GLN B O 1
ATOM 2890 N N . ARG B 1 129 ? -12.633 -1.319 -14.32 1 96.94 129 ARG B N 1
ATOM 2891 C CA . ARG B 1 129 ? -12.039 -0.015 -14.055 1 96.94 129 ARG B CA 1
ATOM 2892 C C . ARG B 1 129 ? -10.516 -0.116 -13.969 1 96.94 129 ARG B C 1
ATOM 2894 O O . ARG B 1 129 ? -9.984 -1.108 -13.477 1 96.94 129 ARG B O 1
ATOM 2901 N N . VAL B 1 130 ? -9.852 0.916 -14.492 1 98.19 130 VAL B N 1
ATOM 2902 C CA . VAL B 1 130 ? -8.398 1.058 -14.391 1 98.19 130 VAL B CA 1
ATOM 2903 C C . VAL B 1 130 ? -8.055 2.365 -13.688 1 98.19 130 VAL B C 1
ATOM 2905 O O . VAL B 1 130 ? -8.5 3.439 -14.094 1 98.19 130 VAL B O 1
ATOM 2908 N N . SER B 1 131 ? -7.316 2.271 -12.648 1 98.19 131 SER B N 1
ATOM 2909 C CA . SER B 1 131 ? -6.918 3.475 -11.93 1 98.19 131 SER B CA 1
ATOM 2910 C C . SER B 1 131 ? -5.809 4.223 -12.664 1 98.19 131 SER B C 1
ATOM 2912 O O . SER B 1 131 ? -5.141 3.652 -13.531 1 98.19 131 SER B O 1
ATOM 2914 N N . ALA B 1 132 ? -5.66 5.559 -12.281 1 97.75 132 ALA B N 1
ATOM 2915 C CA . ALA B 1 132 ? -4.371 6.191 -12.547 1 97.75 132 ALA B CA 1
ATOM 2916 C C . ALA B 1 132 ? -3.254 5.516 -11.758 1 97.75 132 ALA B C 1
ATOM 2918 O O . ALA B 1 132 ? -3.51 4.609 -10.961 1 97.75 132 ALA B O 1
ATOM 2919 N N . GLY B 1 133 ? -2.053 5.855 -12.039 1 98.12 133 GLY B N 1
ATOM 2920 C CA . GLY B 1 133 ? -0.959 5.348 -11.227 1 98.12 133 GLY B CA 1
ATOM 2921 C C . GLY B 1 133 ? -1.095 5.699 -9.758 1 98.12 133 GLY B C 1
ATOM 2922 O O . GLY B 1 133 ? -1.407 6.84 -9.414 1 98.12 133 GLY B O 1
ATOM 2923 N N . VAL B 1 134 ? -0.929 4.676 -8.891 1 98.81 134 VAL B N 1
ATOM 2924 C CA . VAL B 1 134 ? -0.959 4.895 -7.445 1 98.81 134 VAL B CA 1
ATOM 2925 C C . VAL B 1 134 ? 0.383 4.5 -6.836 1 98.81 134 VAL B C 1
ATOM 2927 O O . VAL B 1 134 ? 1.072 3.619 -7.352 1 98.81 134 VAL B O 1
ATOM 2930 N N . ALA B 1 135 ? 0.743 5.152 -5.754 1 98.81 135 ALA B N 1
ATOM 2931 C CA . ALA B 1 135 ? 2.033 4.938 -5.105 1 98.81 135 ALA B CA 1
ATOM 2932 C C . ALA B 1 135 ? 1.945 3.822 -4.066 1 98.81 135 ALA B C 1
ATOM 2934 O O . ALA B 1 135 ? 0.968 3.74 -3.32 1 98.81 135 ALA B O 1
ATOM 2935 N N . LEU B 1 136 ? 2.943 2.992 -3.969 1 98.62 136 LEU B N 1
ATOM 2936 C CA . LEU B 1 136 ? 2.916 1.855 -3.053 1 98.62 136 LEU B CA 1
ATOM 2937 C C . LEU B 1 136 ? 3.488 2.238 -1.693 1 98.62 136 LEU B C 1
ATOM 2939 O O . LEU B 1 136 ? 2.951 1.842 -0.656 1 98.62 136 LEU B O 1
ATOM 2943 N N . ASP B 1 137 ? 4.578 2.889 -1.646 1 98.5 137 ASP B N 1
ATOM 2944 C CA . ASP B 1 137 ? 5.277 3.373 -0.461 1 98.5 137 ASP B CA 1
ATOM 2945 C C . ASP B 1 137 ? 5.996 4.691 -0.749 1 98.5 137 ASP B C 1
ATOM 2947 O O . ASP B 1 137 ? 7.227 4.727 -0.828 1 98.5 137 ASP B O 1
ATOM 2951 N N . PRO B 1 138 ? 5.195 5.754 -0.817 1 98.38 138 PRO B N 1
ATOM 2952 C CA . PRO B 1 138 ? 5.742 7.008 -1.338 1 98.38 138 PRO B CA 1
ATOM 2953 C C . PRO B 1 138 ? 6.82 7.602 -0.432 1 98.38 138 PRO B C 1
ATOM 2955 O O . PRO B 1 138 ? 7.559 8.492 -0.85 1 98.38 138 PRO B O 1
ATOM 2958 N N . GLY B 1 139 ? 6.953 7.141 0.763 1 97.38 139 GLY B N 1
ATOM 2959 C CA . GLY B 1 139 ? 7.98 7.637 1.667 1 97.38 139 GLY B CA 1
ATOM 2960 C C . GLY B 1 139 ? 9.359 7.09 1.357 1 97.38 139 GLY B C 1
ATOM 2961 O O . GLY B 1 139 ? 10.367 7.656 1.794 1 97.38 139 GLY B O 1
ATOM 2962 N N . THR B 1 140 ? 9.406 5.973 0.576 1 98.25 140 THR B N 1
ATOM 2963 C CA . THR B 1 140 ? 10.711 5.34 0.403 1 98.25 140 THR B CA 1
ATOM 2964 C C . THR B 1 140 ? 10.945 4.984 -1.062 1 98.25 140 THR B C 1
ATOM 2966 O O . THR B 1 140 ? 12.086 4.738 -1.468 1 98.25 140 THR B O 1
ATOM 2969 N N . SER B 1 141 ? 9.859 4.926 -1.862 1 98.31 141 SER B N 1
ATOM 2970 C CA . SER B 1 141 ? 9.992 4.285 -3.166 1 98.31 141 SER B CA 1
ATOM 2971 C C . SER B 1 141 ? 9.266 5.078 -4.246 1 98.31 141 SER B C 1
ATOM 2973 O O . SER B 1 141 ? 8.211 5.672 -3.988 1 98.31 141 SER B O 1
ATOM 2975 N N . ALA B 1 142 ? 9.836 5.004 -5.461 1 97.5 142 ALA B N 1
ATOM 2976 C CA . ALA B 1 142 ? 9.18 5.59 -6.625 1 97.5 142 ALA B CA 1
ATOM 2977 C C . ALA B 1 142 ? 8.242 4.582 -7.289 1 97.5 142 ALA B C 1
ATOM 2979 O O . ALA B 1 142 ? 7.676 4.859 -8.352 1 97.5 142 ALA B O 1
ATOM 2980 N N . SER B 1 143 ? 8.039 3.424 -6.703 1 97.44 143 SER B N 1
ATOM 2981 C CA . SER B 1 143 ? 7.23 2.365 -7.297 1 97.44 143 SER B CA 1
ATOM 2982 C C . SER B 1 143 ? 5.758 2.76 -7.352 1 97.44 143 SER B C 1
ATOM 2984 O O . SER B 1 143 ? 5.191 3.207 -6.352 1 97.44 143 SER B O 1
ATOM 2986 N N . MET B 1 144 ? 5.191 2.613 -8.523 1 97.81 144 MET B N 1
ATOM 2987 C CA . MET B 1 144 ? 3.775 2.869 -8.766 1 97.81 144 MET B CA 1
ATOM 2988 C C . MET B 1 144 ? 3.139 1.717 -9.539 1 97.81 144 MET B C 1
ATOM 2990 O O . MET B 1 144 ? 3.809 1.047 -10.328 1 97.81 144 MET B O 1
ATOM 2994 N N . VAL B 1 145 ? 1.856 1.513 -9.258 1 98.5 145 VAL B N 1
ATOM 2995 C CA . VAL B 1 145 ? 1.102 0.512 -10.008 1 98.5 145 VAL B CA 1
ATOM 2996 C C . VAL B 1 145 ? -0.248 1.09 -10.43 1 98.5 145 VAL B C 1
ATOM 2998 O O . VAL B 1 145 ? -0.683 2.115 -9.898 1 98.5 145 VAL B O 1
ATOM 3001 N N . ASN B 1 146 ? -0.807 0.479 -11.453 1 98.75 146 ASN B N 1
ATOM 3002 C CA . ASN B 1 146 ? -2.234 0.652 -11.703 1 98.75 146 ASN B CA 1
ATOM 3003 C C . ASN B 1 146 ? -3.057 -0.44 -11.023 1 98.75 146 ASN B C 1
ATOM 3005 O O . ASN B 1 146 ? -2.707 -1.619 -11.094 1 98.75 146 ASN B O 1
ATOM 3009 N N . ILE B 1 147 ? -4.027 -0.017 -10.344 1 98.88 147 ILE B N 1
ATOM 3010 C CA . ILE B 1 147 ? -4.992 -0.975 -9.82 1 98.88 147 ILE B CA 1
ATOM 3011 C C . ILE B 1 147 ? -6.105 -1.2 -10.836 1 98.88 147 ILE B C 1
ATOM 3013 O O . ILE B 1 147 ? -6.711 -0.244 -11.328 1 98.88 147 ILE B O 1
ATOM 3017 N N . VAL B 1 148 ? -6.324 -2.443 -11.148 1 98.88 148 VAL B N 1
ATOM 3018 C CA . VAL B 1 148 ? -7.297 -2.807 -12.172 1 98.88 148 VAL B CA 1
ATOM 3019 C C . VAL B 1 148 ? -8.398 -3.674 -11.562 1 98.88 148 VAL B C 1
ATOM 3021 O O . VAL B 1 148 ? -8.109 -4.711 -10.953 1 98.88 148 VAL B O 1
ATOM 3024 N N . HIS B 1 149 ? -9.648 -3.221 -11.711 1 98.75 149 HIS B N 1
ATOM 3025 C CA . HIS B 1 149 ? -10.797 -3.99 -11.25 1 98.75 149 HIS B CA 1
ATOM 3026 C C . HIS B 1 149 ? -11.344 -4.887 -12.359 1 98.75 149 HIS B C 1
ATOM 3028 O O . HIS B 1 149 ? -11.609 -4.414 -13.469 1 98.75 149 HIS B O 1
ATOM 3034 N N . VAL B 1 150 ? -11.438 -6.145 -12 1 98.88 150 VAL B N 1
ATOM 3035 C CA . VAL B 1 150 ? -11.844 -7.133 -12.992 1 98.88 150 VAL B CA 1
ATOM 3036 C C . VAL B 1 150 ? -13.031 -7.934 -12.453 1 98.88 150 VAL B C 1
ATOM 3038 O O . VAL B 1 150 ? -13.047 -8.336 -11.289 1 98.88 150 VAL B O 1
ATOM 3041 N N . ASN B 1 151 ? -14.039 -8.117 -13.289 1 98.69 151 ASN B N 1
ATOM 3042 C CA . ASN B 1 151 ? -15.125 -9.047 -13.008 1 98.69 151 ASN B CA 1
ATOM 3043 C C . ASN B 1 151 ? -14.891 -10.406 -13.656 1 98.69 151 ASN B C 1
ATOM 3045 O O . ASN B 1 151 ? -14.656 -10.484 -14.867 1 98.69 151 ASN B O 1
ATOM 3049 N N . VAL B 1 152 ? -14.898 -11.422 -12.875 1 98.88 152 VAL B N 1
ATOM 3050 C CA . VAL B 1 152 ? -14.742 -12.789 -13.352 1 98.88 152 VAL B CA 1
ATOM 3051 C C . VAL B 1 152 ? -16.078 -13.523 -13.258 1 98.88 152 VAL B C 1
ATOM 3053 O O . VAL B 1 152 ? -16.609 -13.711 -12.164 1 98.88 152 VAL B O 1
ATOM 3056 N N . ASP B 1 153 ? -16.578 -13.969 -14.359 1 98.62 153 ASP B N 1
ATOM 3057 C CA . ASP B 1 153 ? -17.797 -14.781 -14.398 1 98.62 153 ASP B CA 1
ATOM 3058 C C . ASP B 1 153 ? -17.469 -16.266 -14.195 1 98.62 153 ASP B C 1
ATOM 3060 O O . ASP B 1 153 ? -17 -16.938 -15.109 1 98.62 153 ASP B O 1
ATOM 3064 N N . GLY B 1 154 ? -17.781 -16.719 -13.031 1 98.06 154 GLY B N 1
ATOM 3065 C CA . GLY B 1 154 ? -17.453 -18.094 -12.664 1 98.06 154 GLY B CA 1
ATOM 3066 C C . GLY B 1 154 ? -18.328 -19.125 -13.352 1 98.06 154 GLY B C 1
ATOM 3067 O O . GLY B 1 154 ? -18.031 -20.312 -13.32 1 98.06 154 GLY B O 1
ATOM 3068 N N . ASP B 1 155 ? -19.375 -18.656 -13.984 1 97.75 155 ASP B N 1
ATOM 3069 C CA . ASP B 1 155 ? -20.281 -19.578 -14.664 1 97.75 155 ASP B CA 1
ATOM 3070 C C . ASP B 1 155 ? -19.844 -19.812 -16.109 1 97.75 155 ASP B C 1
ATOM 3072 O O . ASP B 1 155 ? -20.328 -20.734 -16.766 1 97.75 155 ASP B O 1
ATOM 3076 N N . GLU B 1 156 ? -18.953 -19.016 -16.562 1 97.19 156 GLU B N 1
ATOM 3077 C CA . GLU B 1 156 ? -18.438 -19.203 -17.906 1 97.19 156 GLU B CA 1
ATOM 3078 C C . GLU B 1 156 ? -17.531 -20.438 -17.984 1 97.19 156 GLU B C 1
ATOM 3080 O O . GLU B 1 156 ? -16.719 -20.672 -17.094 1 97.19 156 GLU B O 1
ATOM 3085 N N . PRO B 1 157 ? -17.594 -21.156 -19.062 1 97.12 157 PRO B N 1
ATOM 3086 C CA . PRO B 1 157 ? -16.781 -22.375 -19.219 1 97.12 157 PRO B CA 1
ATOM 3087 C C . PRO B 1 157 ? -15.289 -22.109 -19.062 1 97.12 157 PRO B C 1
ATOM 3089 O O . PRO B 1 157 ? -14.562 -22.938 -18.484 1 97.12 157 PRO B O 1
ATOM 3092 N N . VAL B 1 158 ? -14.836 -21 -19.484 1 96.5 158 VAL B N 1
ATOM 3093 C CA . VAL B 1 158 ? -13.414 -20.672 -19.469 1 96.5 158 VAL B CA 1
ATOM 3094 C C . VAL B 1 158 ? -12.93 -20.578 -18.031 1 96.5 158 VAL B C 1
ATOM 3096 O O . VAL B 1 158 ? -11.742 -20.75 -17.75 1 96.5 158 VAL B O 1
ATOM 3099 N N . ASN B 1 159 ? -13.828 -20.328 -17.062 1 98.06 159 ASN B N 1
ATOM 3100 C CA . ASN B 1 159 ? -13.477 -20.141 -15.656 1 98.06 159 ASN B CA 1
ATOM 3101 C C . ASN B 1 159 ? -13.906 -21.344 -14.805 1 98.06 159 ASN B C 1
ATOM 3103 O O . ASN B 1 159 ? -13.867 -21.281 -13.578 1 98.06 159 ASN B O 1
ATOM 3107 N N . SER B 1 160 ? -14.32 -22.422 -15.414 1 95.5 160 SER B N 1
ATOM 3108 C CA . SER B 1 160 ? -14.805 -23.594 -14.695 1 95.5 160 SER B CA 1
ATOM 3109 C C . SER B 1 160 ? -13.648 -24.406 -14.109 1 95.5 160 SER B C 1
ATOM 3111 O O . SER B 1 160 ? -13.789 -25.016 -13.055 1 95.5 160 SER B O 1
ATOM 3113 N N . ASN B 1 161 ? -12.531 -24.422 -14.828 1 96 161 ASN B N 1
ATOM 3114 C CA . ASN B 1 161 ? -11.328 -25.109 -14.375 1 96 161 ASN B CA 1
ATOM 3115 C C . ASN B 1 161 ? -10.078 -24.266 -14.578 1 96 161 ASN B C 1
ATOM 3117 O O . ASN B 1 161 ? -9.219 -24.609 -15.398 1 96 161 ASN B O 1
ATOM 3121 N N . PRO B 1 162 ? -9.984 -23.25 -13.766 1 97.12 162 PRO B N 1
ATOM 3122 C CA . PRO B 1 162 ? -8.836 -22.359 -13.938 1 97.12 162 PRO B CA 1
ATOM 3123 C C . PRO B 1 162 ? -7.5 -23.047 -13.695 1 97.12 162 PRO B C 1
ATOM 3125 O O . PRO B 1 162 ? -7.359 -23.797 -12.727 1 97.12 162 PRO B O 1
ATOM 3128 N N . LYS B 1 163 ? -6.535 -22.828 -14.617 1 97.44 163 LYS B N 1
ATOM 3129 C CA . LYS B 1 163 ? -5.191 -23.391 -14.508 1 97.44 163 LYS B CA 1
ATOM 3130 C C . LYS B 1 163 ? -4.129 -22.297 -14.562 1 97.44 163 LYS B C 1
ATOM 3132 O O . LYS B 1 163 ? -4.039 -21.547 -15.539 1 97.44 163 LYS B O 1
ATOM 3137 N N . GLN B 1 164 ? -3.357 -22.219 -13.562 1 98.31 164 GLN B N 1
ATOM 3138 C CA . GLN B 1 164 ? -2.258 -21.266 -13.508 1 98.31 164 GLN B CA 1
ATOM 3139 C C . GLN B 1 164 ? -1.234 -21.547 -14.609 1 98.31 164 GLN B C 1
ATOM 3141 O O . GLN B 1 164 ? -1.104 -22.672 -15.07 1 98.31 164 GLN B O 1
ATOM 3146 N N . GLN B 1 165 ? -0.585 -20.547 -15.07 1 97.56 165 GLN B N 1
ATOM 3147 C CA . GLN B 1 165 ? 0.573 -20.625 -15.961 1 97.56 165 GLN B CA 1
ATOM 3148 C C . GLN B 1 165 ? 1.758 -19.859 -15.367 1 97.56 165 GLN B C 1
ATOM 3150 O O . GLN B 1 165 ? 2.105 -18.781 -15.844 1 97.56 165 GLN B O 1
ATOM 3155 N N . LEU B 1 166 ? 2.371 -20.453 -14.477 1 95.88 166 LEU B N 1
ATOM 3156 C CA . LEU B 1 166 ? 3.426 -19.812 -13.695 1 95.88 166 LEU B CA 1
ATOM 3157 C C . LEU B 1 166 ? 4.785 -20.016 -14.359 1 95.88 166 LEU B C 1
ATOM 3159 O O . LEU B 1 166 ? 5.02 -21.047 -15.008 1 95.88 166 LEU B O 1
ATOM 3163 N N . ASP B 1 167 ? 5.609 -19.078 -14.141 1 90.56 167 ASP B N 1
ATOM 3164 C CA . ASP B 1 167 ? 7.008 -19.281 -14.516 1 90.56 167 ASP B CA 1
ATOM 3165 C C . ASP B 1 167 ? 7.668 -20.328 -13.617 1 90.56 167 ASP B C 1
ATOM 3167 O O . ASP B 1 167 ? 7.168 -20.625 -12.531 1 90.56 167 ASP B O 1
ATOM 3171 N N . GLU B 1 168 ? 8.781 -20.828 -14.023 1 88.31 168 GLU B N 1
ATOM 3172 C CA . GLU B 1 168 ? 9.484 -21.906 -13.336 1 88.31 168 GLU B CA 1
ATOM 3173 C C . GLU B 1 168 ? 9.844 -21.516 -11.906 1 88.31 168 GLU B C 1
ATOM 3175 O O . GLU B 1 168 ? 9.922 -22.375 -11.023 1 88.31 168 GLU B O 1
ATOM 3180 N N . ASN B 1 169 ? 9.922 -20.297 -11.711 1 87.12 169 ASN B N 1
ATOM 3181 C CA . ASN B 1 169 ? 10.406 -19.875 -10.398 1 87.12 169 ASN B CA 1
ATOM 3182 C C . ASN B 1 169 ? 9.289 -19.266 -9.562 1 87.12 169 ASN B C 1
ATOM 3184 O O . ASN B 1 169 ? 9.555 -18.672 -8.516 1 87.12 169 ASN B O 1
ATOM 3188 N N . GLU B 1 170 ? 8.102 -19.422 -9.977 1 92.38 170 GLU B N 1
ATOM 3189 C CA . GLU B 1 170 ? 6.973 -18.859 -9.242 1 92.38 170 GLU B CA 1
ATOM 3190 C C . GLU B 1 170 ? 6.219 -19.938 -8.469 1 92.38 170 GLU B C 1
ATOM 3192 O O . GLU B 1 170 ? 5.887 -20.984 -9.031 1 92.38 170 GLU B O 1
ATOM 3197 N N . TYR B 1 171 ? 6.055 -19.719 -7.266 1 94.88 171 TYR B N 1
ATOM 3198 C CA . TYR B 1 171 ? 5.254 -20.562 -6.387 1 94.88 171 TYR B CA 1
ATOM 3199 C C . TYR B 1 171 ? 4.105 -19.766 -5.766 1 94.88 171 TYR B C 1
ATOM 3201 O O . TYR B 1 171 ? 4.281 -19.109 -4.742 1 94.88 171 TYR B O 1
ATOM 3209 N N . ILE B 1 172 ? 2.992 -19.906 -6.395 1 97.5 172 ILE B N 1
ATOM 3210 C CA . ILE B 1 172 ? 1.844 -19.078 -6.027 1 97.5 172 ILE B CA 1
ATOM 3211 C C . ILE B 1 172 ? 0.633 -19.969 -5.762 1 97.5 172 ILE B C 1
ATOM 3213 O O . ILE B 1 172 ? 0.259 -20.781 -6.605 1 97.5 172 ILE B O 1
ATOM 3217 N N . ASP B 1 173 ? 0.076 -19.828 -4.59 1 98 173 ASP B N 1
ATOM 3218 C CA . ASP B 1 173 ? -1.205 -20.469 -4.277 1 98 173 ASP B CA 1
ATOM 3219 C C . ASP B 1 173 ? -2.361 -19.5 -4.516 1 98 173 ASP B C 1
ATOM 3221 O O . ASP B 1 173 ? -2.287 -18.328 -4.137 1 98 173 ASP B O 1
ATOM 3225 N N . VAL B 1 174 ? -3.422 -20.031 -5.125 1 98.75 174 VAL B N 1
ATOM 3226 C CA . VAL B 1 174 ? -4.605 -19.203 -5.355 1 98.75 174 VAL B CA 1
ATOM 3227 C C . VAL B 1 174 ? -5.574 -19.359 -4.184 1 98.75 174 VAL B C 1
ATOM 3229 O O . VAL B 1 174 ? -5.852 -20.469 -3.736 1 98.75 174 VAL B O 1
ATOM 3232 N N . LEU B 1 175 ? -6.07 -18.234 -3.67 1 98.81 175 LEU B N 1
ATOM 3233 C CA . LEU B 1 175 ? -7.051 -18.188 -2.59 1 98.81 175 LEU B CA 1
ATOM 3234 C C . LEU B 1 175 ? -8.336 -17.516 -3.051 1 98.81 175 LEU B C 1
ATOM 3236 O O . LEU B 1 175 ? -8.312 -16.391 -3.533 1 98.81 175 LEU B O 1
ATOM 3240 N N . ILE B 1 176 ? -9.391 -18.25 -2.936 1 98.69 176 ILE B N 1
ATOM 3241 C CA . ILE B 1 176 ? -10.703 -17.703 -3.238 1 98.69 176 ILE B CA 1
ATOM 3242 C C . ILE B 1 176 ? -11.5 -17.531 -1.945 1 98.69 176 ILE B C 1
ATOM 3244 O O . ILE B 1 176 ? -11.82 -18.5 -1.271 1 98.69 176 ILE B O 1
ATOM 3248 N N . VAL B 1 177 ? -11.852 -16.281 -1.606 1 98.62 177 VAL B N 1
ATOM 3249 C CA . VAL B 1 177 ? -12.453 -16 -0.307 1 98.62 177 VAL B CA 1
ATOM 3250 C C . VAL B 1 177 ? -13.75 -15.211 -0.496 1 98.62 177 VAL B C 1
ATOM 3252 O O . VAL B 1 177 ? -13.773 -14.203 -1.206 1 98.62 177 VAL B O 1
ATOM 3255 N N . PRO B 1 178 ? -14.883 -15.703 0.109 1 98.06 178 PRO B N 1
ATOM 3256 C CA . PRO B 1 178 ? -16.062 -14.844 0.103 1 98.06 178 PRO B CA 1
ATOM 3257 C C . PRO B 1 178 ? -15.789 -13.453 0.68 1 98.06 178 PRO B C 1
ATOM 3259 O O . PRO B 1 178 ? -15.188 -13.336 1.751 1 98.06 178 PRO B O 1
ATOM 3262 N N . ILE B 1 179 ? -16.266 -12.461 -0.016 1 97.31 179 ILE B N 1
ATOM 3263 C CA . ILE B 1 179 ? -15.953 -11.086 0.358 1 97.31 179 ILE B CA 1
ATOM 3264 C C . ILE B 1 179 ? -16.453 -10.82 1.777 1 97.31 179 ILE B C 1
ATOM 3266 O O . ILE B 1 179 ? -15.758 -10.172 2.568 1 97.31 179 ILE B O 1
ATOM 3270 N N . GLN B 1 180 ? -17.562 -11.398 2.168 1 95.12 180 GLN B N 1
ATOM 3271 C CA . GLN B 1 180 ? -18.156 -11.148 3.477 1 95.12 180 GLN B CA 1
ATOM 3272 C C . GLN B 1 180 ? -17.344 -11.797 4.59 1 95.12 180 GLN B C 1
ATOM 3274 O O . GLN B 1 180 ? -17.484 -11.438 5.762 1 95.12 180 GLN B O 1
ATOM 3279 N N . LYS B 1 181 ? -16.5 -12.734 4.27 1 96.75 181 LYS B N 1
ATOM 3280 C CA . LYS B 1 181 ? -15.695 -13.445 5.262 1 96.75 181 LYS B CA 1
ATOM 3281 C C . LYS B 1 181 ? -14.242 -13 5.223 1 96.75 181 LYS B C 1
ATOM 3283 O O . LYS B 1 181 ? -13.414 -13.484 6 1 96.75 181 LYS B O 1
ATOM 3288 N N . LEU B 1 182 ? -13.969 -12.117 4.398 1 98.06 182 LEU B N 1
ATOM 3289 C CA . LEU B 1 182 ? -12.578 -11.781 4.09 1 98.06 182 LEU B CA 1
ATOM 3290 C C . LEU B 1 182 ? -11.875 -11.211 5.312 1 98.06 182 LEU B C 1
ATOM 3292 O O . LEU B 1 182 ? -10.75 -11.617 5.637 1 98.06 182 LEU B O 1
ATOM 3296 N N . GLU B 1 183 ? -12.484 -10.289 5.957 1 96.94 183 GLU B N 1
ATOM 3297 C CA . GLU B 1 183 ? -11.859 -9.656 7.113 1 96.94 183 GLU B CA 1
ATOM 3298 C C . GLU B 1 183 ? -11.508 -10.688 8.188 1 96.94 183 GLU B C 1
ATOM 3300 O O . GLU B 1 183 ? -10.391 -10.68 8.719 1 96.94 183 GLU B O 1
ATOM 3305 N N . LEU B 1 184 ? -12.445 -11.555 8.484 1 96.94 184 LEU B N 1
ATOM 3306 C CA . LEU B 1 184 ? -12.219 -12.594 9.484 1 96.94 184 LEU B CA 1
ATOM 3307 C C . LEU B 1 184 ? -11.109 -13.539 9.031 1 96.94 184 LEU B C 1
ATOM 3309 O O . LEU B 1 184 ? -10.258 -13.93 9.836 1 96.94 184 LEU B O 1
ATOM 3313 N N . GLN B 1 185 ? -11.148 -13.883 7.789 1 98.19 185 GLN B N 1
ATOM 3314 C CA . GLN B 1 185 ? -10.133 -14.781 7.25 1 98.19 185 GLN B CA 1
ATOM 3315 C C . GLN B 1 185 ? -8.742 -14.156 7.34 1 98.19 185 GLN B C 1
ATOM 3317 O O . GLN B 1 185 ? -7.777 -14.844 7.68 1 98.19 185 GLN B O 1
ATOM 3322 N N . LEU B 1 186 ? -8.656 -12.875 7.051 1 98.5 186 LEU B N 1
ATOM 3323 C CA . LEU B 1 186 ? -7.371 -12.195 7.141 1 98.5 186 LEU B CA 1
ATOM 3324 C C . LEU B 1 186 ? -6.883 -12.141 8.586 1 98.5 186 LEU B C 1
ATOM 3326 O O . LEU B 1 186 ? -5.68 -12.25 8.836 1 98.5 186 LEU B O 1
ATOM 3330 N N . GLU B 1 187 ? -7.789 -11.945 9.477 1 97.38 187 GLU B N 1
ATOM 3331 C CA . GLU B 1 187 ? -7.422 -11.953 10.891 1 97.38 187 GLU B CA 1
ATOM 3332 C C . GLU B 1 187 ? -6.832 -13.297 11.297 1 97.38 187 GLU B C 1
ATOM 3334 O O . GLU B 1 187 ? -5.816 -13.352 11.992 1 97.38 187 GLU B O 1
ATOM 3339 N N . GLU B 1 188 ? -7.426 -14.32 10.82 1 98 188 GLU B N 1
ATOM 3340 C CA . GLU B 1 188 ? -6.93 -15.664 11.117 1 98 188 GLU B CA 1
ATOM 3341 C C . GLU B 1 188 ? -5.547 -15.883 10.516 1 98 188 GLU B C 1
ATOM 3343 O O . GLU B 1 188 ? -4.641 -16.375 11.188 1 98 188 GLU B O 1
ATOM 3348 N N . TRP B 1 189 ? -5.367 -15.508 9.297 1 98.38 189 TRP B N 1
ATOM 3349 C CA . TRP B 1 189 ? -4.086 -15.695 8.625 1 98.38 189 TRP B CA 1
ATOM 3350 C C . TRP B 1 189 ? -2.994 -14.859 9.289 1 98.38 189 TRP B C 1
ATOM 3352 O O . TRP B 1 189 ? -1.848 -15.305 9.398 1 98.38 189 TRP B O 1
ATOM 3362 N N . SER B 1 190 ? -3.363 -13.703 9.75 1 97.38 190 SER B N 1
ATOM 3363 C CA . SER B 1 190 ? -2.389 -12.789 10.336 1 97.38 190 SER B CA 1
ATOM 3364 C C . SER B 1 190 ? -1.838 -13.336 11.648 1 97.38 190 SER B C 1
ATOM 3366 O O . SER B 1 190 ? -0.81 -12.867 12.141 1 97.38 190 SER B O 1
ATOM 3368 N N . GLN B 1 191 ? -2.512 -14.273 12.227 1 96.94 191 GLN B N 1
ATOM 3369 C CA . GLN B 1 191 ? -2.066 -14.883 13.469 1 96.94 191 GLN B CA 1
ATOM 3370 C C . GLN B 1 191 ? -1.015 -15.961 13.219 1 96.94 191 GLN B C 1
ATOM 3372 O O . GLN B 1 191 ? -0.351 -16.422 14.148 1 96.94 191 GLN B O 1
ATOM 3377 N N . GLN B 1 192 ? -0.906 -16.312 11.977 1 95.56 192 GLN B N 1
ATOM 3378 C CA . GLN B 1 192 ? 0.122 -17.281 11.625 1 95.56 192 GLN B CA 1
ATOM 3379 C C . GLN B 1 192 ? 1.491 -16.625 11.508 1 95.56 192 GLN B C 1
ATOM 3381 O O . GLN B 1 192 ? 1.629 -15.57 10.867 1 95.56 192 GLN B O 1
ATOM 3386 N N . GLU B 1 193 ? 2.502 -17.203 12.031 1 91.81 193 GLU B N 1
ATOM 3387 C CA . GLU B 1 193 ? 3.824 -16.594 12.148 1 91.81 193 GLU B CA 1
ATOM 3388 C C . GLU B 1 193 ? 4.461 -16.391 10.773 1 91.81 193 GLU B C 1
ATOM 3390 O O . GLU B 1 193 ? 5.258 -15.477 10.578 1 91.81 193 GLU B O 1
ATOM 3395 N N . ASP B 1 194 ? 4.086 -17.141 9.805 1 95.62 194 ASP B N 1
ATOM 3396 C CA . ASP B 1 194 ? 4.773 -17.109 8.523 1 95.62 194 ASP B CA 1
ATOM 3397 C C . ASP B 1 194 ? 3.945 -16.391 7.465 1 95.62 194 ASP B C 1
ATOM 3399 O O . ASP B 1 194 ? 4.234 -16.484 6.27 1 95.62 194 ASP B O 1
ATOM 3403 N N . ILE B 1 195 ? 2.891 -15.641 7.902 1 98.06 195 ILE B N 1
ATOM 3404 C CA . ILE B 1 195 ? 2.012 -14.984 6.938 1 98.06 195 ILE B CA 1
ATOM 3405 C C . ILE B 1 195 ? 1.938 -13.492 7.23 1 98.06 195 ILE B C 1
ATOM 3407 O O . ILE B 1 195 ? 1.809 -13.086 8.391 1 98.06 195 ILE B O 1
ATOM 3411 N N . VAL B 1 196 ? 2.129 -12.711 6.219 1 98.69 196 VAL B N 1
ATOM 3412 C CA . VAL B 1 196 ? 1.903 -11.273 6.277 1 98.69 196 VAL B CA 1
ATOM 3413 C C . VAL B 1 196 ? 0.86 -10.875 5.234 1 98.69 196 VAL B C 1
ATOM 3415 O O . VAL B 1 196 ? 0.851 -11.398 4.121 1 98.69 196 VAL B O 1
ATOM 3418 N N . ILE B 1 197 ? -0.043 -9.961 5.609 1 98.94 197 ILE B N 1
ATOM 3419 C CA . ILE B 1 197 ? -1.065 -9.469 4.695 1 98.94 197 ILE B CA 1
ATOM 3420 C C . ILE B 1 197 ? -0.563 -8.211 3.982 1 98.94 197 ILE B C 1
ATOM 3422 O O . ILE B 1 197 ? 0.018 -7.328 4.613 1 98.94 197 ILE B O 1
ATOM 3426 N N . ASP B 1 198 ? -0.725 -8.164 2.66 1 98.94 198 ASP B N 1
ATOM 3427 C CA . ASP B 1 198 ? -0.48 -6.938 1.912 1 98.94 198 ASP B CA 1
ATOM 3428 C C . ASP B 1 198 ? -1.419 -5.824 2.367 1 98.94 198 ASP B C 1
ATOM 3430 O O . ASP B 1 198 ? -2.611 -6.055 2.58 1 98.94 198 ASP B O 1
ATOM 3434 N N . ALA B 1 199 ? -0.882 -4.668 2.443 1 98.94 199 ALA B N 1
ATOM 3435 C CA . ALA B 1 199 ? -1.643 -3.531 2.959 1 98.94 199 ALA B CA 1
ATOM 3436 C C . ALA B 1 199 ? -2.889 -3.277 2.117 1 98.94 199 ALA B C 1
ATOM 3438 O O . ALA B 1 199 ? -3.947 -2.936 2.65 1 98.94 199 ALA B O 1
ATOM 3439 N N . LYS B 1 200 ? -2.783 -3.393 0.84 1 98.88 200 LYS B N 1
ATOM 3440 C CA . LYS B 1 200 ? -3.928 -3.16 -0.038 1 98.88 200 LYS B CA 1
ATOM 3441 C C . LYS B 1 200 ? -5.051 -4.152 0.248 1 98.88 200 LYS B C 1
ATOM 3443 O O . LYS B 1 200 ? -6.227 -3.781 0.258 1 98.88 200 LYS B O 1
ATOM 3448 N N . VAL B 1 201 ? -4.656 -5.379 0.556 1 98.94 201 VAL B N 1
ATOM 3449 C CA . VAL B 1 201 ? -5.641 -6.41 0.856 1 98.94 201 VAL B CA 1
ATOM 3450 C C . VAL B 1 201 ? -6.32 -6.109 2.189 1 98.94 201 VAL B C 1
ATOM 3452 O O . VAL B 1 201 ? -7.543 -6.211 2.309 1 98.94 201 VAL B O 1
ATOM 3455 N N . TYR B 1 202 ? -5.551 -5.711 3.127 1 98.88 202 TYR B N 1
ATOM 3456 C CA . TYR B 1 202 ? -6.113 -5.371 4.43 1 98.88 202 TYR B CA 1
ATOM 3457 C C . TYR B 1 202 ? -7.121 -4.234 4.305 1 98.88 202 TYR B C 1
ATOM 3459 O O . TYR B 1 202 ? -8.227 -4.316 4.84 1 98.88 202 TYR B O 1
ATOM 3467 N N . VAL B 1 203 ? -6.723 -3.186 3.602 1 98.81 203 VAL B N 1
ATOM 3468 C CA . VAL B 1 203 ? -7.586 -2.016 3.471 1 98.81 203 VAL B CA 1
ATOM 3469 C C . VAL B 1 203 ? -8.867 -2.396 2.734 1 98.81 203 VAL B C 1
ATOM 3471 O O . VAL B 1 203 ? -9.969 -2 3.137 1 98.81 203 VAL B O 1
ATOM 3474 N N . TYR B 1 204 ? -8.742 -3.17 1.682 1 98.62 204 TYR B N 1
ATOM 3475 C CA . TYR B 1 204 ? -9.906 -3.637 0.939 1 98.62 204 TYR B CA 1
ATOM 3476 C C . TYR B 1 204 ? -10.891 -4.352 1.859 1 98.62 204 TYR B C 1
ATOM 3478 O O . TYR B 1 204 ? -12.094 -4.09 1.815 1 98.62 204 TYR B O 1
ATOM 3486 N N . ALA B 1 205 ? -10.344 -5.188 2.721 1 97.94 205 ALA B N 1
ATOM 3487 C CA . ALA B 1 205 ? -11.172 -5.984 3.625 1 97.94 205 ALA B CA 1
ATOM 3488 C C . ALA B 1 205 ? -11.82 -5.105 4.691 1 97.94 205 ALA B C 1
ATOM 3490 O O . ALA B 1 205 ? -12.992 -5.281 5.02 1 97.94 205 ALA B O 1
ATOM 3491 N N . SER B 1 206 ? -11.102 -4.199 5.172 1 95 206 SER B N 1
ATOM 3492 C CA . SER B 1 206 ? -11.539 -3.414 6.324 1 95 206 SER B CA 1
ATOM 3493 C C . SER B 1 206 ? -12.68 -2.471 5.949 1 95 206 SER B C 1
ATOM 3495 O O . SER B 1 206 ? -13.398 -1.984 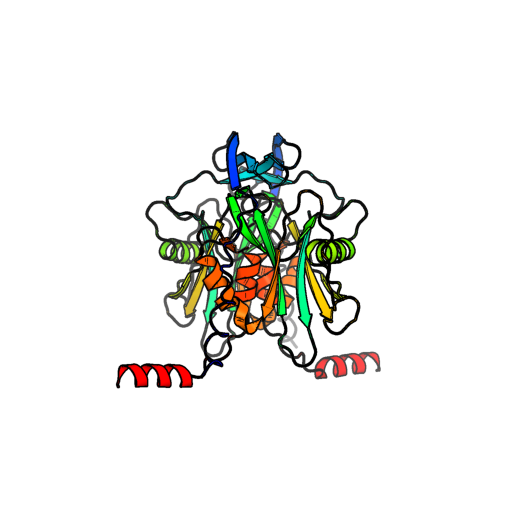6.824 1 95 206 SER B O 1
ATOM 3497 N N . CYS B 1 207 ? -12.852 -2.217 4.668 1 90.5 207 CYS B N 1
ATOM 3498 C CA . CYS B 1 207 ? -13.859 -1.257 4.23 1 90.5 207 CYS B CA 1
ATOM 3499 C C . CYS B 1 207 ? -15.125 -1.97 3.754 1 90.5 207 CYS B C 1
ATOM 3501 O O . CYS B 1 207 ? -16.094 -1.323 3.369 1 90.5 207 CYS B O 1
ATOM 3503 N N . GLN B 1 208 ? -15.102 -3.24 3.752 1 88.75 208 GLN B N 1
ATOM 3504 C CA . GLN B 1 208 ? -16.281 -3.979 3.322 1 88.75 208 GLN B CA 1
ATOM 3505 C C . GLN B 1 208 ? -17.422 -3.844 4.336 1 88.75 208 GLN B C 1
ATOM 3507 O O . GLN B 1 208 ? -17.172 -3.771 5.543 1 88.75 208 GLN B O 1
ATOM 3512 N N . PRO B 1 209 ? -18.625 -3.709 3.824 1 79.31 209 PRO B N 1
ATOM 3513 C CA . PRO B 1 209 ? -19.766 -3.613 4.746 1 79.31 209 PRO B CA 1
ATOM 3514 C C . PRO B 1 209 ? -19.875 -4.824 5.668 1 79.31 209 PRO B C 1
ATOM 3516 O O . PRO B 1 209 ? -19.609 -5.953 5.25 1 79.31 209 PRO B O 1
ATOM 3519 N N . LYS B 1 210 ? -19.922 -4.504 6.906 1 69.12 210 LYS B N 1
ATOM 3520 C CA . LYS B 1 210 ? -20.078 -5.574 7.891 1 69.12 210 LYS B CA 1
ATOM 3521 C C . LYS B 1 210 ? -21.516 -6.051 7.957 1 69.12 210 LYS B C 1
ATOM 3523 O O . LYS B 1 210 ? -22.453 -5.258 7.797 1 69.12 210 LYS B O 1
ATOM 3528 N N . LYS B 1 211 ? -21.656 -7.34 7.793 1 54.78 211 LYS B N 1
ATOM 3529 C CA . LYS B 1 211 ? -22.984 -7.832 8.141 1 54.78 211 LYS B CA 1
ATOM 3530 C C . LYS B 1 211 ? -23.297 -7.59 9.609 1 54.78 211 LYS B C 1
ATOM 3532 O O . LYS B 1 211 ? -22.406 -7.703 10.461 1 54.78 211 LYS B O 1
ATOM 3537 N N . GLN B 1 212 ? -24.203 -6.762 10 1 40.19 212 GLN B N 1
ATOM 3538 C CA . GLN B 1 212 ? -24.75 -6.695 11.344 1 40.19 212 GLN B CA 1
ATOM 3539 C C . GLN B 1 212 ? -24.734 -8.062 12.023 1 40.19 212 GLN B C 1
ATOM 3541 O O . GLN B 1 212 ? -25.328 -9.016 11.523 1 40.19 212 GLN B O 1
ATOM 3546 N N . ARG B 1 213 ? -23.594 -8.492 12.562 1 37.62 213 ARG B N 1
ATOM 3547 C CA . ARG B 1 213 ? -23.766 -9.664 13.406 1 37.62 213 ARG B CA 1
ATOM 3548 C C . ARG B 1 213 ? -25.094 -9.602 14.172 1 37.62 213 ARG B C 1
ATOM 3550 O O . ARG B 1 213 ? -25.422 -8.578 14.766 1 37.62 213 ARG B O 1
ATOM 3557 N N . SER B 1 214 ? -26.016 -10.289 13.711 1 34.09 214 SER B N 1
ATOM 3558 C CA . SER B 1 214 ? -27.234 -10.438 14.5 1 34.09 214 SER B CA 1
ATOM 3559 C C . SER B 1 214 ? -26.922 -10.562 15.984 1 34.09 214 SER B C 1
ATOM 3561 O O . SER B 1 214 ? -26.031 -11.305 16.375 1 34.09 214 SER B O 1
ATOM 3563 N N . LEU B 1 215 ? -27.047 -9.578 16.797 1 34.78 215 LEU B N 1
ATOM 3564 C CA . LEU B 1 215 ? -27.141 -9.633 18.25 1 34.78 215 LEU B CA 1
ATOM 3565 C C . LEU B 1 215 ? -27.562 -11.016 18.719 1 34.78 215 LEU B C 1
ATOM 3567 O O . LEU B 1 215 ? -27.578 -11.297 19.922 1 34.78 215 LEU B O 1
ATOM 3571 N N . ASN B 1 216 ? -28.188 -11.75 17.859 1 36.47 216 ASN B N 1
ATOM 3572 C CA . ASN B 1 216 ? -28.766 -12.977 18.391 1 36.47 216 ASN B CA 1
ATOM 3573 C C . ASN B 1 216 ? -27.703 -14.016 18.703 1 36.47 216 ASN B C 1
ATOM 3575 O O . ASN B 1 216 ? -27.969 -15.016 19.375 1 36.47 216 ASN B O 1
ATOM 3579 N N . GLN B 1 217 ? -26.5 -13.953 18.156 1 34.31 217 GLN B N 1
ATOM 3580 C CA . GLN B 1 217 ? -25.594 -15.031 18.547 1 34.31 217 GLN B CA 1
ATOM 3581 C C . GLN B 1 217 ? -24.859 -14.703 19.844 1 34.31 217 GLN B C 1
ATOM 3583 O O . GLN B 1 217 ? -24.188 -15.555 20.422 1 34.31 217 GLN B O 1
ATOM 3588 N N . VAL B 1 218 ? -24.703 -13.43 20.281 1 34.56 218 VAL B N 1
ATOM 3589 C CA . VAL B 1 218 ? -24.234 -13.148 21.641 1 34.56 218 VAL B CA 1
ATOM 3590 C C . VAL B 1 218 ? -25.25 -13.633 22.656 1 34.56 218 VAL B C 1
ATOM 3592 O O . VAL B 1 218 ? -24.953 -13.75 23.844 1 34.56 218 VAL B O 1
ATOM 3595 N N . GLU B 1 219 ? -26.469 -13.445 22.297 1 34.03 219 GLU B N 1
ATOM 3596 C CA . GLU B 1 219 ? -27.453 -13.93 23.25 1 34.03 219 GLU B CA 1
ATOM 3597 C C . GLU B 1 219 ? -27.312 -15.438 23.484 1 34.03 219 GLU B C 1
ATOM 3599 O O . GLU B 1 219 ? -27.562 -15.93 24.578 1 34.03 219 GLU B O 1
ATOM 3604 N N . ASN B 1 220 ? -26.938 -16.109 22.438 1 35.84 220 ASN B N 1
ATOM 3605 C CA . ASN B 1 220 ? -26.922 -17.547 22.703 1 35.84 220 ASN B CA 1
ATOM 3606 C C . ASN B 1 220 ? -25.656 -17.953 23.453 1 35.84 220 ASN B C 1
ATOM 3608 O O . ASN B 1 220 ? -25.562 -19.078 23.969 1 35.84 220 ASN B O 1
ATOM 3612 N N . MET B 1 221 ? -24.5 -17.172 23.344 1 33.72 221 MET B N 1
ATOM 3613 C CA . MET B 1 221 ? -23.328 -17.594 24.109 1 33.72 221 MET B CA 1
ATOM 3614 C C . MET B 1 221 ? -23.5 -17.266 25.578 1 33.72 221 MET B C 1
ATOM 3616 O O . MET B 1 221 ? -22.906 -17.906 26.438 1 33.72 221 MET B O 1
ATOM 3620 N N . SER B 1 222 ? -24.141 -16.078 25.875 1 33.78 222 SER B N 1
ATOM 3621 C CA . SER B 1 222 ? -24.391 -15.828 27.281 1 33.78 222 SER B CA 1
ATOM 3622 C C . SER B 1 222 ? -25.25 -16.922 27.891 1 33.78 222 SER B C 1
ATOM 3624 O O . SER B 1 222 ? -25.312 -17.062 29.125 1 33.78 222 SER B O 1
ATOM 3626 N N . ARG B 1 223 ? -26.141 -17.484 27.141 1 33.5 223 ARG B N 1
ATOM 3627 C CA . ARG B 1 223 ? -26.984 -18.516 27.75 1 33.5 223 ARG B CA 1
ATOM 3628 C C . ARG B 1 223 ? -26.156 -19.734 28.125 1 33.5 223 ARG B C 1
ATOM 3630 O O . ARG B 1 223 ? -26.453 -20.422 29.109 1 33.5 223 ARG B O 1
ATOM 3637 N N . LYS B 1 224 ? -25.109 -20.047 27.297 1 34.91 224 LYS B N 1
ATOM 3638 C CA . LYS B 1 224 ? -24.406 -21.281 27.656 1 34.91 224 LYS B CA 1
ATOM 3639 C C . LYS B 1 224 ? -23.547 -21.062 28.906 1 34.91 224 LYS B C 1
ATOM 3641 O O . LYS B 1 224 ? -23.141 -22.016 29.562 1 34.91 224 LYS B O 1
ATOM 3646 N N . LEU B 1 225 ? -23.047 -19.828 29.016 1 34.41 225 LEU B N 1
ATOM 3647 C CA . LEU B 1 225 ? -22.266 -19.703 30.25 1 34.41 225 LEU B CA 1
ATOM 3648 C C . LEU B 1 225 ? -23.172 -19.656 31.469 1 34.41 225 LEU B C 1
ATOM 3650 O O . LEU B 1 225 ? -22.688 -19.719 32.594 1 34.41 225 LEU B O 1
ATOM 3654 N N . GLY B 1 226 ? -24.453 -19.266 31.219 1 31.88 226 GLY B N 1
ATOM 3655 C CA . GLY B 1 226 ? -25.266 -19.266 32.406 1 31.88 226 GLY B CA 1
ATOM 3656 C C . GLY B 1 226 ? -25.766 -20.656 32.781 1 31.88 226 GLY B C 1
ATOM 3657 O O . GLY B 1 226 ? -26.406 -20.844 33.812 1 31.88 226 GLY B O 1
ATOM 3658 N N . GLU B 1 227 ? -25.766 -21.656 31.828 1 28.38 227 GLU B N 1
ATOM 3659 C CA . GLU B 1 227 ? -26.141 -22.938 32.406 1 28.38 227 GLU B CA 1
ATOM 3660 C C . GLU B 1 227 ? -24.938 -23.672 32.969 1 28.38 227 GLU B C 1
ATOM 3662 O O . GLU B 1 227 ? -23.812 -23.5 32.5 1 28.38 227 GLU B O 1
#

Solvent-accessible surface area (backbone atoms only — not comparable to full-atom values): 24776 Å² total; per-residue (Å²): 134,80,83,72,70,76,77,68,69,76,70,65,70,76,70,71,74,72,63,56,50,76,72,49,77,42,84,77,44,76,63,91,54,43,27,39,30,40,34,31,29,39,40,89,89,40,78,47,74,42,70,27,36,37,65,57,82,67,47,93,54,94,38,56,24,32,35,32,53,35,38,37,37,36,88,100,48,70,52,22,37,48,32,29,38,33,74,25,69,48,63,66,28,32,32,42,34,54,37,54,44,65,41,52,70,94,51,51,73,68,56,33,39,53,48,32,35,22,26,60,51,17,39,60,65,42,86,72,45,74,52,67,60,20,29,52,44,47,84,43,24,44,48,23,26,26,47,33,34,29,44,23,55,44,74,40,75,76,36,66,69,50,55,58,57,66,58,95,85,56,64,66,46,71,41,81,38,44,56,88,48,34,48,62,50,49,55,57,47,53,70,37,90,54,38,35,39,24,38,55,50,51,39,41,36,71,44,46,78,71,74,76,71,62,69,64,61,60,55,56,52,57,50,58,71,70,100,134,81,81,71,72,76,77,69,70,78,69,64,72,75,70,74,74,70,62,56,49,75,73,48,77,42,82,76,46,78,63,91,57,46,28,39,30,37,33,31,29,38,40,90,89,42,78,46,75,42,69,27,36,36,66,57,82,68,45,93,54,94,36,55,25,32,36,32,52,35,38,38,38,38,89,97,50,72,52,21,36,48,32,30,36,33,75,26,70,48,63,66,27,31,32,41,35,54,36,51,44,66,42,51,71,94,50,53,70,68,57,34,38,52,47,31,34,22,27,60,50,17,37,60,64,43,85,72,46,74,51,66,59,20,27,52,42,49,85,43,23,44,47,23,27,25,46,32,34,28,44,22,54,44,74,40,75,76,35,66,71,48,57,58,56,65,57,95,86,57,65,67,44,71,42,80,38,44,56,86,47,36,48,63,52,50,55,57,46,54,70,37,91,55,38,36,39,26,38,55,49,51,38,40,37,71,46,48,80,72,75,74,70,62,70,63,60,61,53,54,53,58,50,58,72,69,98

Foldseek 3Di:
DPPPPPPPPPVPPVPVPPQKDWDDKAFPDDDPFKTWIKTWMAGPVGIDIAIAMETDDQEPDLAFKEFEFEWEDEPPDFIKTKWKWFQDVVVRFIEIGGQMDGAHYPGDHVRRRQVSCCQQWQFGFAWDDKDDWDDQCVRHYSHTYIYTYTYTYCPDPSNVDGDHNDDPPTDMDMDIGRLQCQQVVVVVQCPDPRYHYRPVSNVSNVPDDHDPPPPVVVVVVVVVVVD/DPPPDPPPPPVPPVPVPPQKDWDDKAFPDDDPFKTWIKTWMAGPVGIDIAIAMETDDQEPDLAFKEFEFEWEDEPPDFIKTKWKWFQDVVVRFIEIGGQMDGAHYPGDHVRRRQVSCCQQWQFGFAWDDKDDWDDQCVRHYSHTYIYTYTYTYCVDPSNVDGDHNDDPPTDMDMDIGRLQCQQVVVVVQCPDPRYDYRPVSNVSNVPDDHDPPPPVVVVVVVVVVVD